Protein AF-A0A3A0B390-F1 (afdb_monomer)

Solvent-accessible surface area (backbone atoms only — not comparable to full-atom values): 30404 Å² total; per-residue (Å²): 102,80,50,73,43,87,64,45,37,40,39,37,50,52,72,51,31,78,82,38,38,39,43,41,79,19,34,16,59,17,43,74,22,19,69,86,40,82,84,54,66,27,37,25,38,62,53,67,35,52,54,49,29,55,44,43,49,55,47,36,70,40,38,74,88,39,38,76,31,36,40,35,58,35,41,45,74,53,84,55,66,53,88,69,66,61,48,48,32,30,39,42,33,36,55,48,96,63,74,94,45,58,25,26,46,24,36,32,33,77,58,74,62,74,86,65,53,84,77,54,74,50,33,33,34,31,35,33,34,36,31,87,62,56,55,84,61,72,91,79,76,85,87,81,54,50,81,64,40,76,47,89,38,45,55,68,47,36,52,74,76,65,42,44,52,26,74,66,51,58,12,59,50,29,40,61,33,30,28,83,40,25,39,34,31,40,31,28,33,44,71,52,64,55,40,26,60,92,41,47,75,63,83,73,86,62,44,32,50,54,53,41,29,59,51,46,50,54,38,48,49,32,52,73,74,35,94,62,45,24,48,58,47,75,38,37,31,47,33,39,41,40,33,50,78,83,84,54,64,63,45,59,28,44,35,40,36,42,38,47,83,47,83,89,51,29,36,37,30,37,35,40,33,18,41,89,87,66,49,56,28,38,41,38,35,52,35,28,27,47,38,41,63,66,53,72,51,53,53,46,18,43,53,32,37,45,80,35,61,78,45,45,83,39,64,73,76,52,66,93,59,88,68,57,99,86,47,54,73,27,39,17,30,41,65,77,57,73,73,39,59,80,63,34,72,61,53,50,52,37,48,42,32,38,36,40,34,76,68,53,46,53,52,61,72,68,61,80,78,60,71,67,59,61,49,51,52,53,52,27,50,48,22,35,25,48,13,43,36,52,42,45,28,71,78,69,67,49,81,47,15,28,26,52,42,42,78,45,67,52,99,63,67,36,57,37,67,46,48,83,69,42,76,78,65,68,40,34,59,30,40,21,60,25,68,36,94,74,35,28,32,9,38,19,33,54,28,54,59,90,39,74,39,25,30,13,34,22,48,40,63,66,63,85,79,50,72,69,53,52,66,66,51,42,54,75,66,40,49,49,56,57,59,71,61,53,92,58,82,52,85,86,69,47,57,71,59,33,53,52,25,25,43,44,1,40,18,34,9,70,51,56,43,63,93,44,58,66,20,44,41,64,79,48,76,42,75,91,76,28,32,36,35,34,32,64,27,64,70,45,31,75,76,37,61,90,48,66,89,47,74,39,57,16,38,34,50,79,56,99,67,26,32,33,9,29,14,62,34,70,57,77,85,68,79,90,79,127

Nearest PDB structures (foldseek):
  5tz6-assembly1_B  TM=7.302E-01  e=3.871E-14  Moorena producens 3L
  5tz6-assembly1_A  TM=7.262E-01  e=9.491E-14  Moorena producens 3L
  3kg8-assembly1_B  TM=7.162E-01  e=1.967E-13  Lyngbya majuscula
  3kg8-assembly1_A  TM=7.316E-01  e=5.099E-13  Lyngbya majuscula
  3el6-assembly1_A-2  TM=6.600E-01  e=9.402E-12  Saccharopolyspora erythraea

Sequence (578 aa):
MLHHLPGELLEAECTLGLADDLFLHDHTLGRAIAAQDPALLALPIVPLTVSMEILAEAAAYLRPDLRFVEMRGVRAYRWILLEAPPVRLRISARRVEDGPAPAFHVSLTEAGPPAAEAHARPIVEGLMVMAAQRPSPPPVAPLALQDEQPSRWHGQKVYDEGMFHGPAFRAVDAVTRRGRDGAVAILRTPPLDGFLHSQPAPSFVAEPVLIDAAGQLIGLWTLENLAQGFVVFPYQLARLTFYGPPFRPGEAATCQARTALLEGSRVTSDIDLLDESGALRVRLLGWEDKRFHISRRLYSFILRPGRNALSDAWPAPLDGVSLRQDQDVVCRRIGDWAVWESNFDFWATVLAHLALNPRERAVWRGLTGPPPRRRDWLLGRIAAKEAVVALVRRRYGLALAPADVEIATDVHGAPQVRAPWLDSLGCAVAVSIAHSGGQVAALAALGAADSSSGVGIDVEPVSRPSEEFATVAFTPQEAGLLAALDGGLDAGTNWPLRLWCAKEAAGKALGRGLPGPHSLAAVSVDAAQGRVQLQPGGALLDAAPHLAGVTLAAHTALDAGLVIAVAFHHNSHENSHA

Secondary structure (DSSP, 8-state):
-EEEETTTEEEEEEEE-TTT-GGGGTSEES----SS-TT---EEB--HHHHHHHHHHHHHHH-TTSEEEEEEEEEE-S--B-SSSPEEEEEEEEEE--SSS-EEEEEEEE---HHHHTTPPPSEEEEEEEESSPPPPPP------TT-EE-S-BTTHIIIII----GGG--EEEEEEEETTEEEEEE-PPP-TTS-SSSSS---SS-HHHHHHHHHHHHHHHHHH-SSS-EEEEEEEEEEEE-SPPPPTT--EEEEEEEEEETTTEEEEEEEEE-TT--EEEEEEEEEEEEE---HHHHHHHH-TTTS-SSEE--GGGTT----TT--EEEEEE--GGGG-TTHHHHHHHHHHHH--HHHHHHHHH--S-HHHHHHHHHHHHHHHHHHHHHHHHHH-----GGGSEEEE-TTS-EEEE-GGGTTTTEEEEEEEEEETTEEEEEEEEEETTS--EEEEEEEE--PPPHHHHHHH--HHHHHHHHHT-S---TTS-HHHHHHHHHHHHHHHTTS--SSTTSEEEEEEETTTTEEEEEE-HHHHHH-GGGTT--EEEEEEEETTEEEEEEEE---------

Structure (mmCIF, N/CA/C/O backbone):
data_AF-A0A3A0B390-F1
#
_entry.id   AF-A0A3A0B390-F1
#
loop_
_atom_site.group_PDB
_atom_site.id
_atom_site.type_symbol
_atom_site.label_atom_id
_atom_site.label_alt_id
_atom_site.label_comp_id
_atom_site.label_asym_id
_atom_site.label_entity_id
_atom_site.label_seq_id
_atom_site.pdbx_PDB_ins_code
_atom_site.Cartn_x
_atom_site.Cartn_y
_atom_site.Cartn_z
_atom_site.occupancy
_atom_site.B_iso_or_equiv
_atom_site.auth_seq_id
_atom_site.auth_comp_id
_atom_site.auth_asym_id
_atom_site.auth_atom_id
_atom_site.pdbx_PDB_model_num
ATOM 1 N N . MET A 1 1 ? 3.481 -19.826 25.076 1.00 81.56 1 MET A N 1
ATOM 2 C CA . MET A 1 1 ? 3.803 -19.728 26.521 1.00 81.56 1 MET A CA 1
ATOM 3 C C . MET A 1 1 ? 2.557 -19.252 27.263 1.00 81.56 1 MET A C 1
ATOM 5 O O . MET A 1 1 ? 1.855 -18.419 26.705 1.00 81.56 1 MET A O 1
ATOM 9 N N . LEU A 1 2 ? 2.275 -19.746 28.474 1.00 92.69 2 LEU A N 1
ATOM 10 C CA . LEU A 1 2 ? 1.261 -19.165 29.365 1.00 92.69 2 LEU A CA 1
ATOM 11 C C . LEU A 1 2 ? 1.736 -19.264 30.819 1.00 92.69 2 LEU A C 1
ATOM 13 O O . LEU A 1 2 ? 1.955 -20.361 31.328 1.00 92.69 2 LEU A O 1
ATOM 17 N N . HIS A 1 3 ? 1.883 -18.124 31.481 1.00 95.25 3 HIS A N 1
ATOM 18 C CA . HIS A 1 3 ? 2.212 -18.007 32.895 1.00 95.25 3 HIS A CA 1
ATOM 19 C C . HIS A 1 3 ? 1.348 -16.905 33.504 1.00 95.25 3 HIS A C 1
ATOM 21 O O . HIS A 1 3 ? 1.270 -15.811 32.954 1.00 95.25 3 HIS A O 1
ATOM 27 N N . HIS A 1 4 ? 0.679 -17.176 34.623 1.00 96.75 4 HIS A N 1
ATOM 28 C CA . HIS A 1 4 ? -0.181 -16.181 35.251 1.00 96.75 4 HIS A CA 1
ATOM 29 C C . HIS A 1 4 ? -0.233 -16.334 36.770 1.00 96.75 4 HIS A C 1
ATOM 31 O O . HIS A 1 4 ? -0.114 -17.434 37.307 1.00 96.75 4 HIS A O 1
ATOM 37 N N . LEU A 1 5 ? -0.453 -15.207 37.440 1.00 96.31 5 LEU A N 1
ATOM 38 C CA . LEU A 1 5 ? -0.845 -15.099 38.836 1.00 96.31 5 LEU A CA 1
ATOM 39 C C . LEU A 1 5 ? -2.218 -14.409 38.840 1.00 96.31 5 LEU A C 1
ATOM 41 O O . LEU A 1 5 ? -2.293 -13.246 38.427 1.00 96.31 5 LEU A O 1
ATOM 45 N N . PRO A 1 6 ? -3.304 -15.102 39.233 1.00 94.19 6 PRO A N 1
ATOM 46 C CA . PRO A 1 6 ? -4.659 -14.560 39.162 1.00 94.19 6 PRO A CA 1
ATOM 47 C C . PRO A 1 6 ? -4.778 -13.169 39.786 1.00 94.19 6 PRO A C 1
ATOM 49 O O . PRO A 1 6 ? -4.296 -12.937 40.893 1.00 94.19 6 PRO A O 1
ATOM 52 N N . GLY A 1 7 ? -5.408 -12.243 39.062 1.00 94.25 7 GLY A N 1
ATOM 53 C CA . GLY A 1 7 ? -5.587 -10.858 39.495 1.00 94.25 7 GLY A CA 1
ATOM 54 C C . GLY A 1 7 ? -4.324 -9.992 39.525 1.00 94.25 7 GLY A C 1
ATOM 55 O O . GLY A 1 7 ? -4.461 -8.804 39.790 1.00 94.25 7 GLY A O 1
ATOM 56 N N . GLU A 1 8 ? -3.134 -10.529 39.236 1.00 96.44 8 GLU A N 1
ATOM 57 C CA . GLU A 1 8 ? -1.855 -9.828 39.437 1.00 96.44 8 GLU A CA 1
ATOM 58 C C . GLU A 1 8 ? -0.973 -9.768 38.178 1.00 96.44 8 GLU A C 1
ATOM 60 O O . GLU A 1 8 ? -0.470 -8.700 37.827 1.00 96.44 8 GLU A O 1
ATOM 65 N N . LEU A 1 9 ? -0.769 -10.890 37.480 1.00 97.69 9 LEU A N 1
ATOM 66 C CA . LEU A 1 9 ? 0.203 -10.993 36.383 1.00 97.69 9 LEU A CA 1
ATOM 67 C C . LEU A 1 9 ? -0.261 -11.972 35.302 1.00 97.69 9 LEU A C 1
ATOM 69 O O . LEU A 1 9 ? -0.671 -13.083 35.624 1.00 97.69 9 LEU A O 1
ATOM 73 N N . LEU A 1 10 ? -0.079 -11.614 34.032 1.00 98.19 10 LEU A N 1
ATOM 74 C CA . LEU A 1 10 ? -0.167 -12.514 32.881 1.00 98.19 10 LEU A CA 1
ATOM 75 C C . LEU A 1 10 ? 1.061 -12.330 31.986 1.00 98.19 10 LEU A C 1
ATOM 77 O O . LEU A 1 10 ? 1.418 -11.211 31.638 1.00 98.19 10 LEU A O 1
ATOM 81 N N . GLU A 1 11 ? 1.663 -13.439 31.581 1.00 97.25 11 GLU A N 1
ATOM 82 C CA . GLU A 1 11 ? 2.623 -13.541 30.487 1.00 97.25 11 GLU A CA 1
ATOM 83 C C . GLU A 1 11 ? 2.109 -14.626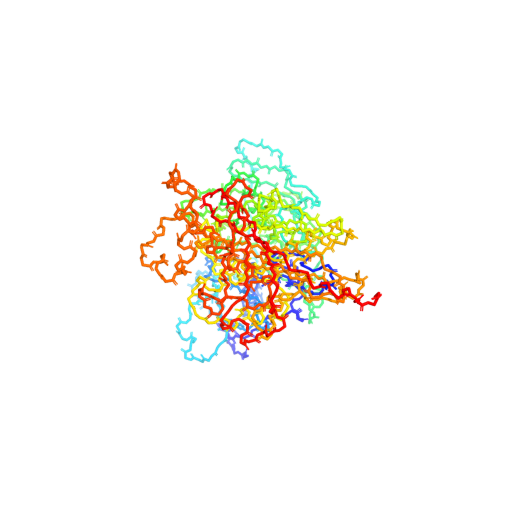 29.536 1.00 97.25 11 GLU A C 1
ATOM 85 O O . GLU A 1 11 ? 2.047 -15.809 29.886 1.00 97.25 11 GLU A O 1
ATOM 90 N N . ALA A 1 12 ? 1.687 -14.226 28.344 1.00 96.19 12 ALA A N 1
ATOM 91 C CA . ALA A 1 12 ? 1.089 -15.116 27.357 1.00 96.19 12 ALA A CA 1
ATOM 92 C C . ALA A 1 12 ? 1.686 -14.874 25.974 1.00 96.19 12 ALA A C 1
ATOM 94 O O . ALA A 1 12 ? 2.236 -13.815 25.692 1.00 96.19 12 ALA A O 1
ATOM 95 N N . GLU A 1 13 ? 1.563 -15.853 25.088 1.00 94.44 13 GLU A N 1
ATOM 96 C CA . GLU A 1 13 ? 1.879 -15.680 23.673 1.00 94.44 13 GLU A CA 1
ATOM 97 C C . GLU A 1 13 ? 0.642 -15.958 22.833 1.00 94.44 13 GLU A C 1
ATOM 99 O O . GLU A 1 13 ? -0.067 -16.934 23.082 1.00 94.44 13 GLU A O 1
ATOM 104 N N . CYS A 1 14 ? 0.429 -15.140 21.806 1.00 92.94 14 CYS A N 1
ATOM 105 C CA . CYS A 1 14 ? -0.541 -15.410 20.754 1.00 92.94 14 CYS A CA 1
ATOM 106 C C . CYS A 1 14 ? 0.149 -15.404 19.387 1.00 92.94 14 CYS A C 1
ATOM 108 O O . CYS A 1 14 ? 1.267 -14.910 19.219 1.00 92.94 14 CYS A O 1
ATOM 110 N N . THR A 1 15 ? -0.495 -16.024 18.405 1.00 94.81 15 THR A N 1
ATOM 111 C CA . THR A 1 15 ? 0.003 -16.097 17.032 1.00 94.81 15 THR A CA 1
ATOM 112 C C . THR A 1 15 ? -1.073 -15.547 16.121 1.00 94.81 15 THR A C 1
ATOM 114 O O . THR A 1 15 ? -2.168 -16.088 16.121 1.00 94.81 15 THR A O 1
ATOM 117 N N . LEU A 1 16 ? -0.743 -14.505 15.361 1.00 96.06 16 LEU A N 1
ATOM 118 C CA . LEU A 1 16 ? -1.617 -13.946 14.341 1.00 96.06 16 LEU A CA 1
ATOM 119 C C . LEU A 1 16 ? -1.253 -14.530 12.975 1.00 96.06 16 LEU A C 1
ATOM 121 O O . LEU A 1 16 ? -0.107 -14.421 12.523 1.00 96.06 16 LEU A O 1
ATOM 125 N N . GLY A 1 17 ? -2.212 -15.149 12.298 1.00 96.31 17 GLY A N 1
ATOM 126 C CA . GLY A 1 17 ? -2.007 -15.804 11.016 1.00 96.31 17 GLY A CA 1
ATOM 127 C C . GLY A 1 17 ? -3.276 -15.897 10.178 1.00 96.31 17 GLY A C 1
ATOM 128 O O . GLY A 1 17 ? -4.375 -16.069 10.684 1.00 96.31 17 GLY A O 1
ATOM 129 N N . LEU A 1 18 ? -3.106 -15.867 8.855 1.00 95.62 18 LEU A N 1
ATOM 130 C CA . LEU A 1 18 ? -4.209 -15.816 7.883 1.00 95.62 18 LEU A CA 1
ATOM 131 C C . LEU A 1 18 ? -5.138 -17.041 7.880 1.00 95.62 18 LEU A C 1
ATOM 133 O O . LEU A 1 18 ? -6.184 -16.997 7.237 1.00 95.62 18 LEU A O 1
ATOM 137 N N . ALA A 1 19 ? -4.737 -18.139 8.524 1.00 95.12 19 ALA A N 1
ATOM 138 C CA . ALA A 1 19 ? -5.554 -19.342 8.634 1.00 95.12 19 ALA A CA 1
ATOM 139 C C . ALA A 1 19 ? -6.595 -19.244 9.759 1.00 95.12 19 ALA A C 1
ATOM 141 O O . ALA A 1 19 ? -7.678 -19.800 9.608 1.00 95.12 19 ALA A O 1
ATOM 142 N N . ASP A 1 20 ? -6.267 -18.555 10.858 1.00 96.44 20 ASP A N 1
ATOM 143 C CA . ASP A 1 20 ? -7.157 -18.434 12.018 1.00 96.44 20 ASP A CA 1
ATOM 144 C C . ASP A 1 20 ? -7.799 -17.050 12.112 1.00 96.44 20 ASP A C 1
ATOM 146 O O . ASP A 1 20 ? -9.010 -16.927 12.268 1.00 96.44 20 ASP A O 1
ATOM 150 N N . ASP A 1 21 ? -7.001 -16.003 11.923 1.00 97.19 21 ASP A N 1
ATOM 151 C CA . ASP A 1 21 ? -7.408 -14.604 12.003 1.00 97.19 21 ASP A CA 1
ATOM 152 C C . ASP A 1 21 ? -8.016 -14.135 10.677 1.00 97.19 21 ASP A C 1
ATOM 154 O O . ASP A 1 21 ? -7.436 -13.340 9.930 1.00 97.19 21 ASP A O 1
ATOM 158 N N . LEU A 1 22 ? -9.194 -14.668 10.351 1.00 96.75 22 LEU A N 1
ATOM 159 C CA . LEU A 1 22 ? -9.862 -14.453 9.065 1.00 96.75 22 LEU A CA 1
ATOM 160 C C . LEU A 1 22 ? -10.157 -12.971 8.784 1.00 96.75 22 LEU A C 1
ATOM 162 O O . LEU A 1 22 ? -10.123 -12.546 7.628 1.00 96.75 22 LEU A O 1
ATOM 166 N N . PHE A 1 23 ? -10.327 -12.150 9.824 1.00 96.56 23 PHE A N 1
ATOM 167 C CA . PHE A 1 23 ? -10.461 -10.696 9.696 1.00 96.56 23 PHE A CA 1
ATOM 168 C C . PHE A 1 23 ? -9.285 -10.023 8.960 1.00 96.56 23 PHE A C 1
ATOM 170 O O . PHE A 1 23 ? -9.454 -8.954 8.370 1.00 96.56 23 PHE A O 1
ATOM 177 N N . LEU A 1 24 ? -8.094 -10.634 8.943 1.00 97.06 24 LEU A N 1
ATOM 178 C CA . LEU A 1 24 ? -6.918 -10.100 8.248 1.00 97.06 24 LEU A CA 1
ATOM 179 C C . LEU A 1 24 ? -7.043 -10.156 6.723 1.00 97.06 24 LEU A C 1
ATOM 181 O O . LEU A 1 24 ? -6.366 -9.393 6.038 1.00 97.06 24 LEU A O 1
ATOM 185 N N . HIS A 1 25 ? -7.941 -10.981 6.178 1.00 95.88 25 HIS A N 1
ATOM 186 C CA . HIS A 1 25 ? -8.310 -10.932 4.754 1.00 95.88 25 HIS A CA 1
ATOM 187 C C . HIS A 1 25 ? -9.104 -9.658 4.418 1.00 95.88 25 HIS A C 1
ATOM 189 O O . HIS A 1 25 ? -9.104 -9.172 3.282 1.00 95.88 25 HIS A O 1
ATOM 195 N N . ASP A 1 26 ? -9.735 -9.063 5.430 1.00 96.06 26 ASP A N 1
ATOM 196 C CA . ASP A 1 26 ? -10.577 -7.878 5.311 1.00 96.06 26 ASP A CA 1
ATOM 197 C C . ASP A 1 26 ? -9.918 -6.595 5.814 1.00 96.06 26 ASP A C 1
ATOM 199 O O . ASP A 1 26 ? -10.390 -5.505 5.493 1.00 96.06 26 ASP A O 1
ATOM 203 N N . HIS A 1 27 ? -8.765 -6.684 6.469 1.00 96.88 27 HIS A N 1
ATOM 204 C CA . HIS A 1 27 ? -7.966 -5.523 6.849 1.00 96.88 27 HIS A CA 1
ATOM 205 C C . HIS A 1 27 ? -6.594 -5.534 6.156 1.00 96.88 27 HIS A C 1
ATOM 207 O O . HIS A 1 27 ? -5.537 -5.777 6.743 1.00 96.88 27 HIS A O 1
ATOM 213 N N . THR A 1 28 ? -6.633 -5.269 4.849 1.00 95.75 28 THR A N 1
ATOM 214 C CA . THR A 1 28 ? -5.474 -5.247 3.951 1.00 95.75 28 THR A CA 1
ATOM 215 C C . THR A 1 28 ? -5.283 -3.862 3.334 1.00 95.75 28 THR A C 1
ATOM 217 O O . THR A 1 28 ? -6.251 -3.232 2.907 1.00 95.75 28 THR A O 1
ATOM 220 N N . LEU A 1 29 ? -4.037 -3.389 3.223 1.00 94.00 29 LEU A N 1
ATOM 221 C CA . LEU A 1 29 ? -3.695 -2.138 2.531 1.00 94.00 29 LEU A CA 1
ATOM 222 C C . LEU A 1 29 ? -3.814 -2.321 1.013 1.00 94.00 29 LEU A C 1
ATOM 224 O O . LEU A 1 29 ? -2.836 -2.570 0.311 1.00 94.00 29 LEU A O 1
ATOM 228 N N . GLY A 1 30 ? -5.054 -2.217 0.541 1.00 91.38 30 GLY A N 1
ATOM 229 C CA . GLY A 1 30 ? -5.490 -2.507 -0.822 1.00 91.38 30 GLY A CA 1
ATOM 230 C C . GLY A 1 30 ? -6.307 -3.791 -0.912 1.00 91.38 30 GLY A C 1
ATOM 231 O O . GLY A 1 30 ? -6.368 -4.571 0.035 1.00 91.38 30 GLY A O 1
ATOM 232 N N . ARG A 1 31 ? -6.986 -4.005 -2.042 1.00 88.75 31 ARG A N 1
ATOM 233 C CA . ARG A 1 31 ? -7.895 -5.146 -2.252 1.00 88.75 31 ARG A CA 1
ATOM 234 C C . ARG A 1 31 ? -8.004 -5.491 -3.734 1.00 88.75 31 ARG A C 1
ATOM 236 O O . ARG A 1 31 ? -7.783 -4.619 -4.571 1.00 88.75 31 ARG A O 1
ATOM 243 N N . ALA A 1 32 ? -8.391 -6.737 -4.032 1.00 87.19 32 ALA A N 1
ATOM 244 C CA . ALA A 1 32 ? -8.615 -7.233 -5.395 1.00 87.19 32 ALA A CA 1
ATOM 245 C C . ALA A 1 32 ? -7.413 -6.941 -6.313 1.00 87.19 32 ALA A C 1
ATOM 247 O O . ALA A 1 32 ? -7.524 -6.253 -7.328 1.00 87.19 32 ALA A O 1
ATOM 248 N N . ILE A 1 33 ? -6.238 -7.404 -5.882 1.00 94.19 33 ILE A N 1
ATOM 249 C CA . ILE A 1 33 ? -4.950 -7.036 -6.484 1.00 94.19 33 ILE A CA 1
ATOM 250 C C . ILE A 1 33 ? -4.527 -7.929 -7.653 1.00 94.19 33 ILE A C 1
ATOM 252 O O . ILE A 1 33 ? -3.584 -7.589 -8.361 1.00 94.19 33 ILE A O 1
ATOM 256 N N . ALA A 1 34 ? -5.220 -9.048 -7.846 1.00 93.44 34 ALA A N 1
ATOM 257 C CA . ALA A 1 34 ? -5.048 -9.988 -8.942 1.00 93.44 34 ALA A CA 1
ATOM 258 C C . ALA A 1 34 ? -6.435 -10.395 -9.450 1.00 93.44 34 ALA A C 1
ATOM 260 O O . ALA A 1 34 ? -7.323 -10.716 -8.657 1.00 93.44 34 ALA A O 1
ATOM 261 N N . ALA A 1 35 ? -6.636 -10.343 -10.764 1.00 89.94 35 ALA A N 1
ATOM 262 C CA . ALA A 1 35 ? -7.867 -10.798 -11.399 1.00 89.94 35 ALA A CA 1
ATOM 263 C C . ALA A 1 35 ? -7.873 -12.323 -11.587 1.00 89.94 35 ALA A C 1
ATOM 265 O O . ALA A 1 35 ? -8.939 -12.933 -11.585 1.00 89.94 35 ALA A O 1
ATOM 266 N N . GLN A 1 36 ? -6.692 -12.930 -11.748 1.00 88.31 36 GLN A N 1
ATOM 267 C CA . GLN A 1 36 ? -6.525 -14.363 -12.007 1.00 88.31 36 GLN A CA 1
ATOM 268 C C . GLN A 1 36 ? -6.342 -15.186 -10.724 1.00 88.31 36 GLN A C 1
ATOM 270 O O . GLN A 1 36 ? -6.537 -16.398 -10.745 1.00 88.31 36 GLN A O 1
ATOM 275 N N . ASP A 1 37 ? -5.999 -14.535 -9.610 1.00 90.75 37 ASP A N 1
ATOM 276 C CA . ASP A 1 37 ? -5.852 -15.169 -8.298 1.00 90.75 37 ASP A CA 1
ATOM 277 C C . ASP A 1 37 ? -6.573 -14.353 -7.208 1.00 90.75 37 ASP A C 1
ATOM 279 O O . ASP A 1 37 ? -5.960 -13.513 -6.543 1.00 90.75 37 ASP A O 1
ATOM 283 N N . PRO A 1 38 ? -7.882 -14.587 -6.993 1.00 89.31 38 PRO A N 1
ATOM 284 C CA . PRO A 1 38 ? -8.642 -13.903 -5.948 1.00 89.31 38 PRO A CA 1
ATOM 285 C C . PRO A 1 38 ? -8.145 -14.176 -4.521 1.00 89.31 38 PRO A C 1
ATOM 287 O O . PRO A 1 38 ? -8.498 -13.424 -3.614 1.00 89.31 38 PRO A O 1
ATOM 290 N N . ALA A 1 39 ? -7.354 -15.236 -4.307 1.00 91.31 39 ALA A N 1
ATOM 291 C CA . ALA A 1 39 ? -6.791 -15.569 -3.000 1.00 91.31 39 ALA A CA 1
ATOM 292 C C . ALA A 1 39 ? -5.517 -14.764 -2.690 1.00 91.31 39 ALA A C 1
ATOM 294 O O . ALA A 1 39 ? -5.085 -14.712 -1.534 1.00 91.31 39 ALA A O 1
ATOM 295 N N . LEU A 1 40 ? -4.912 -14.110 -3.689 1.00 93.50 40 LEU A N 1
ATOM 296 C CA . LEU A 1 40 ? -3.739 -13.276 -3.477 1.00 93.50 40 LEU A CA 1
ATOM 297 C C . LEU A 1 40 ? -4.116 -11.992 -2.728 1.00 93.50 40 LEU A C 1
ATOM 299 O O . LEU A 1 40 ? -4.713 -11.064 -3.276 1.00 93.50 40 LEU A O 1
ATOM 303 N N . LEU A 1 41 ? -3.696 -11.912 -1.468 1.00 94.62 41 LEU A N 1
ATOM 304 C CA . LEU A 1 41 ? -3.925 -10.740 -0.632 1.00 94.62 41 LEU A CA 1
ATOM 305 C C . LEU A 1 41 ? -2.912 -9.617 -0.903 1.00 94.62 41 LEU A C 1
ATOM 307 O O . LEU A 1 41 ? -1.713 -9.851 -1.146 1.00 94.62 41 LEU A O 1
ATOM 311 N N . ALA A 1 42 ? -3.405 -8.381 -0.765 1.00 95.44 42 ALA A N 1
ATOM 312 C CA . ALA A 1 42 ? -2.568 -7.211 -0.497 1.00 95.44 42 ALA A CA 1
ATOM 313 C C . ALA A 1 42 ? -1.911 -7.336 0.891 1.00 95.44 42 ALA A C 1
ATOM 315 O O . ALA A 1 42 ? -2.001 -8.384 1.524 1.00 95.44 42 ALA A O 1
ATOM 316 N N . LEU A 1 43 ? -1.218 -6.302 1.371 1.00 96.25 43 LEU A N 1
ATOM 317 C CA . LEU A 1 43 ? -0.515 -6.366 2.656 1.00 96.25 43 LEU A CA 1
ATOM 318 C C . LEU A 1 43 ? -1.521 -6.399 3.819 1.00 96.25 43 LEU A C 1
ATOM 320 O O . LEU A 1 43 ? -2.170 -5.375 4.050 1.00 96.25 43 LEU A O 1
ATOM 324 N N . PRO A 1 44 ? -1.658 -7.512 4.563 1.00 96.88 44 PRO A N 1
ATOM 325 C CA . PRO A 1 44 ? -2.506 -7.547 5.744 1.00 96.88 44 PRO A CA 1
ATOM 326 C C . PRO A 1 44 ? -1.821 -6.793 6.881 1.00 96.88 44 PRO A C 1
ATOM 328 O O . PRO A 1 44 ? -0.610 -6.919 7.097 1.00 96.88 44 PRO A O 1
ATOM 331 N N . ILE A 1 45 ? -2.603 -6.008 7.606 1.00 96.06 45 ILE A N 1
ATOM 332 C CA . ILE A 1 45 ? -2.147 -5.216 8.746 1.00 96.06 45 ILE A CA 1
ATOM 333 C C . ILE A 1 45 ? -3.149 -5.401 9.878 1.00 96.06 45 ILE A C 1
ATOM 335 O O . ILE A 1 45 ? -4.351 -5.356 9.645 1.00 96.06 45 ILE A O 1
ATOM 339 N N . VAL A 1 46 ? -2.678 -5.615 11.102 1.00 97.56 46 VAL A N 1
ATOM 340 C CA . VAL A 1 46 ? -3.577 -5.711 12.260 1.00 97.56 46 VAL A CA 1
ATOM 341 C C . VAL A 1 46 ? -4.077 -4.302 12.606 1.00 97.56 46 VAL A C 1
ATOM 343 O O . VAL A 1 46 ? -3.240 -3.415 12.813 1.00 97.56 46 VAL A O 1
ATOM 346 N N . PRO A 1 47 ? -5.400 -4.061 12.684 1.00 97.38 47 PRO A N 1
ATOM 347 C CA . PRO A 1 47 ? -5.927 -2.783 13.147 1.00 97.38 47 PRO A CA 1
ATOM 348 C C . PRO A 1 47 ? -5.437 -2.466 14.564 1.00 97.38 47 PRO A C 1
ATOM 350 O O . PRO A 1 47 ? -5.309 -3.361 15.409 1.00 97.38 47 PRO A O 1
ATOM 353 N N . LEU A 1 48 ? -5.237 -1.178 14.868 1.00 98.00 48 LEU A N 1
ATOM 354 C CA . LEU A 1 48 ? -4.934 -0.754 16.240 1.00 98.00 48 LEU A CA 1
ATOM 355 C C . LEU A 1 48 ? -6.010 -1.251 17.213 1.00 98.00 48 LEU A C 1
ATOM 357 O O . LEU A 1 48 ? -5.695 -1.678 18.317 1.00 98.00 48 LEU A O 1
ATOM 361 N N . THR A 1 49 ? -7.267 -1.253 16.785 1.00 98.44 49 THR A N 1
ATOM 362 C CA . THR A 1 49 ? -8.418 -1.616 17.613 1.00 98.44 49 THR A CA 1
ATOM 363 C C . THR A 1 49 ? -8.484 -3.105 17.938 1.00 98.44 49 THR A C 1
ATOM 365 O O . THR A 1 49 ? -8.902 -3.459 19.033 1.00 98.44 49 THR A O 1
ATOM 368 N N . VAL A 1 50 ? -7.981 -3.983 17.065 1.00 98.31 50 VAL A N 1
ATOM 369 C CA . VAL A 1 50 ? -7.775 -5.402 17.404 1.00 98.31 50 VAL A CA 1
ATOM 370 C C . VAL A 1 50 ? -6.628 -5.549 18.402 1.00 98.31 50 VAL A C 1
ATOM 372 O O . VAL A 1 50 ? -6.698 -6.359 19.318 1.00 98.31 50 VAL A O 1
ATOM 375 N N . SER A 1 51 ? -5.587 -4.723 18.296 1.00 98.25 51 SER A N 1
ATOM 376 C CA . SER A 1 51 ? -4.526 -4.723 19.309 1.00 98.25 51 SER A CA 1
ATOM 377 C C . SER A 1 51 ? -5.046 -4.222 20.666 1.00 98.25 51 SER A C 1
ATOM 379 O O . SER A 1 51 ? -4.693 -4.780 21.699 1.00 98.25 51 SER A O 1
ATOM 381 N N . MET A 1 52 ? -5.931 -3.219 20.670 1.00 98.62 52 MET A N 1
ATOM 382 C CA . MET A 1 52 ? -6.654 -2.748 21.859 1.00 98.62 52 MET A CA 1
ATOM 383 C C . MET A 1 52 ? -7.548 -3.841 22.457 1.00 98.62 52 MET A C 1
ATOM 385 O O . MET A 1 52 ? -7.577 -3.993 23.675 1.00 98.62 52 MET A O 1
ATOM 389 N N . GLU A 1 53 ? -8.226 -4.628 21.622 1.00 98.38 53 GLU A N 1
ATOM 390 C CA . GLU A 1 53 ? -8.984 -5.802 22.063 1.00 98.38 53 GLU A CA 1
ATOM 391 C C . GLU A 1 53 ? -8.084 -6.816 22.778 1.00 98.38 53 GLU A C 1
ATOM 393 O O . GLU A 1 53 ? -8.399 -7.221 23.891 1.00 98.38 53 GLU A O 1
ATOM 398 N N . ILE A 1 54 ? -6.916 -7.151 22.212 1.00 98.25 54 ILE A N 1
ATOM 399 C CA . ILE A 1 54 ? -5.959 -8.069 22.856 1.00 98.25 54 ILE A CA 1
ATOM 400 C C . ILE A 1 54 ? -5.512 -7.532 24.227 1.00 98.25 54 ILE A C 1
ATOM 402 O O . ILE A 1 54 ? -5.407 -8.298 25.188 1.00 98.25 54 ILE A O 1
ATOM 406 N N . LEU A 1 55 ? -5.267 -6.220 24.342 1.00 98.62 55 LEU A N 1
ATOM 407 C CA . LEU A 1 55 ? -4.940 -5.591 25.627 1.00 98.62 55 LEU A CA 1
ATOM 408 C C . LEU A 1 55 ? -6.088 -5.746 26.641 1.00 98.62 55 LEU A C 1
ATOM 410 O O . LEU A 1 55 ? -5.841 -6.090 27.798 1.00 98.62 55 LEU A O 1
ATOM 414 N N . ALA A 1 56 ? -7.330 -5.502 26.216 1.00 98.50 56 ALA A N 1
ATOM 415 C CA . ALA A 1 56 ? -8.514 -5.593 27.069 1.00 98.50 56 ALA A CA 1
ATOM 416 C C . ALA A 1 56 ? -8.800 -7.036 27.518 1.00 98.50 56 ALA A C 1
ATOM 418 O O . ALA A 1 56 ? -9.045 -7.269 28.703 1.00 98.50 56 ALA A O 1
ATOM 419 N N . GLU A 1 57 ? -8.694 -8.005 26.608 1.00 97.88 57 GLU A N 1
ATOM 420 C CA . GLU A 1 57 ? -8.867 -9.436 26.886 1.00 97.88 57 GLU A CA 1
ATOM 421 C C . GLU A 1 57 ? -7.841 -9.950 27.903 1.00 97.88 57 GLU A C 1
ATOM 423 O O . GLU A 1 57 ? -8.178 -10.715 28.805 1.00 97.88 57 GLU A O 1
ATOM 428 N N . ALA A 1 58 ? -6.596 -9.465 27.852 1.00 98.19 58 ALA A N 1
ATOM 429 C CA . ALA A 1 58 ? -5.579 -9.810 28.847 1.00 98.19 58 ALA A CA 1
ATOM 430 C C . ALA A 1 58 ? -5.976 -9.378 30.274 1.00 98.19 58 ALA A C 1
ATOM 432 O O . ALA A 1 58 ? -5.746 -10.109 31.241 1.00 98.19 58 ALA A O 1
ATOM 433 N N . ALA A 1 59 ? -6.600 -8.204 30.419 1.00 97.88 59 ALA A N 1
ATOM 434 C CA . ALA A 1 59 ? -7.111 -7.732 31.705 1.00 97.88 59 ALA A CA 1
ATOM 435 C C . ALA A 1 59 ? -8.391 -8.472 32.131 1.00 97.88 59 ALA A C 1
ATOM 437 O O . ALA A 1 59 ? -8.537 -8.818 33.307 1.00 97.88 59 ALA A O 1
ATOM 438 N N . ALA A 1 60 ? -9.288 -8.768 31.184 1.00 97.38 60 ALA A N 1
ATOM 439 C CA . ALA A 1 60 ? -10.487 -9.570 31.424 1.00 97.38 60 ALA A CA 1
ATOM 440 C C . ALA A 1 60 ? -10.140 -10.992 31.892 1.00 97.38 60 ALA A C 1
ATOM 442 O O . ALA A 1 60 ? -10.751 -11.493 32.834 1.00 97.38 60 ALA A O 1
ATOM 443 N N . TYR A 1 61 ? -9.093 -11.595 31.327 1.00 97.44 61 TYR A N 1
ATOM 444 C CA . TYR A 1 61 ? -8.562 -12.884 31.763 1.00 97.44 61 TYR A CA 1
ATOM 445 C C . TYR A 1 61 ? -8.091 -12.862 33.227 1.00 97.44 61 TYR A C 1
ATOM 447 O O . TYR A 1 61 ? -8.318 -13.817 33.970 1.00 97.44 61 TYR A O 1
ATOM 455 N N . LEU A 1 62 ? -7.454 -11.772 33.675 1.00 97.81 62 LEU A N 1
ATOM 456 C CA . LEU A 1 62 ? -6.980 -11.639 35.059 1.00 97.81 62 LEU A CA 1
ATOM 457 C C . LEU A 1 62 ? -8.102 -11.373 36.069 1.00 97.81 62 LEU A C 1
ATOM 459 O O . LEU A 1 62 ? -7.936 -11.703 37.247 1.00 97.81 62 LEU A O 1
ATOM 463 N N . ARG A 1 63 ? -9.220 -10.779 35.634 1.00 96.56 63 ARG A N 1
ATOM 464 C CA . ARG A 1 63 ? -10.395 -10.452 36.461 1.00 96.56 63 ARG A CA 1
ATOM 465 C C . ARG A 1 63 ? -11.704 -10.828 35.757 1.00 96.56 63 ARG A C 1
ATOM 467 O O . ARG A 1 63 ? -12.483 -9.935 35.417 1.00 96.56 63 ARG A O 1
ATOM 474 N N . PRO A 1 64 ? -11.986 -12.135 35.591 1.00 96.00 64 PRO A N 1
ATOM 475 C CA . PRO A 1 64 ? -13.195 -12.607 34.912 1.00 96.00 64 PRO A CA 1
ATOM 476 C C . PRO A 1 64 ? -14.485 -12.297 35.692 1.00 96.00 64 PRO A C 1
ATOM 478 O O . PRO A 1 64 ? -15.583 -12.399 35.154 1.00 96.00 64 PRO A O 1
ATOM 481 N N . ASP A 1 65 ? -14.365 -11.920 36.968 1.00 95.94 65 ASP A N 1
ATOM 482 C CA . ASP A 1 65 ? -15.458 -11.477 37.835 1.00 95.94 65 ASP A CA 1
ATOM 483 C C . ASP A 1 65 ? -15.863 -10.008 37.614 1.00 95.94 65 ASP A C 1
ATOM 485 O O . ASP A 1 65 ? -16.899 -9.566 38.117 1.00 95.94 65 ASP A O 1
ATOM 489 N N . LEU A 1 66 ? -15.056 -9.241 36.876 1.00 96.62 66 LEU A N 1
ATOM 490 C CA . LEU A 1 66 ? -15.283 -7.827 36.596 1.00 96.62 66 LEU A CA 1
ATOM 491 C C . LEU A 1 66 ? -15.567 -7.577 35.117 1.00 96.62 66 LEU A C 1
ATOM 493 O O . LEU A 1 66 ? -15.364 -8.418 34.248 1.00 96.62 66 LEU A O 1
ATOM 497 N N . ARG A 1 67 ? -16.027 -6.362 34.826 1.00 95.62 67 ARG A N 1
ATOM 498 C CA . ARG A 1 67 ? -16.227 -5.862 33.469 1.00 95.62 67 ARG A CA 1
ATOM 499 C C . ARG A 1 67 ? -15.068 -4.962 33.088 1.00 95.62 67 ARG A C 1
ATOM 501 O O . ARG A 1 67 ? -14.651 -4.124 33.888 1.00 95.62 67 ARG A O 1
ATOM 508 N N . PHE A 1 68 ? -14.623 -5.072 31.845 1.00 97.31 68 PHE A N 1
ATOM 509 C CA . PHE A 1 68 ? -13.816 -4.031 31.231 1.00 97.31 68 PHE A CA 1
ATOM 510 C C . PHE A 1 68 ? -14.669 -2.772 31.051 1.00 97.31 68 PHE A C 1
ATOM 512 O O . PHE A 1 68 ? -15.788 -2.830 30.519 1.00 97.31 68 PHE A O 1
ATOM 519 N N . VAL A 1 69 ? -14.169 -1.644 31.555 1.00 97.25 69 VAL A N 1
ATOM 520 C CA . VAL A 1 69 ? -14.902 -0.369 31.528 1.00 97.25 69 VAL A CA 1
ATOM 521 C C . VAL A 1 69 ? -14.126 0.741 30.845 1.00 97.25 69 VAL A C 1
ATOM 523 O O . VAL A 1 69 ? -14.746 1.672 30.328 1.00 97.25 69 VAL A O 1
ATOM 526 N N . GLU A 1 70 ? -12.795 0.667 30.834 1.00 97.81 70 GLU A N 1
ATOM 527 C CA . GLU A 1 70 ? -11.983 1.771 30.350 1.00 97.81 70 GLU A CA 1
ATOM 528 C C . GLU A 1 70 ? -10.561 1.358 29.942 1.00 97.81 70 GLU A C 1
ATOM 530 O O . GLU A 1 70 ? -9.938 0.499 30.561 1.00 97.81 70 GLU A O 1
ATOM 535 N N . MET A 1 71 ? -10.039 2.045 28.927 1.00 98.19 71 MET A N 1
ATOM 536 C CA . MET A 1 71 ? -8.652 2.002 28.471 1.00 98.19 71 MET A CA 1
ATOM 537 C C . MET A 1 71 ? -8.026 3.393 28.606 1.00 98.19 71 MET A C 1
ATOM 539 O O . MET A 1 71 ? -8.657 4.375 28.211 1.00 98.19 71 MET A O 1
ATOM 543 N N . ARG A 1 72 ? -6.793 3.505 29.111 1.00 98.38 72 ARG A N 1
ATOM 544 C CA . ARG A 1 72 ? -6.060 4.780 29.232 1.00 98.38 72 ARG A CA 1
ATOM 545 C C . ARG A 1 72 ? -4.697 4.710 28.556 1.00 98.38 72 ARG A C 1
ATOM 547 O O . ARG A 1 72 ? -3.994 3.708 28.671 1.00 98.38 72 ARG A O 1
ATOM 554 N N . GLY A 1 73 ? -4.307 5.817 27.930 1.00 97.81 73 GLY A N 1
ATOM 555 C CA . GLY A 1 73 ? -2.942 6.060 27.469 1.00 97.81 73 GLY A CA 1
ATOM 556 C C . GLY A 1 73 ? -2.420 5.020 26.482 1.00 97.81 73 GLY A C 1
ATOM 557 O O . GLY A 1 73 ? -1.262 4.627 26.590 1.00 97.81 73 GLY A O 1
ATOM 558 N N . VAL A 1 74 ? -3.254 4.576 25.540 1.00 98.44 74 VAL A N 1
ATOM 559 C CA . VAL A 1 74 ? -2.838 3.609 24.521 1.00 98.44 74 VAL A CA 1
ATOM 560 C C . VAL A 1 74 ? -1.828 4.253 23.597 1.00 98.44 74 VAL A C 1
ATOM 562 O O . VAL A 1 74 ? -2.069 5.344 23.073 1.00 98.44 74 VAL A O 1
ATOM 565 N N . ARG A 1 75 ? -0.716 3.565 23.362 1.00 97.94 75 ARG A N 1
ATOM 566 C CA . ARG A 1 75 ? 0.333 4.018 22.450 1.00 97.94 75 ARG A CA 1
ATOM 567 C C . ARG A 1 75 ? 0.794 2.868 21.585 1.00 97.94 75 ARG A C 1
ATOM 569 O O . ARG A 1 75 ? 1.312 1.886 22.104 1.00 97.94 75 ARG A O 1
ATOM 576 N N . ALA A 1 76 ? 0.635 3.015 20.276 1.00 96.69 76 ALA A N 1
ATOM 577 C CA . ALA A 1 76 ? 1.208 2.129 19.281 1.00 96.69 76 ALA A CA 1
ATOM 578 C C . ALA A 1 76 ? 2.470 2.757 18.693 1.00 96.69 76 ALA A C 1
ATOM 580 O O . ALA A 1 76 ? 2.463 3.868 18.162 1.00 96.69 76 ALA A O 1
ATOM 581 N N . TYR A 1 77 ? 3.573 2.028 18.793 1.00 94.25 77 TYR A N 1
ATOM 582 C CA . TYR A 1 77 ? 4.884 2.478 18.337 1.00 94.25 77 TYR A CA 1
ATOM 583 C C . TYR A 1 77 ? 5.253 1.900 16.973 1.00 94.25 77 TYR A C 1
ATOM 585 O O . TYR A 1 77 ? 6.103 2.459 16.279 1.00 94.25 77 TYR A O 1
ATOM 593 N N . ARG A 1 78 ? 4.632 0.780 16.592 1.00 90.75 78 ARG A N 1
ATOM 594 C CA . ARG A 1 78 ? 4.830 0.094 15.314 1.00 90.75 78 ARG A CA 1
ATOM 595 C C . ARG A 1 78 ? 3.532 -0.570 14.866 1.00 90.75 78 ARG A C 1
ATOM 597 O O . ARG A 1 78 ? 2.719 -0.967 15.693 1.00 90.75 78 ARG A O 1
ATOM 604 N N . TRP A 1 79 ? 3.387 -0.754 13.559 1.00 91.19 79 TRP A N 1
ATOM 605 C CA . TRP A 1 79 ? 2.334 -1.594 12.991 1.00 91.19 79 TRP A CA 1
ATOM 606 C C . TRP A 1 79 ? 2.708 -3.077 13.043 1.00 91.19 79 TRP A C 1
ATOM 608 O O . TRP A 1 79 ? 3.889 -3.428 13.002 1.00 91.19 79 TRP A O 1
ATOM 618 N N . ILE A 1 80 ? 1.692 -3.939 13.079 1.00 94.19 80 ILE A N 1
ATOM 619 C CA . ILE A 1 80 ? 1.841 -5.388 12.921 1.00 94.19 80 ILE A CA 1
ATOM 620 C C . ILE A 1 80 ? 1.462 -5.727 11.476 1.00 94.19 80 ILE A C 1
ATOM 622 O O . ILE A 1 80 ? 0.281 -5.791 11.133 1.00 94.19 80 ILE A O 1
ATOM 626 N N . LEU A 1 81 ? 2.472 -5.885 10.621 1.00 93.12 81 LEU A N 1
ATOM 627 C CA . LEU A 1 81 ? 2.318 -6.232 9.207 1.00 93.12 81 LEU A CA 1
ATOM 628 C C . LEU A 1 81 ? 2.529 -7.736 9.018 1.00 93.12 81 LEU A C 1
ATOM 630 O O . LEU A 1 81 ? 3.511 -8.287 9.513 1.00 93.12 81 LEU A O 1
ATOM 634 N N . LEU A 1 82 ? 1.658 -8.400 8.258 1.00 92.81 82 LEU A N 1
ATOM 635 C CA . LEU A 1 82 ? 1.817 -9.819 7.924 1.00 92.81 82 LEU A CA 1
ATOM 636 C C . LEU A 1 82 ? 2.534 -9.979 6.573 1.00 92.81 82 LEU A C 1
ATOM 638 O O . LEU A 1 82 ? 1.996 -10.546 5.623 1.00 92.81 82 LEU A O 1
ATOM 642 N N . GLU A 1 83 ? 3.769 -9.475 6.487 1.00 87.88 83 GLU A N 1
ATOM 643 C CA . GLU A 1 83 ? 4.640 -9.659 5.309 1.00 87.88 83 GLU A CA 1
ATOM 644 C C . GLU A 1 83 ? 5.060 -11.129 5.126 1.00 87.88 83 GLU A C 1
ATOM 646 O O . GLU A 1 83 ? 5.175 -11.632 4.005 1.00 87.88 83 GLU A O 1
ATOM 651 N N . ALA A 1 84 ? 5.294 -11.819 6.244 1.00 81.12 84 ALA A N 1
ATOM 652 C CA . ALA A 1 84 ? 5.651 -13.231 6.323 1.00 81.12 84 ALA A CA 1
ATOM 653 C C . ALA A 1 84 ? 4.877 -13.882 7.485 1.00 81.12 84 ALA A C 1
ATOM 655 O O . ALA A 1 84 ? 5.426 -14.033 8.576 1.00 81.12 84 ALA A O 1
ATOM 656 N N . PRO A 1 85 ? 3.588 -14.208 7.291 1.00 82.44 85 PRO A N 1
ATOM 657 C CA . PRO A 1 85 ? 2.785 -14.823 8.339 1.00 82.44 85 PRO A CA 1
ATOM 658 C C . PRO A 1 85 ? 3.304 -16.229 8.704 1.00 82.44 85 PRO A C 1
ATOM 660 O O . PRO A 1 85 ? 3.841 -16.922 7.835 1.00 82.44 85 PRO A O 1
ATOM 663 N N . PRO A 1 86 ? 3.087 -16.692 9.949 1.00 93.25 86 PRO A N 1
ATOM 664 C CA . PRO A 1 86 ? 2.395 -15.991 11.032 1.00 93.25 86 PRO A CA 1
ATOM 665 C C . PRO A 1 86 ? 3.315 -15.066 11.852 1.00 93.25 86 PRO A C 1
ATOM 667 O O . PRO A 1 86 ? 4.525 -15.274 11.920 1.00 93.25 86 PRO A O 1
ATOM 670 N N . VAL A 1 87 ? 2.725 -14.081 12.534 1.00 92.69 87 VAL A N 1
ATOM 671 C CA . VAL A 1 87 ? 3.422 -13.209 13.494 1.00 92.69 87 VAL A CA 1
ATOM 672 C C . VAL A 1 87 ? 3.146 -13.706 14.908 1.00 92.69 87 VAL A C 1
ATOM 674 O O . VAL A 1 87 ? 1.994 -13.871 15.298 1.00 92.69 87 VAL A O 1
ATOM 677 N N . ARG A 1 88 ? 4.199 -13.938 15.695 1.00 94.00 88 ARG A N 1
ATOM 678 C CA . ARG A 1 88 ? 4.069 -14.335 17.104 1.00 94.00 88 ARG A CA 1
ATOM 679 C C . ARG A 1 88 ? 4.237 -13.123 18.001 1.00 94.00 88 ARG A C 1
ATOM 681 O O . ARG A 1 88 ? 5.207 -12.381 17.861 1.00 94.00 88 ARG A O 1
ATOM 688 N N . LEU A 1 89 ? 3.314 -12.952 18.934 1.00 94.19 89 LEU A N 1
ATOM 689 C CA . LEU A 1 89 ? 3.285 -11.836 19.866 1.00 94.19 89 LEU A CA 1
ATOM 690 C C . LEU A 1 89 ? 3.365 -12.360 21.294 1.00 94.19 89 LEU A C 1
ATOM 692 O O . LEU A 1 89 ? 2.820 -13.420 21.604 1.00 94.19 89 LEU A O 1
ATOM 696 N N . ARG A 1 90 ? 4.016 -11.595 22.167 1.00 94.88 90 ARG A N 1
ATOM 697 C CA . ARG A 1 90 ? 3.944 -11.774 23.614 1.00 94.88 90 ARG A CA 1
ATOM 698 C C . ARG A 1 90 ? 3.085 -10.679 24.223 1.00 94.88 90 ARG A C 1
ATOM 700 O O . ARG A 1 90 ? 3.176 -9.520 23.829 1.00 94.88 90 ARG A O 1
ATOM 707 N N . ILE A 1 91 ? 2.276 -11.074 25.193 1.00 97.19 91 ILE A N 1
ATOM 708 C CA . ILE A 1 91 ? 1.374 -10.231 25.963 1.00 97.19 91 ILE A CA 1
ATOM 709 C C . ILE A 1 91 ? 1.864 -10.262 27.410 1.00 97.19 91 ILE A C 1
ATOM 711 O O . ILE A 1 91 ? 1.919 -11.338 28.008 1.00 97.19 91 ILE A O 1
ATOM 715 N N . SER A 1 92 ? 2.193 -9.098 27.966 1.00 97.25 92 SER A N 1
ATOM 716 C CA . SER A 1 92 ? 2.499 -8.929 29.390 1.00 97.25 92 SER A CA 1
ATOM 717 C C . SER A 1 92 ? 1.435 -8.036 30.010 1.00 97.25 92 SER A C 1
ATOM 719 O O . SER A 1 92 ? 1.244 -6.914 29.549 1.00 97.25 92 SER A O 1
ATOM 721 N N . ALA A 1 93 ? 0.741 -8.516 31.039 1.00 98.25 93 ALA A N 1
ATOM 722 C CA . ALA A 1 93 ? -0.199 -7.727 31.827 1.00 98.25 93 ALA A CA 1
ATOM 723 C C . ALA A 1 93 ? 0.218 -7.749 33.293 1.00 98.25 93 ALA A C 1
ATOM 725 O O . ALA A 1 93 ? 0.430 -8.817 33.865 1.00 98.25 93 ALA A O 1
ATOM 726 N N . ARG A 1 94 ? 0.323 -6.576 33.915 1.00 97.81 94 ARG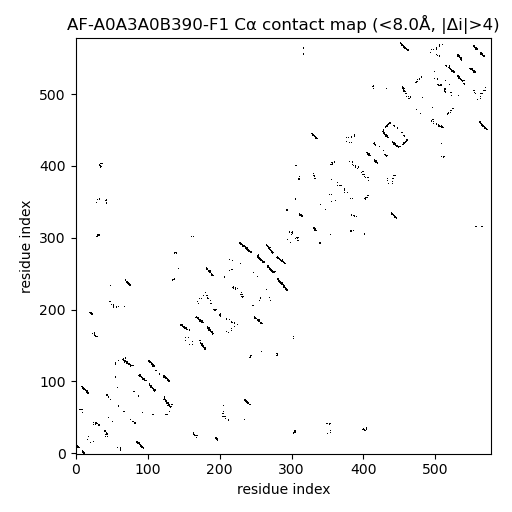 A N 1
ATOM 727 C CA . ARG A 1 94 ? 0.711 -6.425 35.322 1.00 97.81 94 ARG A CA 1
ATOM 728 C C . ARG A 1 94 ? -0.265 -5.513 36.025 1.00 97.81 94 ARG A C 1
ATOM 730 O O . ARG A 1 94 ? -0.555 -4.424 35.530 1.00 97.81 94 ARG A O 1
ATOM 737 N N . ARG A 1 95 ? -0.752 -5.947 37.182 1.00 97.44 95 ARG A N 1
ATOM 738 C CA . ARG A 1 95 ? -1.560 -5.102 38.049 1.00 97.44 95 ARG A CA 1
ATOM 739 C C . ARG A 1 95 ? -0.755 -3.872 38.458 1.00 97.44 95 ARG A C 1
ATOM 741 O O . ARG A 1 95 ? 0.436 -3.962 38.750 1.00 97.44 95 ARG A O 1
ATOM 748 N N . VAL A 1 96 ? -1.424 -2.728 38.480 1.00 96.81 96 VAL A N 1
ATOM 749 C CA . VAL A 1 96 ? -0.872 -1.471 38.982 1.00 96.81 96 VAL A CA 1
ATOM 750 C C . VAL A 1 96 ? -1.821 -0.852 39.999 1.00 96.81 96 VAL A C 1
ATOM 752 O O . VAL A 1 96 ? -3.039 -1.034 39.937 1.00 96.81 96 VAL A O 1
ATOM 755 N N . GLU A 1 97 ? -1.257 -0.112 40.947 1.00 91.00 97 GLU A N 1
ATOM 756 C CA . GLU A 1 97 ? -2.029 0.700 41.883 1.00 91.00 97 GLU A CA 1
ATOM 757 C C . GLU A 1 97 ? -2.376 2.039 41.217 1.00 91.00 97 GLU A C 1
ATOM 759 O O . GLU A 1 97 ? -1.634 3.011 41.329 1.00 91.00 97 GLU A O 1
ATOM 764 N N . ASP A 1 98 ? -3.495 2.079 40.488 1.00 82.00 98 ASP A N 1
ATOM 765 C CA . ASP A 1 98 ? -4.012 3.290 39.832 1.00 82.00 98 ASP A CA 1
ATOM 766 C C . ASP A 1 98 ? -5.459 3.587 40.259 1.00 82.00 98 ASP A C 1
ATOM 768 O O . ASP A 1 98 ? -6.433 3.393 39.524 1.00 82.00 98 ASP A O 1
ATOM 772 N N . GLY A 1 99 ? -5.600 4.051 41.501 1.00 81.75 99 GLY A N 1
ATOM 773 C CA . GLY A 1 99 ? -6.890 4.384 42.099 1.00 81.75 99 GLY A CA 1
ATOM 774 C C . GLY A 1 99 ? -7.643 3.174 42.677 1.00 81.75 99 GLY A C 1
ATOM 775 O O . GLY A 1 99 ? -7.055 2.123 42.926 1.00 81.75 99 GLY A O 1
ATOM 776 N N . PRO A 1 100 ? -8.951 3.323 42.964 1.00 82.12 100 PRO A N 1
ATOM 777 C CA . PRO A 1 100 ? -9.721 2.311 43.694 1.00 82.12 100 PRO A CA 1
ATOM 778 C C . PRO A 1 100 ? -10.165 1.124 42.825 1.00 82.12 100 PRO A C 1
ATOM 780 O O . PRO A 1 100 ? -10.515 0.071 43.355 1.00 82.12 100 PRO A O 1
ATOM 783 N N . ALA A 1 101 ? -10.195 1.296 41.502 1.00 89.56 101 ALA A N 1
ATOM 784 C CA . ALA A 1 101 ? -10.584 0.251 40.564 1.00 89.56 101 ALA A CA 1
ATOM 785 C C . ALA A 1 101 ? -9.358 -0.594 40.170 1.00 89.56 101 ALA A C 1
ATOM 787 O O . ALA A 1 101 ? -8.287 -0.029 39.950 1.00 89.56 101 ALA A O 1
ATOM 788 N N . PRO A 1 102 ? -9.484 -1.927 40.046 1.00 94.00 102 PRO A N 1
ATOM 789 C CA . PRO A 1 102 ? -8.403 -2.765 39.537 1.00 94.00 102 PRO A CA 1
ATOM 790 C C . PRO A 1 102 ? -7.960 -2.325 38.140 1.00 94.00 102 PRO A C 1
ATOM 792 O O . PRO A 1 102 ? -8.778 -2.247 37.222 1.00 94.00 102 PRO A O 1
ATOM 795 N N . ALA A 1 103 ? -6.662 -2.064 37.992 1.00 97.50 103 ALA A N 1
ATOM 796 C CA . ALA A 1 103 ? -6.068 -1.602 36.750 1.00 97.50 103 ALA A CA 1
ATOM 797 C C . ALA A 1 103 ? -4.823 -2.424 36.392 1.00 97.50 103 ALA A C 1
ATOM 799 O O . ALA A 1 103 ? -4.083 -2.872 37.272 1.00 97.50 103 ALA A O 1
ATOM 800 N N . PHE A 1 104 ? -4.606 -2.624 35.094 1.00 98.50 104 PHE A N 1
ATOM 801 C CA . PHE A 1 104 ? -3.550 -3.477 34.556 1.00 98.50 104 PHE A CA 1
ATOM 802 C C . PHE A 1 104 ? -2.804 -2.760 33.443 1.00 98.50 104 PHE A C 1
ATOM 804 O O . PHE A 1 104 ? -3.405 -2.394 32.433 1.00 98.50 104 PHE A O 1
ATOM 811 N N . HIS A 1 105 ? -1.500 -2.559 33.610 1.00 98.38 105 HIS A N 1
ATOM 812 C CA . HIS A 1 105 ? -0.656 -2.139 32.501 1.00 98.38 105 HIS A CA 1
ATOM 813 C C . HIS A 1 105 ? -0.419 -3.347 31.602 1.00 98.38 105 HIS A C 1
ATOM 815 O O . HIS A 1 105 ? 0.107 -4.361 32.067 1.00 98.38 105 HIS A O 1
ATOM 821 N N . VAL A 1 106 ? -0.814 -3.242 30.337 1.00 98.50 106 VAL A N 1
ATOM 822 C CA . VAL A 1 106 ? -0.691 -4.320 29.359 1.00 98.50 106 VAL A CA 1
ATOM 823 C C . VAL A 1 106 ? 0.151 -3.846 28.184 1.00 98.50 106 VAL A C 1
ATOM 825 O O . VAL A 1 106 ? -0.039 -2.735 27.689 1.00 98.50 106 VAL A O 1
ATOM 828 N N . SER A 1 107 ? 1.077 -4.683 27.728 1.00 97.56 107 SER A N 1
ATOM 829 C CA . SER A 1 107 ? 1.902 -4.422 26.552 1.00 97.56 107 SER A CA 1
ATOM 830 C C . SER A 1 107 ? 1.993 -5.639 25.634 1.00 97.56 107 SER A C 1
ATOM 832 O O . SER A 1 107 ? 1.967 -6.789 26.080 1.00 97.56 107 SER A O 1
ATOM 834 N N . LEU A 1 108 ? 2.096 -5.365 24.332 1.00 96.31 108 LEU A N 1
ATOM 835 C CA . LEU A 1 108 ? 2.364 -6.350 23.290 1.00 96.31 108 LEU A CA 1
ATOM 836 C C . LEU A 1 108 ? 3.767 -6.132 22.729 1.00 96.31 108 LEU A C 1
ATOM 838 O O . LEU A 1 108 ? 4.129 -5.014 22.359 1.00 96.31 108 LEU A O 1
ATOM 842 N N . THR A 1 109 ? 4.533 -7.206 22.591 1.00 94.25 109 THR A N 1
ATOM 843 C CA . THR A 1 109 ? 5.842 -7.228 21.922 1.00 94.25 109 THR A CA 1
ATOM 844 C C . THR A 1 109 ? 5.886 -8.344 20.883 1.00 94.25 109 THR A C 1
ATOM 846 O O . THR A 1 109 ? 5.095 -9.285 20.923 1.00 94.25 109 THR A O 1
ATOM 849 N N . GLU A 1 110 ? 6.796 -8.244 19.915 1.00 89.38 110 GLU A N 1
ATOM 850 C CA . GLU A 1 110 ? 7.064 -9.345 18.986 1.00 89.38 110 GLU A CA 1
ATOM 851 C C . GLU A 1 110 ? 7.843 -10.442 19.722 1.00 89.38 110 GLU A C 1
ATOM 853 O O . GLU A 1 110 ? 8.829 -10.149 20.401 1.00 89.38 110 GLU A O 1
ATOM 858 N N . ALA A 1 111 ? 7.403 -11.696 19.622 1.00 84.31 111 ALA A N 1
ATOM 859 C CA . ALA A 1 111 ? 8.058 -12.804 20.313 1.00 84.31 111 ALA A CA 1
ATOM 860 C C . ALA A 1 111 ? 9.366 -13.195 19.597 1.00 84.31 111 ALA A C 1
ATOM 862 O O . ALA A 1 111 ? 9.368 -13.444 18.388 1.00 84.31 111 ALA A O 1
ATOM 863 N N . GLY A 1 112 ? 10.474 -13.302 20.337 1.00 73.75 112 GLY A N 1
ATOM 864 C CA . GLY A 1 112 ? 11.806 -13.568 19.790 1.00 73.75 112 GLY A CA 1
ATOM 865 C C . GLY A 1 112 ? 12.677 -14.437 20.708 1.00 73.75 112 GLY A C 1
ATOM 866 O O . GLY A 1 112 ? 12.178 -15.128 21.592 1.00 73.75 112 GLY A O 1
ATOM 867 N N . PRO A 1 113 ? 14.000 -14.495 20.482 1.00 61.62 113 PRO A N 1
ATOM 868 C CA . PRO A 1 113 ? 14.922 -15.074 21.453 1.00 61.62 113 PRO A CA 1
ATOM 869 C C . PRO A 1 113 ? 15.118 -14.114 22.649 1.00 61.62 113 PRO A C 1
ATOM 871 O O . PRO A 1 113 ? 15.242 -12.909 22.423 1.00 61.62 113 PRO A O 1
ATOM 874 N N . PRO A 1 114 ? 15.255 -14.609 23.898 1.00 55.69 114 PRO A N 1
ATOM 875 C CA . PRO A 1 114 ? 15.203 -13.800 25.131 1.00 55.69 114 PRO A CA 1
ATOM 876 C C . PRO A 1 114 ? 16.118 -12.564 25.176 1.00 55.69 114 PRO A C 1
ATOM 878 O O . PRO A 1 114 ? 15.774 -11.542 25.767 1.00 55.69 114 PRO A O 1
ATOM 881 N N . ALA A 1 115 ? 17.286 -12.624 24.528 1.00 50.91 115 ALA A N 1
ATOM 882 C CA . ALA A 1 115 ? 18.252 -11.523 24.492 1.00 50.91 115 ALA A CA 1
ATOM 883 C C . ALA A 1 115 ? 17.762 -10.294 23.698 1.00 50.91 115 ALA A C 1
ATOM 885 O O . ALA A 1 115 ? 18.156 -9.172 24.010 1.00 50.91 115 ALA A O 1
ATOM 886 N N . ALA A 1 116 ? 16.892 -10.488 22.700 1.00 53.41 116 ALA A N 1
ATOM 887 C CA . ALA A 1 116 ? 16.287 -9.403 21.925 1.00 53.41 116 ALA A CA 1
ATOM 888 C C . ALA A 1 116 ? 15.094 -8.753 22.655 1.00 53.41 116 ALA A C 1
ATOM 890 O O . ALA A 1 116 ? 14.672 -7.655 22.301 1.00 53.41 116 ALA A O 1
ATOM 891 N N . GLU A 1 117 ? 14.561 -9.417 23.683 1.00 55.62 117 GLU A N 1
ATOM 892 C CA . GLU A 1 117 ? 13.276 -9.084 24.306 1.00 55.62 117 GLU A CA 1
ATOM 893 C C . GLU A 1 117 ? 13.414 -8.102 25.471 1.00 55.62 117 GLU A C 1
ATOM 895 O O . GLU A 1 117 ? 12.562 -7.236 25.645 1.00 55.62 117 GLU A O 1
ATOM 900 N N . ALA A 1 118 ? 14.514 -8.173 26.230 1.00 52.12 118 ALA A N 1
ATOM 901 C CA . ALA A 1 118 ? 14.721 -7.363 27.437 1.00 52.12 118 ALA A CA 1
ATOM 902 C C . ALA A 1 118 ? 14.779 -5.838 27.189 1.00 52.12 118 ALA A C 1
ATOM 904 O O . ALA A 1 118 ? 14.664 -5.062 28.132 1.00 52.12 118 ALA A O 1
ATOM 905 N N . HIS A 1 119 ? 14.956 -5.410 25.933 1.00 52.12 119 HIS A N 1
ATOM 906 C CA . HIS A 1 119 ? 15.058 -4.000 25.532 1.00 52.12 119 HIS A CA 1
ATOM 907 C C . HIS A 1 119 ? 14.106 -3.639 24.377 1.00 52.12 119 HIS A C 1
ATOM 909 O O . HIS A 1 119 ? 14.214 -2.555 23.799 1.00 52.12 119 HIS A O 1
ATOM 915 N N . ALA A 1 120 ? 13.190 -4.539 24.001 1.00 67.31 120 ALA A N 1
ATOM 916 C CA . ALA A 1 120 ? 12.268 -4.290 22.903 1.00 67.31 120 ALA A CA 1
ATOM 917 C C . ALA A 1 120 ? 11.198 -3.282 23.338 1.00 67.31 120 ALA A C 1
ATOM 919 O O . ALA A 1 120 ? 10.404 -3.540 24.242 1.00 67.31 120 ALA A O 1
ATOM 920 N N . ARG A 1 121 ? 11.157 -2.126 22.668 1.00 82.62 121 ARG A N 1
ATOM 921 C CA . ARG A 1 121 ? 10.033 -1.192 22.791 1.00 82.62 121 ARG A CA 1
ATOM 922 C C . ARG A 1 121 ? 8.737 -1.933 22.417 1.00 82.62 121 ARG A C 1
ATOM 924 O O . ARG A 1 121 ? 8.751 -2.644 21.407 1.00 82.62 121 ARG A O 1
ATOM 931 N N . PRO A 1 122 ? 7.641 -1.778 23.180 1.00 92.31 122 PRO A N 1
ATOM 932 C CA . PRO A 1 122 ? 6.384 -2.440 22.855 1.00 92.31 122 PRO A CA 1
ATOM 933 C C . PRO A 1 122 ? 5.882 -2.043 21.466 1.00 92.31 122 PRO A C 1
ATOM 935 O O . PRO A 1 122 ? 6.174 -0.959 20.963 1.00 92.31 122 PRO A O 1
ATOM 938 N N . ILE A 1 123 ? 5.126 -2.939 20.839 1.00 95.06 123 ILE A N 1
ATOM 939 C CA . ILE A 1 123 ? 4.349 -2.659 19.630 1.00 95.06 123 ILE A CA 1
ATOM 940 C C . ILE A 1 123 ? 3.195 -1.735 20.004 1.00 95.06 123 ILE A C 1
ATOM 942 O O . ILE A 1 123 ? 3.032 -0.678 19.396 1.00 95.06 123 ILE A O 1
ATOM 946 N N . VAL A 1 124 ? 2.442 -2.122 21.034 1.00 97.69 124 VAL A N 1
ATOM 947 C CA . VAL A 1 124 ? 1.390 -1.320 21.651 1.00 97.69 124 VAL A CA 1
ATOM 948 C C . VAL A 1 124 ? 1.380 -1.558 23.157 1.00 97.69 124 VAL A C 1
ATOM 950 O O . VAL A 1 124 ? 1.713 -2.649 23.619 1.00 97.69 124 VAL A O 1
ATOM 953 N N . GLU A 1 125 ? 1.002 -0.549 23.926 1.00 98.25 125 GLU A N 1
ATOM 954 C CA . GLU A 1 125 ? 0.765 -0.670 25.363 1.00 98.25 125 GLU A CA 1
ATOM 955 C C . GLU A 1 125 ? -0.374 0.245 25.807 1.00 98.25 125 GLU A C 1
ATOM 957 O O . GLU A 1 125 ? -0.750 1.170 25.083 1.00 98.25 125 GLU A O 1
ATOM 962 N N . GLY A 1 126 ? -0.910 -0.006 26.997 1.00 98.12 126 GLY A N 1
ATOM 963 C CA . GLY A 1 126 ? -1.902 0.848 27.632 1.00 98.12 126 GLY A CA 1
ATOM 964 C C . GLY A 1 126 ? -2.319 0.326 29.001 1.00 98.12 126 GLY A C 1
ATOM 965 O O . GLY A 1 126 ? -1.928 -0.760 29.429 1.00 98.12 126 GLY A O 1
ATOM 966 N N . LEU A 1 127 ? -3.151 1.101 29.687 1.00 98.44 127 LEU A N 1
ATOM 967 C CA . LEU A 1 127 ? -3.703 0.745 30.987 1.00 98.44 127 LEU A CA 1
ATOM 968 C C . LEU A 1 127 ? -5.175 0.336 30.859 1.00 98.44 127 LEU A C 1
ATOM 970 O O . LEU A 1 127 ? -5.991 1.098 30.343 1.00 98.44 127 LEU A O 1
ATOM 974 N N . MET A 1 128 ? -5.507 -0.859 31.336 1.00 98.56 128 MET A N 1
ATOM 975 C CA . MET A 1 128 ? -6.844 -1.451 31.280 1.00 98.56 128 MET A CA 1
ATOM 976 C C . MET A 1 128 ? -7.499 -1.377 32.653 1.00 98.56 128 MET A C 1
ATOM 978 O O . MET A 1 128 ? -6.923 -1.858 33.627 1.00 98.56 128 MET A O 1
ATOM 982 N N . VAL A 1 129 ? -8.694 -0.800 32.746 1.00 98.19 129 VAL A N 1
ATOM 983 C CA . VAL A 1 129 ? -9.413 -0.613 34.011 1.00 98.19 129 VAL A CA 1
ATOM 984 C C . VAL A 1 129 ? -10.651 -1.503 34.045 1.00 98.19 129 VAL A C 1
ATOM 986 O O . VAL A 1 129 ? -11.469 -1.512 33.118 1.00 98.19 129 VAL A O 1
ATOM 989 N N . MET A 1 130 ? -10.796 -2.219 35.157 1.00 97.56 130 MET A N 1
ATOM 990 C CA . MET A 1 130 ? -11.867 -3.175 35.411 1.00 97.56 130 MET A CA 1
ATOM 991 C C . MET A 1 130 ? -12.763 -2.684 36.552 1.00 97.56 130 MET A C 1
ATOM 993 O O . MET A 1 130 ? -12.282 -2.122 37.534 1.00 97.56 130 MET A O 1
ATOM 997 N N . ALA A 1 131 ? -14.069 -2.930 36.468 1.00 96.62 131 ALA A N 1
ATOM 998 C CA . ALA A 1 131 ? -15.012 -2.594 37.535 1.00 96.62 131 ALA A CA 1
ATOM 999 C C . ALA A 1 131 ? -16.216 -3.542 37.564 1.00 96.62 131 ALA A C 1
ATOM 1001 O O . ALA A 1 131 ? -16.543 -4.195 36.576 1.00 96.62 131 ALA A O 1
ATOM 1002 N N . ALA A 1 132 ? -16.918 -3.602 38.699 1.00 96.06 132 ALA A N 1
ATOM 1003 C CA . ALA A 1 132 ? -18.126 -4.423 38.824 1.00 96.06 132 ALA A CA 1
ATOM 1004 C C . ALA A 1 132 ? -19.278 -3.903 37.942 1.00 96.06 132 ALA A C 1
ATOM 1006 O O . ALA A 1 132 ? -20.113 -4.672 37.465 1.00 96.06 132 ALA A O 1
ATOM 1007 N N . GLN A 1 133 ? -19.323 -2.586 37.723 1.00 94.25 133 GLN A N 1
ATOM 1008 C CA . GLN A 1 133 ? -20.345 -1.898 36.939 1.00 94.25 133 GLN A CA 1
ATOM 1009 C C . GLN A 1 133 ? -19.699 -0.825 36.061 1.00 94.25 133 GLN A C 1
ATOM 1011 O O . GLN A 1 133 ? -18.669 -0.255 36.424 1.00 94.25 133 GLN A O 1
ATOM 1016 N N . ARG A 1 134 ? -20.317 -0.556 34.906 1.00 94.62 134 ARG A N 1
ATOM 1017 C CA . ARG A 1 134 ? -19.932 0.565 34.039 1.00 94.62 134 ARG A CA 1
ATOM 1018 C C . ARG A 1 134 ? -20.305 1.891 34.720 1.00 94.62 134 ARG A C 1
ATOM 1020 O O . ARG A 1 134 ? -21.306 1.929 35.439 1.00 94.62 134 ARG A O 1
ATOM 1027 N N . PRO A 1 135 ? -19.509 2.959 34.541 1.00 95.00 135 PRO A N 1
ATOM 1028 C CA . PRO A 1 135 ? -19.844 4.271 35.082 1.00 95.00 135 PRO A CA 1
ATOM 1029 C C . PRO A 1 135 ? -21.111 4.832 34.426 1.00 95.00 135 PRO A C 1
ATOM 1031 O O . PRO A 1 135 ? -21.426 4.508 33.281 1.00 95.00 135 PRO A O 1
ATOM 1034 N N . SER A 1 136 ? -21.810 5.726 35.126 1.00 95.25 136 SER A N 1
ATOM 1035 C CA . SER A 1 136 ? -22.922 6.472 34.530 1.00 95.25 136 SER A CA 1
ATOM 1036 C C . SER A 1 136 ? -22.419 7.384 33.400 1.00 95.25 136 SER A C 1
ATOM 1038 O O . SER A 1 136 ? -21.393 8.052 33.583 1.00 95.25 136 SER A O 1
ATOM 1040 N N . PRO A 1 137 ? -23.117 7.450 32.251 1.00 95.50 137 PRO A N 1
ATOM 1041 C CA . PRO A 1 137 ? -22.713 8.315 31.153 1.00 95.50 137 PRO A CA 1
ATOM 1042 C C . PRO A 1 137 ? -22.836 9.796 31.540 1.00 95.50 137 PRO A C 1
ATOM 1044 O O . PRO A 1 137 ? -23.843 10.191 32.135 1.00 95.50 137 PRO A O 1
ATOM 1047 N N . PRO A 1 138 ? -21.849 10.643 31.196 1.00 93.75 138 PRO A N 1
ATOM 1048 C CA . PRO A 1 138 ? -22.027 12.087 31.263 1.00 93.75 138 PRO A CA 1
ATOM 1049 C C . PRO A 1 138 ? -23.080 12.558 30.241 1.00 93.75 138 PRO A C 1
ATOM 1051 O O . PRO A 1 138 ? -23.284 11.894 29.221 1.00 93.75 138 PRO A O 1
ATOM 1054 N N . PRO A 1 139 ? -23.713 13.726 30.456 1.00 88.88 139 PRO A N 1
ATOM 1055 C CA . PRO A 1 139 ? -24.569 14.344 29.448 1.00 88.88 139 PRO A CA 1
ATOM 1056 C C . PRO A 1 139 ? -23.808 14.589 28.137 1.00 88.88 139 PRO A C 1
ATOM 1058 O O . PRO A 1 139 ? -22.663 15.049 28.157 1.00 88.88 139 PRO A O 1
ATOM 1061 N N . VAL A 1 140 ? -24.462 14.325 27.004 1.00 88.75 140 VAL A N 1
ATOM 1062 C CA . VAL A 1 140 ? -23.939 14.637 25.666 1.00 88.75 140 VAL A CA 1
ATOM 1063 C C . VAL A 1 140 ? -24.771 15.751 25.058 1.00 88.75 140 VAL A C 1
ATOM 1065 O O . VAL A 1 140 ? -25.991 15.645 24.955 1.00 88.75 140 VAL A O 1
ATOM 1068 N N . ALA A 1 141 ? -24.106 16.836 24.669 1.00 81.50 141 ALA A N 1
ATOM 1069 C CA . ALA A 1 141 ? -24.732 17.887 23.883 1.00 81.50 141 ALA A CA 1
ATOM 1070 C C . ALA A 1 141 ? -24.722 17.494 22.397 1.00 81.50 141 ALA A C 1
ATOM 1072 O O . ALA A 1 141 ? -23.757 16.871 21.952 1.00 81.50 141 ALA A O 1
ATOM 1073 N N . PRO A 1 142 ? -25.735 17.888 21.607 1.00 82.44 142 PRO A N 1
ATOM 1074 C CA . PRO A 1 142 ? -25.673 17.745 20.159 1.00 82.44 142 PRO A CA 1
ATOM 1075 C C . PRO A 1 142 ? -24.392 18.371 19.592 1.00 82.44 142 PRO A C 1
ATOM 1077 O O . PRO A 1 142 ? -24.043 19.503 19.941 1.00 82.44 142 PRO A O 1
ATOM 1080 N N . LEU A 1 143 ? -23.697 17.650 18.709 1.00 92.50 143 LEU A N 1
ATOM 1081 C CA . LEU A 1 143 ? -22.497 18.166 18.060 1.00 92.50 143 LEU A CA 1
ATOM 1082 C C . LEU A 1 143 ? -22.852 19.323 17.115 1.00 92.50 143 LEU A C 1
ATOM 1084 O O . LEU A 1 143 ? -23.472 19.114 16.076 1.00 92.50 143 LEU A O 1
ATOM 1088 N N . ALA A 1 144 ? -22.421 20.537 17.460 1.00 95.31 144 ALA A N 1
ATOM 1089 C CA . ALA A 1 144 ? -22.401 21.670 16.541 1.00 95.31 144 ALA A CA 1
ATOM 1090 C C . ALA A 1 144 ? -21.091 21.667 15.735 1.00 95.31 144 ALA A C 1
ATOM 1092 O O . ALA A 1 144 ? -20.005 21.616 16.329 1.00 95.31 144 ALA A O 1
ATOM 1093 N N . LEU A 1 145 ? -21.221 21.724 14.406 1.00 97.56 145 LEU A N 1
ATOM 1094 C CA . LEU A 1 145 ? -20.127 21.721 13.434 1.00 97.56 145 LEU A CA 1
ATOM 1095 C C . LEU A 1 145 ? -19.946 23.107 12.798 1.00 97.56 145 LEU A C 1
ATOM 1097 O O . LEU A 1 145 ? -20.918 23.791 12.476 1.00 97.56 145 LEU A O 1
ATOM 1101 N N . GLN A 1 146 ? -18.697 23.510 12.577 1.00 97.56 146 GLN A N 1
ATOM 1102 C CA . GLN A 1 146 ? -18.358 24.736 11.854 1.00 97.56 146 GLN A CA 1
ATOM 1103 C C . GLN A 1 146 ? -18.451 24.518 10.346 1.00 97.56 146 GLN A C 1
ATOM 1105 O O . GLN A 1 146 ? -17.862 23.573 9.820 1.00 97.56 146 GLN A O 1
ATOM 1110 N N . ASP A 1 147 ? -19.139 25.421 9.645 1.00 97.06 147 ASP A N 1
ATOM 1111 C CA . ASP A 1 147 ? -19.439 25.306 8.212 1.00 97.06 147 ASP A CA 1
ATOM 1112 C C . ASP A 1 147 ? -20.038 23.936 7.850 1.00 97.06 147 ASP A C 1
ATOM 1114 O O . ASP A 1 147 ? -19.561 23.255 6.939 1.00 97.06 147 ASP A O 1
ATOM 1118 N N . GLU A 1 148 ? -21.064 23.521 8.602 1.00 97.81 148 GLU A N 1
ATOM 1119 C CA . GLU A 1 148 ? -21.739 22.236 8.414 1.00 97.81 148 GLU A CA 1
ATOM 1120 C C . GLU A 1 148 ? -22.237 22.060 6.972 1.00 97.81 148 GLU A C 1
ATOM 1122 O O . GLU A 1 148 ? -22.941 22.905 6.415 1.00 97.81 148 GLU A O 1
ATOM 1127 N N . GLN A 1 149 ? -21.884 20.923 6.377 1.00 97.50 149 GLN A N 1
ATOM 1128 C CA . GLN A 1 149 ? -22.310 20.497 5.053 1.00 97.50 149 GLN A CA 1
ATOM 1129 C C . GLN A 1 149 ? -22.651 19.001 5.072 1.00 97.50 149 GLN A C 1
ATOM 1131 O O . GLN A 1 149 ? -22.052 18.236 5.837 1.00 97.50 149 GLN A O 1
ATOM 1136 N N . PRO A 1 150 ? -23.570 18.542 4.205 1.00 97.88 150 PRO A N 1
ATOM 1137 C CA . PRO A 1 150 ? -23.707 17.120 3.915 1.00 97.88 150 PRO A CA 1
ATOM 1138 C C . PRO A 1 150 ? -22.366 16.545 3.441 1.00 97.88 150 PRO A C 1
ATOM 1140 O O . PRO A 1 150 ? -21.649 17.189 2.670 1.00 97.88 150 PRO A O 1
ATOM 1143 N N . SER A 1 151 ? -22.021 15.342 3.898 1.00 98.00 151 SER A N 1
ATOM 1144 C CA . SER A 1 151 ? -20.859 14.624 3.365 1.00 98.00 151 SER A CA 1
ATOM 1145 C C . SER A 1 151 ? -21.238 13.898 2.076 1.00 98.00 151 SER A C 1
ATOM 1147 O O . SER A 1 151 ? -22.402 13.616 1.814 1.00 98.00 151 SER A O 1
ATOM 1149 N N . ARG A 1 152 ? -20.249 13.589 1.239 1.00 97.00 152 ARG A N 1
ATOM 1150 C CA . ARG A 1 152 ? -20.451 12.752 0.045 1.00 97.00 152 ARG A CA 1
ATOM 1151 C C . ARG A 1 152 ? -20.432 11.242 0.327 1.00 97.00 152 ARG A C 1
ATOM 1153 O O . ARG A 1 152 ? -20.689 10.457 -0.589 1.00 97.00 152 ARG A O 1
ATOM 1160 N N . TRP A 1 153 ? -20.059 10.824 1.537 1.00 97.81 153 TRP A N 1
ATOM 1161 C CA . TRP A 1 153 ? -19.802 9.422 1.873 1.00 97.81 153 TRP A CA 1
ATOM 1162 C C . TRP A 1 153 ? -21.072 8.695 2.321 1.00 97.81 153 TRP A C 1
ATOM 1164 O O . TRP A 1 153 ? -21.435 8.712 3.494 1.00 97.81 153 TRP A O 1
ATOM 1174 N N . HIS A 1 154 ? -21.723 8.004 1.385 1.00 95.19 154 HIS A N 1
ATOM 1175 C CA . HIS A 1 154 ? -22.928 7.216 1.648 1.00 95.19 154 HIS A CA 1
ATOM 1176 C C . HIS A 1 154 ? -22.883 5.860 0.942 1.00 95.19 154 HIS A C 1
ATOM 1178 O O . HIS A 1 154 ? -22.444 5.771 -0.211 1.00 95.19 154 HIS A O 1
ATOM 1184 N N . GLY A 1 155 ? -23.391 4.820 1.610 1.00 91.56 155 GLY A N 1
ATOM 1185 C CA . GLY A 1 155 ? -23.549 3.488 1.036 1.00 91.56 155 GLY A CA 1
ATOM 1186 C C . GLY A 1 155 ? -22.237 2.940 0.474 1.00 91.56 155 GLY A C 1
ATOM 1187 O O . GLY A 1 155 ? -21.175 3.059 1.083 1.00 91.56 155 GLY A O 1
ATOM 1188 N N . GLN A 1 156 ? -22.287 2.374 -0.733 1.00 90.75 156 GLN A N 1
ATOM 1189 C CA . GLN A 1 156 ? -21.122 1.716 -1.337 1.00 90.75 156 GLN A CA 1
ATOM 1190 C C . GLN A 1 156 ? -19.930 2.660 -1.573 1.00 90.75 156 GLN A C 1
ATOM 1192 O O . GLN A 1 156 ? -18.787 2.213 -1.487 1.00 90.75 156 GLN A O 1
ATOM 1197 N N . LYS A 1 157 ? -20.155 3.973 -1.759 1.00 93.81 157 LYS A N 1
ATOM 1198 C CA . LYS A 1 157 ? -19.071 4.946 -2.001 1.00 93.81 157 LYS A CA 1
ATOM 1199 C C . LYS A 1 157 ? -18.044 5.003 -0.875 1.00 93.81 157 LYS A C 1
ATOM 1201 O O . LYS A 1 157 ? -16.872 5.256 -1.148 1.00 93.81 157 LYS A O 1
ATOM 1206 N N . VAL A 1 158 ? -18.462 4.743 0.366 1.00 96.25 158 VAL A N 1
ATOM 1207 C CA . VAL A 1 158 ? -17.567 4.706 1.533 1.00 96.25 158 VAL A CA 1
ATOM 1208 C C . VAL A 1 158 ? -16.389 3.758 1.282 1.00 96.25 158 VAL A C 1
ATOM 1210 O O . VAL A 1 158 ? -15.232 4.131 1.470 1.00 96.25 158 VAL A O 1
ATOM 1213 N N . TYR A 1 159 ? -16.671 2.555 0.778 1.00 94.75 159 TYR A N 1
ATOM 1214 C CA . TYR A 1 159 ? -15.680 1.490 0.584 1.00 94.75 159 TYR A CA 1
ATOM 1215 C C . TYR A 1 159 ? -15.240 1.311 -0.875 1.00 94.75 159 TYR A C 1
ATOM 1217 O O . TYR A 1 159 ? -14.223 0.665 -1.151 1.00 94.75 159 TYR A O 1
ATOM 1225 N N . ASP A 1 160 ? -15.971 1.897 -1.823 1.00 90.25 160 ASP A N 1
ATOM 1226 C CA . ASP A 1 160 ? -15.573 1.923 -3.227 1.00 90.25 160 ASP A CA 1
ATOM 1227 C C . ASP A 1 160 ? -14.521 2.982 -3.533 1.00 90.25 160 ASP A C 1
ATOM 1229 O O . ASP A 1 160 ? -13.607 2.729 -4.322 1.00 90.25 160 ASP A O 1
ATOM 1233 N N . GLU A 1 161 ? -14.617 4.132 -2.868 1.00 90.88 161 GLU A N 1
ATOM 1234 C CA . GLU A 1 161 ? -13.795 5.306 -3.156 1.00 90.88 161 GLU A CA 1
ATOM 1235 C C . GLU A 1 161 ? -13.002 5.813 -1.939 1.00 90.88 161 GLU A C 1
ATOM 1237 O O . GLU A 1 161 ? -12.038 6.557 -2.124 1.00 90.88 161 GLU A O 1
ATOM 1242 N N . GLY A 1 162 ? -13.399 5.450 -0.710 1.00 91.44 162 GLY A N 1
ATOM 1243 C CA . GLY A 1 162 ? -12.856 6.045 0.518 1.00 91.44 162 GLY A CA 1
ATOM 1244 C C . GLY A 1 162 ? -11.963 5.147 1.380 1.00 91.44 162 GLY A C 1
ATOM 1245 O O . GLY A 1 162 ? -11.084 5.654 2.077 1.00 91.44 162 GLY A O 1
ATOM 1246 N N . MET A 1 163 ? -12.157 3.827 1.361 1.00 93.06 163 MET A N 1
ATOM 1247 C CA . MET A 1 163 ? -11.537 2.916 2.334 1.00 93.06 163 MET A CA 1
ATOM 1248 C C . MET A 1 163 ? -11.121 1.575 1.713 1.00 93.06 163 MET A C 1
ATOM 1250 O O . MET A 1 163 ? -11.762 1.076 0.793 1.00 93.06 163 MET A O 1
ATOM 1254 N N . PHE A 1 164 ? -10.054 0.960 2.238 1.00 91.12 164 PHE A N 1
ATOM 1255 C CA . PHE A 1 164 ? -9.552 -0.350 1.782 1.00 91.12 164 PHE A CA 1
ATOM 1256 C C . PHE A 1 164 ? -10.233 -1.556 2.4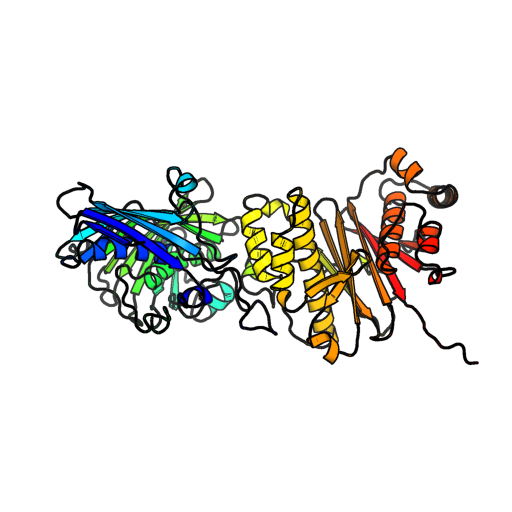68 1.00 91.12 164 PHE A C 1
ATOM 1258 O O . PHE A 1 164 ? -10.059 -2.702 2.037 1.00 91.12 164 PHE A O 1
ATOM 1265 N N . HIS A 1 165 ? -11.026 -1.302 3.511 1.00 95.44 165 HIS A N 1
ATOM 1266 C CA . HIS A 1 165 ? -11.679 -2.302 4.355 1.00 95.44 165 HIS A CA 1
ATOM 1267 C C . HIS A 1 165 ? -12.579 -3.285 3.579 1.00 95.44 165 HIS A C 1
ATOM 1269 O O . HIS A 1 165 ? -13.355 -2.928 2.679 1.00 95.44 165 HIS A O 1
ATOM 1275 N N . GLY A 1 166 ? -12.446 -4.558 3.932 1.00 94.81 166 GLY A N 1
ATOM 1276 C CA . GLY A 1 166 ? -13.250 -5.681 3.465 1.00 94.81 166 GLY A CA 1
ATOM 1277 C C . GLY A 1 166 ? -14.464 -5.914 4.359 1.00 94.81 166 GLY A C 1
ATOM 1278 O O . GLY A 1 166 ? -14.596 -5.231 5.376 1.00 94.81 166 GLY A O 1
ATOM 1279 N N . PRO A 1 167 ? -15.367 -6.830 3.968 1.00 94.94 167 PRO A N 1
ATOM 1280 C CA . PRO A 1 167 ? -16.653 -7.058 4.621 1.00 94.94 167 PRO A CA 1
ATOM 1281 C C . PRO A 1 167 ? -16.653 -7.037 6.156 1.00 94.94 167 PRO A C 1
ATOM 1283 O O . PRO A 1 167 ? -17.498 -6.339 6.712 1.00 94.94 167 PRO A O 1
ATOM 1286 N N . ALA A 1 168 ? -15.698 -7.684 6.833 1.00 95.94 168 ALA A N 1
ATOM 1287 C CA . ALA A 1 168 ? -15.638 -7.724 8.299 1.00 95.94 168 ALA A CA 1
ATOM 1288 C C . ALA A 1 168 ? -15.486 -6.345 8.978 1.00 95.94 168 ALA A C 1
ATOM 1290 O O . ALA A 1 168 ? -15.867 -6.187 10.133 1.00 95.94 168 ALA A O 1
ATOM 1291 N N . PHE A 1 169 ? -14.970 -5.334 8.268 1.00 97.06 169 PHE A N 1
ATOM 1292 C CA . PHE A 1 169 ? -14.748 -3.973 8.784 1.00 97.06 169 PHE A CA 1
ATOM 1293 C C . PHE A 1 169 ? -15.605 -2.905 8.087 1.00 97.06 169 PHE A C 1
ATOM 1295 O O . PHE A 1 169 ? -15.364 -1.705 8.247 1.00 97.06 169 PHE A O 1
ATOM 1302 N N . ARG A 1 170 ? -16.624 -3.304 7.310 1.00 96.69 170 ARG A N 1
ATOM 1303 C CA . ARG A 1 170 ? -17.522 -2.365 6.615 1.00 96.69 170 ARG A CA 1
ATOM 1304 C C . ARG A 1 170 ? -18.648 -1.850 7.505 1.00 96.69 170 ARG A C 1
ATOM 1306 O O . ARG A 1 170 ? -19.820 -2.088 7.238 1.00 96.69 170 ARG A O 1
ATOM 1313 N N . ALA A 1 171 ? -18.267 -1.165 8.575 1.00 97.38 171 ALA A N 1
ATOM 1314 C CA . ALA A 1 171 ? -19.179 -0.723 9.619 1.00 97.38 171 ALA A CA 1
ATOM 1315 C C . ALA A 1 171 ? -19.652 0.736 9.491 1.00 97.38 171 ALA A C 1
ATOM 1317 O O . ALA A 1 171 ? -20.545 1.138 10.224 1.00 97.38 171 ALA A O 1
ATOM 1318 N N . VAL A 1 172 ? -19.102 1.542 8.583 1.00 98.50 172 VAL A N 1
ATOM 1319 C CA . VAL A 1 172 ? -19.581 2.906 8.313 1.00 98.50 172 VAL A CA 1
ATOM 1320 C C . VAL A 1 172 ? -20.683 2.844 7.253 1.00 98.50 172 VAL A C 1
ATOM 1322 O O . VAL A 1 172 ? -20.409 2.597 6.080 1.00 98.50 172 VAL A O 1
ATOM 1325 N N . ASP A 1 173 ? -21.927 3.089 7.661 1.00 96.88 173 ASP A N 1
ATOM 1326 C CA . ASP A 1 173 ? -23.097 3.085 6.770 1.00 96.88 173 ASP A CA 1
ATOM 1327 C C . ASP A 1 173 ? -23.160 4.383 5.943 1.00 96.88 173 ASP A C 1
ATOM 1329 O O . ASP A 1 173 ? -23.255 4.392 4.710 1.00 96.88 173 ASP A O 1
ATOM 1333 N N . ALA A 1 174 ? -23.027 5.516 6.634 1.00 98.12 174 ALA A N 1
ATOM 1334 C CA . ALA A 1 174 ? -23.000 6.838 6.027 1.00 98.12 174 ALA A CA 1
ATOM 1335 C C . ALA A 1 174 ? -22.306 7.855 6.932 1.00 98.12 174 ALA A C 1
ATOM 1337 O O . ALA A 1 174 ? -22.550 7.888 8.137 1.00 98.12 174 ALA A O 1
ATOM 1338 N N . VAL A 1 175 ? -21.539 8.770 6.340 1.00 98.62 175 VAL A N 1
ATOM 1339 C CA . VAL A 1 175 ? -21.212 10.048 6.977 1.00 98.62 175 VAL A CA 1
ATOM 1340 C C . VAL A 1 175 ? -22.340 11.003 6.617 1.00 98.62 175 VAL A C 1
ATOM 1342 O O . VAL A 1 175 ? -22.544 11.343 5.459 1.00 98.62 175 VAL A O 1
ATOM 1345 N N . THR A 1 176 ? -23.136 11.394 7.602 1.00 98.06 176 THR A N 1
ATOM 1346 C CA . THR A 1 176 ? -24.329 12.217 7.366 1.00 98.06 176 THR A CA 1
ATOM 1347 C C . THR A 1 176 ? -23.961 13.678 7.146 1.00 98.06 176 THR A C 1
ATOM 1349 O O . THR A 1 176 ? -24.500 14.334 6.256 1.00 98.06 176 THR A O 1
ATOM 1352 N N . ARG A 1 177 ? -23.030 14.192 7.955 1.00 97.75 177 ARG A N 1
ATOM 1353 C CA . ARG A 1 177 ? -22.648 15.604 7.987 1.00 97.75 177 ARG A CA 1
ATOM 1354 C C . ARG A 1 177 ? -21.180 15.754 8.340 1.00 97.75 177 ARG A C 1
ATOM 1356 O O . ARG A 1 177 ? -20.635 14.951 9.096 1.00 97.75 177 ARG A O 1
ATOM 1363 N N . ARG A 1 178 ? -20.560 16.809 7.825 1.00 98.00 178 ARG A N 1
ATOM 1364 C CA . ARG A 1 178 ? -19.196 17.222 8.157 1.00 98.00 178 ARG A CA 1
ATOM 1365 C C . ARG A 1 178 ? -19.117 18.732 8.346 1.00 98.00 178 ARG A C 1
ATOM 1367 O O . ARG A 1 178 ? -19.893 19.471 7.755 1.00 98.00 178 ARG A O 1
ATOM 1374 N N . GLY A 1 179 ? -18.145 19.174 9.124 1.00 98.12 179 GLY A N 1
ATOM 1375 C CA . GLY A 1 179 ? -17.714 20.564 9.215 1.00 98.12 179 GLY A CA 1
ATOM 1376 C C . GLY A 1 179 ? -16.193 20.651 9.161 1.00 98.12 179 GLY A C 1
ATOM 1377 O O . GLY A 1 179 ? -15.504 19.640 8.988 1.00 98.12 179 GLY A O 1
ATOM 1378 N N . ARG A 1 180 ? -15.648 21.854 9.346 1.00 97.06 180 ARG A N 1
ATOM 1379 C CA . ARG A 1 180 ? -14.192 22.063 9.447 1.00 97.06 180 ARG A CA 1
ATOM 1380 C C . ARG A 1 180 ? -13.571 21.463 10.708 1.00 97.06 180 ARG A C 1
ATOM 1382 O O . ARG A 1 180 ? -12.354 21.337 10.763 1.00 97.06 180 ARG A O 1
ATOM 1389 N N . ASP A 1 181 ? -14.380 21.135 11.707 1.00 97.25 181 ASP A N 1
ATOM 1390 C CA . ASP A 1 181 ? -13.958 20.715 13.044 1.00 97.25 181 ASP A CA 1
ATOM 1391 C C . ASP A 1 181 ? -14.572 19.373 13.474 1.00 97.25 181 ASP A C 1
ATOM 1393 O O . ASP A 1 181 ? -14.600 19.061 14.665 1.00 97.25 181 ASP A O 1
ATOM 1397 N N . GLY A 1 182 ? -15.082 18.573 12.532 1.00 97.94 182 GLY A N 1
ATOM 1398 C CA . GLY A 1 182 ? -15.647 17.266 12.855 1.00 97.94 182 GLY A CA 1
ATOM 1399 C C . GLY A 1 182 ? -16.602 16.684 11.819 1.00 97.94 182 GLY A C 1
ATOM 1400 O O . GLY A 1 182 ? -16.806 17.237 10.733 1.00 97.94 182 GLY A O 1
ATOM 1401 N N . ALA A 1 183 ? -17.211 15.555 12.177 1.00 98.50 183 ALA A N 1
ATOM 1402 C CA . ALA A 1 183 ? -18.220 14.873 11.375 1.00 98.50 183 ALA A CA 1
ATOM 1403 C C . ALA A 1 183 ? -19.178 14.033 12.228 1.00 98.50 183 ALA A C 1
ATOM 1405 O O . ALA A 1 183 ? -18.894 13.695 13.376 1.00 98.50 183 ALA A O 1
ATOM 1406 N N . VAL A 1 184 ? -20.313 13.670 11.628 1.00 98.50 184 VAL A N 1
ATOM 1407 C CA . VAL A 1 184 ? -21.307 12.758 12.202 1.00 98.50 184 VAL A CA 1
ATOM 1408 C C . VAL A 1 184 ? -21.584 11.625 11.224 1.00 98.50 184 VAL A C 1
ATOM 1410 O O . VAL A 1 184 ? -21.965 11.875 10.077 1.00 98.50 184 VAL A O 1
ATOM 1413 N N . ALA A 1 185 ? -21.466 10.384 11.684 1.00 98.56 185 ALA A N 1
ATOM 1414 C CA . ALA A 1 185 ? -21.750 9.183 10.908 1.00 98.56 185 ALA A CA 1
ATOM 1415 C C . ALA A 1 185 ? -22.739 8.249 11.605 1.00 98.56 185 ALA A C 1
ATOM 1417 O O . ALA A 1 185 ? -22.934 8.316 12.816 1.00 98.56 185 ALA A O 1
ATOM 1418 N N . ILE A 1 186 ? -23.341 7.364 10.817 1.00 98.50 186 ILE A N 1
ATOM 1419 C CA . ILE A 1 186 ? -24.073 6.197 11.298 1.00 98.50 186 ILE A CA 1
ATOM 1420 C C . ILE A 1 186 ? -23.183 4.978 11.085 1.00 98.50 186 ILE A C 1
ATOM 1422 O O . ILE A 1 186 ? -22.700 4.742 9.974 1.00 98.50 186 ILE A O 1
ATOM 1426 N N . LEU A 1 187 ? -22.958 4.229 12.159 1.00 98.56 187 LEU A N 1
ATOM 1427 C CA . LEU A 1 187 ? -22.173 3.005 12.169 1.00 98.56 187 LEU A CA 1
ATOM 1428 C C . LEU A 1 187 ? -23.082 1.801 12.428 1.00 98.56 187 LEU A C 1
ATOM 1430 O O . LEU A 1 187 ? -24.034 1.897 13.204 1.00 98.56 187 LEU A O 1
ATOM 1434 N N . ARG A 1 188 ? -22.779 0.670 11.793 1.00 97.69 188 ARG A N 1
ATOM 1435 C CA . ARG A 1 188 ? -23.431 -0.628 11.988 1.00 97.69 188 ARG A CA 1
ATOM 1436 C C . ARG A 1 188 ? -22.397 -1.732 11.853 1.00 97.69 188 ARG A C 1
ATOM 1438 O O . ARG A 1 188 ? -21.968 -2.043 10.747 1.00 97.69 188 ARG A O 1
ATOM 1445 N N . THR A 1 189 ? -22.010 -2.338 12.968 1.00 96.81 189 THR A N 1
ATOM 1446 C CA . THR A 1 189 ? -21.059 -3.455 12.965 1.00 96.81 189 THR A CA 1
ATOM 1447 C C . THR A 1 189 ? -21.625 -4.633 12.159 1.00 96.81 189 THR A C 1
ATOM 1449 O O . THR A 1 189 ? -22.741 -5.069 12.462 1.00 96.81 189 THR A O 1
ATOM 1452 N N . PRO A 1 190 ? -20.904 -5.157 11.148 1.00 96.06 190 PRO A N 1
ATOM 1453 C CA . PRO A 1 190 ? -21.284 -6.384 10.453 1.00 96.06 190 PRO A CA 1
ATOM 1454 C C . PRO A 1 190 ? -21.391 -7.584 11.409 1.00 96.06 190 PRO A C 1
ATOM 1456 O O . PRO A 1 190 ? -20.876 -7.524 12.529 1.00 96.06 190 PRO A O 1
ATOM 1459 N N . PRO A 1 191 ? -22.025 -8.695 10.989 1.00 95.25 191 PRO A N 1
ATOM 1460 C CA . PRO A 1 191 ? -21.917 -9.958 11.712 1.00 95.25 191 PRO A CA 1
ATOM 1461 C C . PRO A 1 191 ? -20.450 -10.313 11.976 1.00 95.25 191 PRO A C 1
ATOM 1463 O O . PRO A 1 191 ? -19.604 -10.158 11.096 1.00 95.25 191 PRO A O 1
ATOM 1466 N N . LEU A 1 192 ? -20.161 -10.774 13.193 1.00 93.75 192 LEU A N 1
ATOM 1467 C CA . LEU A 1 192 ? -18.814 -11.180 13.610 1.00 93.75 192 LEU A CA 1
ATOM 1468 C C . LEU A 1 192 ? -18.546 -12.666 13.325 1.00 93.75 192 LEU A C 1
ATOM 1470 O O . LEU A 1 192 ? -17.461 -13.168 13.617 1.00 93.75 192 LEU A O 1
ATOM 1474 N N . ASP A 1 193 ? -19.532 -13.375 12.771 1.00 92.56 193 ASP A N 1
ATOM 1475 C CA . ASP A 1 193 ? -19.395 -14.771 12.390 1.00 92.56 193 ASP A CA 1
ATOM 1476 C C . ASP A 1 193 ? -18.260 -14.943 11.373 1.00 92.56 193 ASP A C 1
ATOM 1478 O O . ASP A 1 193 ? -18.205 -14.257 10.352 1.00 92.56 193 ASP A O 1
ATOM 1482 N N . GLY A 1 194 ? -17.339 -15.862 11.659 1.00 90.56 194 GLY A N 1
ATOM 1483 C CA . GLY A 1 194 ? -16.170 -16.095 10.810 1.00 90.56 194 GLY A CA 1
ATOM 1484 C C . GLY A 1 194 ? -15.100 -15.003 10.889 1.00 90.56 194 GLY A C 1
ATOM 1485 O O . GLY A 1 194 ? -14.233 -14.960 10.022 1.00 90.56 194 GLY A O 1
ATOM 1486 N N . PHE A 1 195 ? -15.118 -14.144 11.915 1.00 95.25 195 PHE A N 1
ATOM 1487 C CA . PHE A 1 195 ? -13.999 -13.236 12.202 1.00 95.25 195 PHE A CA 1
ATOM 1488 C C . PHE A 1 195 ? -12.735 -14.012 12.616 1.00 95.25 195 PHE A C 1
ATOM 1490 O O . PHE A 1 195 ? -11.624 -13.615 12.258 1.00 95.25 195 PHE A O 1
ATOM 1497 N N . LEU A 1 196 ? -12.926 -15.140 13.315 1.00 96.56 196 LEU A N 1
ATOM 1498 C CA . LEU A 1 196 ? -11.908 -16.132 13.670 1.00 96.56 196 LEU A CA 1
ATOM 1499 C C . LEU A 1 196 ? -12.348 -17.524 13.191 1.00 96.56 196 LEU A C 1
ATOM 1501 O O . LEU A 1 196 ? -13.531 -17.863 13.266 1.00 96.56 196 LEU A O 1
ATOM 1505 N N . HIS A 1 197 ? -11.410 -18.352 12.730 1.00 96.25 197 HIS A N 1
ATOM 1506 C CA . HIS A 1 197 ? -11.693 -19.738 12.346 1.00 96.25 197 HIS A CA 1
ATOM 1507 C C . HIS A 1 197 ? -11.910 -20.631 13.578 1.00 96.25 197 HIS A C 1
ATOM 1509 O O . HIS A 1 197 ? -12.883 -21.384 13.634 1.00 96.25 197 HIS A O 1
ATOM 1515 N N . SER A 1 198 ? -11.032 -20.526 14.578 1.00 95.62 198 SER A N 1
ATOM 1516 C CA . SER A 1 198 ? -11.055 -21.310 15.819 1.00 95.62 198 SER A CA 1
ATOM 1517 C C . SER A 1 198 ? -12.264 -21.019 16.710 1.00 95.62 198 SER A C 1
ATOM 1519 O O . SER A 1 198 ? -12.704 -21.893 17.460 1.00 95.62 198 SER A O 1
ATOM 1521 N N . GLN A 1 199 ? -12.838 -19.820 16.598 1.00 94.75 199 GLN A N 1
ATOM 1522 C CA . GLN A 1 199 ? -14.035 -19.402 17.318 1.00 94.75 199 GLN A CA 1
ATOM 1523 C C . GLN A 1 199 ? -15.026 -18.746 16.346 1.00 94.75 199 GLN A C 1
ATOM 1525 O O . GLN A 1 199 ? -14.999 -17.529 16.180 1.00 94.75 199 GLN A O 1
ATOM 1530 N N . PRO A 1 200 ? -15.928 -19.530 15.720 1.00 90.19 200 PRO A N 1
ATOM 1531 C CA . PRO A 1 200 ? -16.796 -19.037 14.650 1.00 90.19 200 PRO A CA 1
ATOM 1532 C C . PRO A 1 200 ? -17.746 -17.906 15.047 1.00 90.19 200 PRO A C 1
ATOM 1534 O O . PRO A 1 200 ? -18.111 -17.124 14.183 1.00 90.19 200 PRO A O 1
ATOM 1537 N N . ALA A 1 201 ? -18.129 -17.811 16.323 1.00 91.12 201 ALA A N 1
ATOM 1538 C CA . ALA A 1 201 ? -18.959 -16.737 16.870 1.00 91.12 201 ALA A CA 1
ATOM 1539 C C . ALA A 1 201 ? -18.228 -16.077 18.056 1.00 91.12 201 ALA A C 1
ATOM 1541 O O . ALA A 1 201 ? -18.533 -16.376 19.217 1.00 91.12 201 ALA A O 1
ATOM 1542 N N . PRO A 1 202 ? -17.199 -15.252 17.791 1.00 93.25 202 PRO A N 1
ATOM 1543 C CA . PRO A 1 202 ? -16.426 -14.624 18.846 1.00 93.25 202 PRO A CA 1
ATOM 1544 C C . PRO A 1 202 ? -17.226 -13.504 19.515 1.00 93.25 202 PRO A C 1
ATOM 1546 O O . PRO A 1 202 ? -18.040 -12.822 18.889 1.00 93.25 202 PRO A O 1
ATOM 1549 N N . SER A 1 203 ? -16.972 -13.303 20.804 1.00 91.31 203 SER A N 1
ATOM 1550 C CA . SER A 1 203 ? -17.462 -12.157 21.567 1.00 91.31 203 SER A CA 1
ATOM 1551 C C . SER A 1 203 ? -16.269 -11.328 22.008 1.00 91.31 203 SER A C 1
ATOM 1553 O O . SER A 1 203 ? -15.360 -11.888 22.608 1.00 91.31 203 SER A O 1
ATOM 1555 N N . PHE A 1 204 ? -16.306 -10.026 21.749 1.00 95.25 204 PHE A N 1
ATOM 1556 C CA . PHE A 1 204 ? -15.213 -9.113 22.071 1.00 95.25 204 PHE A CA 1
ATOM 1557 C C . PHE A 1 204 ? -15.560 -8.208 23.253 1.00 95.25 204 PHE A C 1
ATOM 1559 O O . PHE A 1 204 ? -16.715 -7.808 23.435 1.00 95.25 204 PHE A O 1
ATOM 1566 N N . VAL A 1 205 ? -14.547 -7.858 24.035 1.00 95.44 205 VAL A N 1
ATOM 1567 C CA . VAL A 1 205 ? -14.645 -7.064 25.261 1.00 95.44 205 VAL A CA 1
ATOM 1568 C C . VAL A 1 205 ? -14.601 -5.556 24.979 1.00 95.44 205 VAL A C 1
ATOM 1570 O O . VAL A 1 205 ? -15.272 -4.790 25.678 1.00 95.44 205 VAL A O 1
ATOM 1573 N N . ALA A 1 206 ? -13.859 -5.123 23.955 1.00 96.44 206 ALA A N 1
ATOM 1574 C CA . ALA A 1 206 ? -13.625 -3.724 23.580 1.00 96.44 206 ALA A CA 1
ATOM 1575 C C . ALA A 1 206 ? -14.155 -3.343 22.179 1.00 96.44 206 ALA A C 1
ATOM 1577 O O . ALA A 1 206 ? -13.848 -2.259 21.683 1.00 96.44 206 ALA A O 1
ATOM 1578 N N . GLU A 1 207 ? -14.993 -4.187 21.565 1.00 96.62 207 GLU A N 1
ATOM 1579 C CA . GLU A 1 207 ? -15.747 -3.898 20.327 1.00 96.62 207 GLU A CA 1
ATOM 1580 C C . GLU A 1 207 ? -14.867 -3.439 19.131 1.00 96.62 207 GLU A C 1
ATOM 1582 O O . GLU A 1 207 ? -15.143 -2.404 18.515 1.00 96.62 207 GLU A O 1
ATOM 1587 N N . PRO A 1 208 ? -13.822 -4.200 18.736 1.00 97.88 208 PRO A N 1
ATOM 1588 C CA . PRO A 1 208 ? -12.746 -3.730 17.855 1.00 97.88 208 PRO A CA 1
ATOM 1589 C C . PRO A 1 208 ? -13.226 -3.216 16.493 1.00 97.88 208 PRO A C 1
ATOM 1591 O O . PRO A 1 208 ? -12.666 -2.254 15.972 1.00 97.88 208 PRO A O 1
ATOM 1594 N N . VAL A 1 209 ? -14.274 -3.819 15.925 1.00 98.19 209 VAL A N 1
ATOM 1595 C CA . VAL A 1 209 ? -14.838 -3.419 14.625 1.00 98.19 209 VAL A CA 1
ATOM 1596 C C . VAL A 1 209 ? -15.576 -2.081 14.712 1.00 98.19 209 VAL A C 1
ATOM 1598 O O . VAL A 1 209 ? -15.435 -1.241 13.826 1.00 98.19 209 VAL A O 1
ATOM 1601 N N . LEU A 1 210 ? -16.338 -1.851 15.786 1.00 98.12 210 LEU A N 1
ATOM 1602 C CA . LEU A 1 210 ? -17.056 -0.591 15.981 1.00 98.12 210 LEU A CA 1
ATOM 1603 C C . LEU A 1 210 ? -16.077 0.556 16.254 1.00 98.12 210 LEU A C 1
ATOM 1605 O O . LEU A 1 210 ? -16.223 1.647 15.703 1.00 98.12 210 LEU A O 1
ATOM 1609 N N . ILE A 1 211 ? -15.061 0.298 17.081 1.00 98.56 211 ILE A N 1
ATOM 1610 C CA . ILE A 1 211 ? -14.016 1.280 17.376 1.00 98.56 211 ILE A CA 1
ATOM 1611 C C . ILE A 1 211 ? -13.178 1.578 16.126 1.00 98.56 211 ILE A C 1
ATOM 1613 O O . ILE A 1 211 ? -12.816 2.730 15.895 1.00 98.56 211 ILE A O 1
ATOM 1617 N N . ASP A 1 212 ? -12.920 0.579 15.276 1.00 98.69 212 ASP A N 1
ATOM 1618 C CA . ASP A 1 212 ? -12.238 0.800 13.997 1.00 98.69 212 ASP A CA 1
ATOM 1619 C C . ASP A 1 212 ? -13.064 1.722 13.095 1.00 98.69 212 ASP A C 1
ATOM 1621 O O . ASP A 1 212 ? -12.550 2.703 12.566 1.00 98.69 212 ASP A O 1
ATOM 1625 N N . ALA A 1 213 ? -14.375 1.489 13.013 1.00 98.56 213 ALA A N 1
ATOM 1626 C CA . ALA A 1 213 ? -15.304 2.316 12.250 1.00 98.56 213 ALA A CA 1
ATOM 1627 C C . ALA A 1 213 ? -15.362 3.776 12.739 1.00 98.56 213 ALA A C 1
ATOM 1629 O O . ALA A 1 213 ? -15.471 4.701 11.929 1.00 98.56 213 ALA A O 1
ATOM 1630 N N . ALA A 1 214 ? -15.234 3.998 14.050 1.00 98.56 214 ALA A N 1
ATOM 1631 C CA . ALA A 1 214 ? -15.083 5.335 14.618 1.00 98.56 214 ALA A CA 1
ATOM 1632 C C . ALA A 1 214 ? -13.790 6.020 14.128 1.00 98.56 214 ALA A C 1
ATOM 1634 O O . ALA A 1 214 ? -13.816 7.196 13.767 1.00 98.56 214 ALA A O 1
ATOM 1635 N N . GLY A 1 215 ? -12.681 5.282 14.020 1.00 98.19 215 GLY A N 1
ATOM 1636 C CA . GLY A 1 215 ? -11.450 5.757 13.376 1.00 98.19 215 GLY A CA 1
ATOM 1637 C C . GLY A 1 215 ? -11.606 5.989 11.865 1.00 98.19 215 GLY A C 1
ATOM 1638 O O . GLY A 1 215 ? -11.118 6.987 11.330 1.00 98.19 215 GLY A O 1
ATOM 1639 N N . GLN A 1 216 ? -12.356 5.128 11.165 1.00 98.44 216 GLN A N 1
ATOM 1640 C CA . GLN A 1 216 ? -12.652 5.290 9.735 1.00 98.44 216 GLN A CA 1
ATOM 1641 C C . GLN A 1 216 ? -13.378 6.613 9.447 1.00 98.44 216 GLN A C 1
ATOM 1643 O O . GLN A 1 216 ? -13.109 7.230 8.414 1.00 98.44 216 GLN A O 1
ATOM 1648 N N . LEU A 1 217 ? -14.242 7.096 10.352 1.00 98.62 217 LEU A N 1
ATOM 1649 C CA . LEU A 1 217 ? -14.866 8.420 10.229 1.00 98.62 217 LEU A CA 1
ATOM 1650 C C . LEU A 1 217 ? -13.816 9.533 10.110 1.00 98.62 217 LEU A C 1
ATOM 1652 O O . LEU A 1 217 ? -13.961 10.421 9.268 1.00 98.62 217 LEU A O 1
ATOM 1656 N N . ILE A 1 218 ? -12.741 9.465 10.899 1.00 98.44 218 ILE A N 1
ATOM 1657 C CA . ILE A 1 218 ? -11.653 10.449 10.847 1.00 98.44 218 ILE A CA 1
ATOM 1658 C C . ILE A 1 218 ? -10.935 10.366 9.500 1.00 98.44 218 ILE A C 1
ATOM 1660 O O . ILE A 1 218 ? -10.714 11.394 8.859 1.00 98.44 218 ILE A O 1
ATOM 1664 N N . GLY A 1 219 ? -10.664 9.151 9.013 1.00 97.75 219 GLY A N 1
ATOM 1665 C CA . GLY A 1 219 ? -10.084 8.938 7.685 1.00 97.75 219 GLY A CA 1
ATOM 1666 C C . GLY A 1 219 ? -10.949 9.473 6.537 1.00 97.75 219 GLY A C 1
ATOM 1667 O O . GLY A 1 219 ? -10.433 10.083 5.601 1.00 97.75 219 GLY A O 1
ATOM 1668 N N . LEU A 1 220 ? -12.272 9.300 6.603 1.00 98.31 220 LEU A N 1
ATOM 1669 C CA . LEU A 1 220 ? -13.209 9.846 5.613 1.00 98.31 220 LEU A CA 1
ATOM 1670 C C . LEU A 1 220 ? -13.282 11.376 5.686 1.00 98.31 220 LEU A C 1
ATOM 1672 O O . LEU A 1 220 ? -13.330 12.047 4.649 1.00 98.31 220 LEU A O 1
ATOM 1676 N N . TRP A 1 221 ? -13.253 11.932 6.900 1.00 98.31 221 TRP A N 1
ATOM 1677 C CA . TRP A 1 221 ? -13.239 13.372 7.126 1.00 98.31 221 TRP A CA 1
ATOM 1678 C C . TRP A 1 221 ? -11.964 14.018 6.571 1.00 98.31 221 TRP A C 1
ATOM 1680 O O . TRP A 1 221 ? -12.062 15.014 5.847 1.00 98.31 221 TRP A O 1
ATOM 1690 N N . THR A 1 222 ? -10.778 13.446 6.820 1.00 97.62 222 THR A N 1
ATOM 1691 C CA . THR A 1 222 ? -9.521 13.964 6.253 1.00 97.62 222 THR A CA 1
ATOM 1692 C C . THR A 1 222 ? -9.499 13.835 4.737 1.00 97.62 222 THR A C 1
ATOM 1694 O O . THR A 1 222 ? -9.045 14.751 4.050 1.00 97.62 222 THR A O 1
ATOM 1697 N N . LEU A 1 223 ? -10.023 12.731 4.197 1.00 96.19 223 LEU A N 1
ATOM 1698 C CA . LEU A 1 223 ? -10.084 12.482 2.760 1.00 96.19 223 LEU A CA 1
ATOM 1699 C C . LEU A 1 223 ? -10.922 13.520 2.007 1.00 96.19 223 LEU A C 1
ATOM 1701 O O . LEU A 1 223 ? -10.564 13.883 0.880 1.00 96.19 223 LEU A O 1
ATOM 1705 N N . GLU A 1 224 ? -12.017 13.969 2.622 1.00 95.75 224 GLU A N 1
ATOM 1706 C CA . GLU A 1 224 ? -12.956 14.941 2.060 1.00 95.75 224 GLU A CA 1
ATOM 1707 C C . GLU A 1 224 ? -12.533 16.398 2.294 1.00 95.75 224 GLU A C 1
ATOM 1709 O O . GLU A 1 224 ? -12.704 17.219 1.396 1.00 95.75 224 GLU A O 1
ATOM 1714 N N . ASN A 1 225 ? -11.958 16.729 3.456 1.00 95.62 225 ASN A N 1
ATOM 1715 C CA . ASN A 1 225 ? -11.641 18.119 3.808 1.00 95.62 225 ASN A CA 1
ATOM 1716 C C . ASN A 1 225 ? -10.214 18.555 3.441 1.00 95.62 225 ASN A C 1
ATOM 1718 O O . ASN A 1 225 ? -9.956 19.756 3.363 1.00 95.62 225 ASN A O 1
ATOM 1722 N N . LEU A 1 226 ? -9.273 17.627 3.228 1.00 94.62 226 LEU A N 1
ATOM 1723 C CA . LEU A 1 226 ? -7.860 17.967 3.035 1.00 94.62 226 LEU A CA 1
ATOM 1724 C C . LEU A 1 226 ? -7.376 17.689 1.606 1.00 94.62 226 LEU A C 1
ATOM 1726 O O . LEU A 1 226 ? -7.565 16.610 1.038 1.00 94.62 226 LEU A O 1
ATOM 1730 N N . ALA A 1 227 ? -6.656 18.656 1.035 1.00 91.44 227 ALA A N 1
ATOM 1731 C CA . ALA A 1 227 ? -5.985 18.490 -0.254 1.00 91.44 227 ALA A CA 1
ATOM 1732 C C . ALA A 1 227 ? -4.735 17.591 -0.153 1.00 91.44 227 ALA A C 1
ATOM 1734 O O . ALA A 1 227 ? -4.441 16.836 -1.079 1.00 91.44 227 ALA A O 1
ATOM 1735 N N . GLN A 1 228 ? -4.020 17.654 0.977 1.00 89.56 228 GLN A N 1
ATOM 1736 C CA . GLN A 1 228 ? -2.779 16.921 1.252 1.00 89.56 228 GLN A CA 1
ATOM 1737 C C . GLN A 1 228 ? -2.759 16.383 2.688 1.00 89.56 228 GLN A C 1
ATOM 1739 O O . GLN A 1 228 ? -3.465 16.886 3.567 1.00 89.56 228 GLN A O 1
ATOM 1744 N N . GLY A 1 229 ? -1.935 15.361 2.944 1.00 90.12 229 GLY A N 1
ATOM 1745 C CA . GLY A 1 229 ? -1.869 14.737 4.268 1.00 90.12 229 GLY A CA 1
ATOM 1746 C C . GLY A 1 229 ? -3.216 14.135 4.680 1.00 90.12 229 GLY A C 1
ATOM 1747 O O . GLY A 1 229 ? -3.603 14.252 5.840 1.00 90.12 229 GLY A O 1
ATOM 1748 N N . PHE A 1 230 ? -3.975 13.623 3.707 1.00 93.50 230 PHE A N 1
ATOM 1749 C CA . PHE A 1 230 ? -5.362 13.184 3.875 1.00 93.50 230 PHE A CA 1
ATOM 1750 C C . PHE A 1 230 ? -5.486 11.697 4.227 1.00 93.50 230 PHE A C 1
ATOM 1752 O O . PHE A 1 230 ? -6.563 11.257 4.616 1.00 93.50 230 PHE A O 1
ATOM 1759 N N . VAL A 1 231 ? -4.402 10.929 4.083 1.00 93.62 231 VAL A N 1
ATOM 1760 C CA . VAL A 1 231 ? -4.316 9.547 4.564 1.00 93.62 231 VAL A CA 1
ATOM 1761 C C . VAL A 1 231 ? -3.829 9.572 5.998 1.00 93.62 231 VAL A C 1
ATOM 1763 O O . VAL A 1 231 ? -2.825 10.221 6.290 1.00 93.62 231 VAL A O 1
ATOM 1766 N N . VAL A 1 232 ? -4.531 8.868 6.874 1.00 95.19 232 VAL A N 1
ATOM 1767 C CA . VAL A 1 232 ? -4.255 8.845 8.306 1.00 95.19 232 VAL A CA 1
ATOM 1768 C C . VAL A 1 232 ? -4.212 7.422 8.832 1.00 95.19 232 VAL A C 1
ATOM 1770 O O . VAL A 1 232 ? -4.923 6.557 8.325 1.00 95.19 232 VAL A O 1
ATOM 1773 N N . PHE A 1 233 ? -3.360 7.192 9.828 1.00 94.88 233 PHE A N 1
ATOM 1774 C CA . PHE A 1 233 ? -3.310 5.937 10.571 1.00 94.88 233 PHE A CA 1
ATOM 1775 C C . PHE A 1 233 ? -3.250 6.218 12.074 1.00 94.88 233 PHE A C 1
ATOM 1777 O O . PHE A 1 233 ? -2.430 7.053 12.487 1.00 94.88 233 PHE A O 1
ATOM 1784 N N . PRO A 1 234 ? -4.051 5.510 12.885 1.00 96.19 234 PRO A N 1
ATOM 1785 C CA . PRO A 1 234 ? -4.126 5.756 14.312 1.00 96.19 234 PRO A CA 1
ATOM 1786 C C . PRO A 1 234 ? -2.888 5.218 15.017 1.00 96.19 234 PRO A C 1
ATOM 1788 O O . PRO A 1 234 ? -2.327 4.189 14.627 1.00 96.19 234 PRO A O 1
ATOM 1791 N N . TYR A 1 235 ? -2.453 5.914 16.063 1.00 95.25 235 TYR A N 1
ATOM 1792 C CA . TYR A 1 235 ? -1.286 5.490 16.840 1.00 95.25 235 TYR A CA 1
ATOM 1793 C C . TYR A 1 235 ? -1.390 5.779 18.338 1.00 95.25 235 TYR A C 1
ATOM 1795 O O . TYR A 1 235 ? -0.597 5.247 19.114 1.00 95.25 235 TYR A O 1
ATOM 1803 N N . GLN A 1 236 ? -2.347 6.599 18.772 1.00 96.44 236 GLN A N 1
ATOM 1804 C CA . GLN A 1 236 ? -2.502 6.930 20.182 1.00 96.44 236 GLN A CA 1
ATOM 1805 C C . GLN A 1 236 ? -3.968 7.182 20.534 1.00 96.44 236 GLN A C 1
ATOM 1807 O O . GLN A 1 236 ? -4.746 7.674 19.722 1.00 96.44 236 GLN A O 1
ATOM 1812 N N . LEU A 1 237 ? -4.329 6.845 21.769 1.00 98.44 237 LEU A N 1
ATOM 1813 C CA . LEU A 1 237 ? -5.624 7.150 22.365 1.00 98.44 237 LEU A CA 1
ATOM 1814 C C . LEU A 1 237 ? -5.402 7.538 23.828 1.00 98.44 237 LEU A C 1
ATOM 1816 O O . LEU A 1 237 ? -4.796 6.782 24.592 1.00 98.44 237 LEU A O 1
ATOM 1820 N N . ALA A 1 238 ? -5.912 8.696 24.247 1.00 98.62 238 ALA A N 1
ATOM 1821 C CA . ALA A 1 238 ? -5.800 9.112 25.642 1.00 98.62 238 ALA A CA 1
ATOM 1822 C C . ALA A 1 238 ? -6.736 8.305 26.552 1.00 98.62 238 ALA A C 1
ATOM 1824 O O . ALA A 1 238 ? -6.299 7.833 27.605 1.00 98.62 238 ALA A O 1
ATOM 1825 N N . ARG A 1 239 ? -8.005 8.122 26.161 1.00 98.50 239 ARG A N 1
ATOM 1826 C CA . ARG A 1 239 ? -8.989 7.387 26.969 1.00 98.50 239 ARG A CA 1
ATOM 1827 C C . ARG A 1 239 ? -10.130 6.811 26.133 1.00 98.50 239 ARG A C 1
ATOM 1829 O O . ARG A 1 239 ? -10.727 7.545 25.361 1.00 98.50 239 ARG A O 1
ATOM 1836 N N . LEU A 1 240 ? -10.494 5.551 26.349 1.00 98.69 240 LEU A N 1
ATOM 1837 C CA . LEU A 1 240 ? -11.730 4.930 25.850 1.00 98.69 240 LEU A CA 1
ATOM 1838 C C . LEU A 1 240 ? -12.567 4.486 27.049 1.00 98.69 240 LEU A C 1
ATOM 1840 O O . LEU A 1 240 ? -12.033 3.836 27.941 1.00 98.69 240 LEU A O 1
ATOM 1844 N N . THR A 1 241 ? -13.854 4.818 27.092 1.00 98.56 241 THR A N 1
ATOM 1845 C CA . THR A 1 241 ? -14.756 4.468 28.203 1.00 98.56 241 THR A CA 1
ATOM 1846 C C . THR A 1 241 ? -16.070 3.891 27.686 1.00 98.56 241 THR A C 1
ATOM 1848 O O . THR A 1 241 ? -16.672 4.457 26.775 1.00 98.56 241 THR A O 1
ATOM 1851 N N . PHE A 1 242 ? -16.534 2.804 28.308 1.00 98.12 242 PHE A N 1
ATOM 1852 C CA . PHE A 1 242 ? -17.816 2.150 28.029 1.00 98.12 242 PHE A CA 1
ATOM 1853 C C . PHE A 1 242 ? -18.829 2.447 29.144 1.00 98.12 242 PHE A C 1
ATOM 1855 O O . PHE A 1 242 ? -18.564 2.160 30.312 1.00 98.12 242 PHE A O 1
ATOM 1862 N N . TYR A 1 243 ? -20.007 2.968 28.791 1.00 97.88 243 TYR A N 1
ATOM 1863 C CA . TYR A 1 243 ? -21.037 3.419 29.742 1.00 97.88 243 TYR A CA 1
ATOM 1864 C C . TYR A 1 243 ? -22.291 2.533 29.773 1.00 97.88 243 TYR A C 1
ATOM 1866 O O . TYR A 1 243 ? -22.800 2.213 30.844 1.00 97.88 243 TYR A O 1
ATOM 1874 N N . GLY A 1 244 ? -22.797 2.106 28.614 1.00 93.50 244 GLY A N 1
ATOM 1875 C CA . GLY A 1 244 ? -23.937 1.174 28.510 1.00 93.50 244 GLY A CA 1
ATOM 1876 C C . GLY A 1 244 ? -23.482 -0.210 28.058 1.00 93.50 244 GLY A C 1
ATOM 1877 O O . GLY A 1 244 ? -22.278 -0.404 28.025 1.00 93.50 244 GLY A O 1
ATOM 1878 N N . PRO A 1 245 ? -24.364 -1.176 27.725 1.00 93.12 245 PRO A N 1
ATOM 1879 C CA . PRO A 1 245 ? -23.982 -2.510 27.215 1.00 93.12 245 PRO A CA 1
ATOM 1880 C C . PRO A 1 245 ? -23.178 -2.450 25.892 1.00 93.12 245 PRO A C 1
ATOM 1882 O O . PRO A 1 245 ? -23.051 -1.364 25.330 1.00 93.12 245 PRO A O 1
ATOM 1885 N N . PRO A 1 246 ? -22.596 -3.556 25.389 1.00 93.69 246 PRO A N 1
ATOM 1886 C CA . PRO A 1 246 ? -21.998 -3.593 24.045 1.00 93.69 246 PRO A CA 1
ATOM 1887 C C . PRO A 1 246 ? -23.051 -3.428 22.942 1.00 93.69 246 PRO A C 1
ATOM 1889 O O . PRO A 1 246 ? -24.206 -3.815 23.151 1.00 93.69 246 PRO A O 1
ATOM 1892 N N . PHE A 1 247 ? -22.686 -2.854 21.795 1.00 96.19 247 PHE A N 1
ATOM 1893 C CA . PHE A 1 247 ? -23.573 -2.802 20.630 1.00 96.19 247 PHE A CA 1
ATOM 1894 C C . PHE A 1 247 ? -23.723 -4.191 20.008 1.00 96.19 247 PHE A C 1
ATOM 1896 O O . PHE A 1 247 ? -22.767 -4.963 19.906 1.00 96.19 247 PHE A O 1
ATOM 1903 N N . ARG A 1 248 ? -24.937 -4.523 19.569 1.00 94.75 248 ARG A N 1
ATOM 1904 C CA . ARG A 1 248 ? -25.178 -5.751 18.805 1.00 94.75 248 ARG A CA 1
ATOM 1905 C C . ARG A 1 248 ? -24.774 -5.541 17.342 1.00 94.75 248 ARG A C 1
ATOM 1907 O O . ARG A 1 248 ? -24.987 -4.449 16.814 1.00 94.75 248 ARG A O 1
ATOM 1914 N N . PRO A 1 249 ? -24.274 -6.571 16.640 1.00 94.19 249 PRO A N 1
ATOM 1915 C CA . PRO A 1 249 ? -24.140 -6.508 15.188 1.00 94.19 249 PRO A CA 1
ATOM 1916 C C . PRO A 1 249 ? -25.440 -6.031 14.518 1.00 94.19 249 PRO A C 1
ATOM 1918 O O . PRO A 1 249 ? -26.531 -6.492 14.858 1.00 94.19 249 PRO A O 1
ATOM 1921 N N . GLY A 1 250 ? -25.325 -5.070 13.601 1.00 95.56 250 GLY A N 1
ATOM 1922 C CA . GLY A 1 250 ? -26.441 -4.409 12.914 1.00 95.56 250 GLY A CA 1
ATOM 1923 C C . GLY A 1 250 ? -27.139 -3.272 13.680 1.00 95.56 250 GLY A C 1
ATOM 1924 O O . GLY A 1 250 ? -27.822 -2.465 13.038 1.00 95.56 250 GLY A O 1
ATOM 1925 N N . GLU A 1 251 ? -26.959 -3.161 15.003 1.00 97.12 251 GLU A N 1
ATOM 1926 C CA . GLU A 1 251 ? -27.462 -2.035 15.811 1.00 97.12 251 GLU A CA 1
ATOM 1927 C C . GLU A 1 251 ? -26.851 -0.722 15.304 1.00 97.12 251 GLU A C 1
ATOM 1929 O O . GLU A 1 251 ? -25.659 -0.662 14.992 1.00 97.12 251 GLU A O 1
ATOM 1934 N N . ALA A 1 252 ? -27.672 0.324 15.177 1.00 98.00 252 ALA A N 1
ATOM 1935 C CA . ALA A 1 252 ? -27.189 1.623 14.729 1.00 98.00 252 ALA A CA 1
ATOM 1936 C C . ALA A 1 252 ? -26.470 2.344 15.873 1.00 98.00 252 ALA A C 1
ATOM 1938 O O . ALA A 1 252 ? -27.043 2.532 16.947 1.00 98.00 252 ALA A O 1
ATOM 1939 N N . ALA A 1 253 ? -25.261 2.832 15.611 1.00 98.31 253 ALA A N 1
ATOM 1940 C CA . ALA A 1 253 ? -24.577 3.779 16.479 1.00 98.31 253 ALA A CA 1
ATOM 1941 C C . ALA A 1 253 ? -24.411 5.119 15.757 1.00 98.31 253 ALA A C 1
ATOM 1943 O O . ALA A 1 253 ? -23.852 5.182 14.660 1.00 98.31 253 ALA A O 1
ATOM 1944 N N . THR A 1 254 ? -24.867 6.209 16.373 1.00 98.44 254 THR A N 1
ATOM 1945 C CA . THR A 1 254 ? -24.523 7.554 15.898 1.00 98.44 254 THR A CA 1
ATOM 1946 C C . THR A 1 254 ? -23.134 7.902 16.414 1.00 98.44 254 THR A C 1
ATOM 1948 O O . THR A 1 254 ? -22.937 8.035 17.619 1.00 98.44 254 THR A O 1
ATOM 1951 N N . CYS A 1 255 ? -22.180 8.063 15.503 1.00 98.56 255 CYS A N 1
ATOM 1952 C CA . CYS A 1 255 ? -20.804 8.433 15.798 1.00 98.56 255 CYS A CA 1
ATOM 1953 C C . CYS A 1 255 ? -20.603 9.929 15.572 1.00 98.56 255 CYS A C 1
ATOM 1955 O O . CYS A 1 255 ? -20.709 10.406 14.442 1.00 98.56 255 CYS A O 1
ATOM 1957 N N . GLN A 1 256 ? -20.310 10.669 16.635 1.00 98.25 256 GLN A N 1
ATOM 1958 C CA . GLN A 1 256 ? -20.041 12.104 16.601 1.00 98.25 256 GLN A CA 1
ATOM 1959 C C . GLN A 1 256 ? -18.565 12.338 16.894 1.00 98.25 256 GLN A C 1
ATOM 1961 O O . GLN A 1 256 ? -18.102 11.993 17.975 1.00 98.25 256 GLN A O 1
ATOM 1966 N N . ALA A 1 257 ? -17.832 12.925 15.952 1.00 98.31 257 ALA A N 1
ATOM 1967 C CA . ALA A 1 257 ? -16.413 13.214 16.111 1.00 98.31 257 ALA A CA 1
ATOM 1968 C C . ALA A 1 257 ? -16.161 14.719 16.044 1.00 98.31 257 ALA A C 1
ATOM 1970 O O . ALA A 1 257 ? -16.547 15.373 15.073 1.00 98.31 257 ALA A O 1
ATOM 1971 N N . ARG A 1 258 ? -15.473 15.252 17.055 1.00 98.12 258 ARG A N 1
ATOM 1972 C CA . ARG A 1 258 ? -14.855 16.579 17.021 1.00 98.12 258 ARG A CA 1
ATOM 1973 C C . ARG A 1 258 ? -13.378 16.404 16.726 1.00 98.12 258 ARG A C 1
ATOM 1975 O O . ARG A 1 258 ? -12.711 15.655 17.427 1.00 98.12 258 ARG A O 1
ATOM 1982 N N . THR A 1 259 ? -12.874 17.110 15.725 1.00 97.56 259 THR A N 1
ATOM 1983 C CA . THR A 1 259 ? -11.546 16.877 15.159 1.00 97.56 259 THR A CA 1
ATOM 1984 C C . THR A 1 259 ? -10.768 18.180 15.037 1.00 97.56 259 THR A C 1
ATOM 1986 O O . THR A 1 259 ? -11.302 19.204 14.615 1.00 97.56 259 THR A O 1
ATOM 1989 N N . ALA A 1 260 ? -9.480 18.131 15.368 1.00 96.81 260 ALA A N 1
ATOM 1990 C CA . ALA A 1 260 ? -8.550 19.240 15.208 1.00 96.81 260 ALA A CA 1
ATOM 1991 C C . ALA A 1 260 ? -7.258 18.776 14.526 1.00 96.81 260 ALA A C 1
ATOM 1993 O O . ALA A 1 260 ? -6.711 17.713 14.826 1.00 96.81 260 ALA A O 1
ATOM 1994 N N . LEU A 1 261 ? -6.745 19.597 13.609 1.00 95.62 261 LEU A N 1
ATOM 1995 C CA . LEU A 1 261 ? -5.416 19.398 13.038 1.00 95.62 261 LEU A CA 1
ATOM 1996 C C . LEU A 1 261 ? -4.366 19.906 14.022 1.00 95.62 261 LEU A C 1
ATOM 1998 O O . LEU A 1 261 ? -4.474 21.020 14.530 1.00 95.62 261 LEU A O 1
ATOM 2002 N N . LEU A 1 262 ? -3.334 19.101 14.247 1.00 90.69 262 LEU A N 1
ATOM 2003 C CA . LEU A 1 262 ? -2.209 19.448 15.104 1.00 90.69 262 LEU A CA 1
ATOM 2004 C C . LEU A 1 262 ? -0.946 19.668 14.265 1.00 90.69 262 LEU A C 1
ATOM 2006 O O . LEU A 1 262 ? -0.826 19.196 13.127 1.00 90.69 262 LEU A O 1
ATOM 2010 N N . GLU A 1 263 ? 0.032 20.352 14.854 1.00 84.69 263 GLU A N 1
ATOM 2011 C CA . GLU A 1 263 ? 1.371 20.463 14.281 1.00 84.69 263 GLU A CA 1
ATOM 2012 C C . GLU A 1 263 ? 2.026 19.083 14.079 1.00 84.69 263 GLU A C 1
ATOM 2014 O O . GLU A 1 263 ? 1.726 18.101 14.772 1.00 84.69 263 GLU A O 1
ATOM 2019 N N . GLY A 1 264 ? 2.959 19.012 13.124 1.00 79.75 264 GLY A N 1
ATOM 2020 C CA . GLY A 1 264 ? 3.734 17.797 12.861 1.00 79.75 264 GLY A CA 1
ATOM 2021 C C . GLY A 1 264 ? 2.973 16.709 12.100 1.00 79.75 264 GLY A C 1
ATOM 2022 O O . GLY A 1 264 ? 3.240 15.52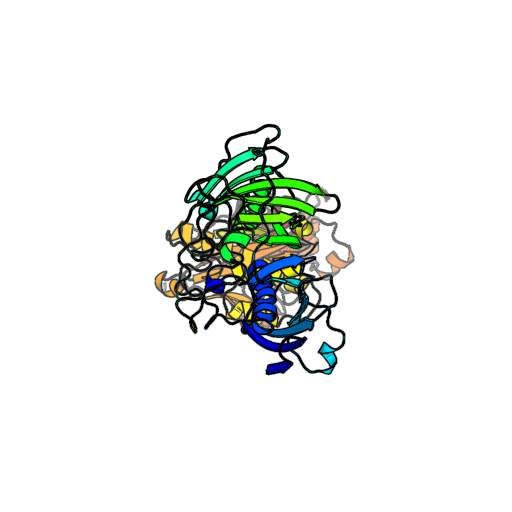9 12.301 1.00 79.75 264 GLY A O 1
ATOM 2023 N N . SER A 1 265 ? 2.045 17.082 11.209 1.00 86.50 265 SER A N 1
ATOM 2024 C CA . SER A 1 265 ? 1.244 16.133 10.410 1.00 86.50 265 SER A CA 1
ATOM 2025 C C . SER A 1 265 ? 0.405 15.190 11.276 1.00 86.50 265 SER A C 1
ATOM 2027 O O . SER A 1 265 ? 0.386 13.982 11.053 1.00 86.50 265 SER A O 1
ATOM 2029 N N . ARG A 1 266 ? -0.303 15.737 12.265 1.00 93.94 266 ARG A N 1
ATOM 2030 C CA . ARG A 1 266 ? -1.179 14.970 13.155 1.00 93.94 266 ARG A CA 1
ATOM 2031 C C . ARG A 1 266 ? -2.612 15.479 13.107 1.00 93.94 266 ARG A C 1
ATOM 2033 O O . ARG A 1 266 ? -2.870 16.621 12.720 1.00 93.94 266 ARG A O 1
ATOM 2040 N N . VAL A 1 267 ? -3.536 14.615 13.491 1.00 97.00 267 VAL A N 1
ATOM 2041 C CA . VAL A 1 267 ? -4.938 14.946 13.738 1.00 97.00 267 VAL A CA 1
ATOM 2042 C C . VAL A 1 267 ? -5.340 14.326 15.070 1.00 97.00 267 VAL A C 1
ATOM 2044 O O . VAL A 1 267 ? -4.890 13.227 15.385 1.00 97.00 267 VAL A O 1
ATOM 2047 N N . THR A 1 268 ? -6.133 15.045 15.860 1.00 98.19 268 THR A N 1
ATOM 2048 C CA . THR A 1 268 ? -6.705 14.542 17.111 1.00 98.19 268 THR A CA 1
ATOM 2049 C C . THR A 1 268 ? -8.219 14.640 17.076 1.00 98.19 268 THR A C 1
ATOM 2051 O O . THR A 1 268 ? -8.754 15.581 16.481 1.00 98.19 268 THR A O 1
ATOM 2054 N N . SER A 1 269 ? -8.899 13.674 17.688 1.00 98.50 269 SER A N 1
ATOM 2055 C CA . SER A 1 269 ? -10.351 13.632 17.758 1.00 98.50 269 SER A CA 1
ATOM 2056 C C . SER A 1 269 ? -10.869 13.139 19.105 1.00 98.50 269 SER A C 1
ATOM 2058 O O . SER A 1 269 ? -10.326 12.200 19.689 1.00 98.50 269 SER A O 1
ATOM 2060 N N . ASP A 1 270 ? -11.978 13.732 19.533 1.00 98.38 270 ASP A N 1
ATOM 2061 C CA . ASP A 1 270 ? -12.847 13.203 20.582 1.00 98.38 270 ASP A CA 1
ATOM 2062 C C . ASP A 1 270 ? -14.110 12.655 19.915 1.00 98.38 270 ASP A C 1
ATOM 2064 O O . ASP A 1 270 ? -14.713 13.331 19.074 1.00 98.38 270 ASP A O 1
ATOM 2068 N N . ILE A 1 271 ? -14.481 11.419 20.249 1.00 98.56 271 ILE A N 1
ATOM 2069 C CA . ILE A 1 271 ? -15.508 10.659 19.536 1.00 98.56 271 ILE A CA 1
ATOM 2070 C C . ILE A 1 271 ? -16.520 10.077 20.521 1.00 98.56 271 ILE A C 1
ATOM 2072 O O . ILE A 1 271 ? -16.154 9.341 21.435 1.00 98.56 271 ILE A O 1
ATOM 2076 N N . ASP A 1 272 ? -17.797 10.356 20.286 1.00 98.56 272 ASP A N 1
ATOM 2077 C CA . ASP A 1 272 ? -18.927 9.809 21.032 1.00 98.56 272 ASP A CA 1
ATOM 2078 C C . ASP A 1 272 ? -19.726 8.834 20.170 1.00 98.56 272 ASP A C 1
ATOM 2080 O O . ASP A 1 272 ? -20.101 9.156 19.041 1.00 98.56 272 ASP A O 1
ATOM 2084 N N . LEU A 1 273 ? -20.027 7.657 20.722 1.00 98.44 273 LEU A N 1
ATOM 2085 C CA . LEU A 1 273 ? -20.927 6.672 20.128 1.00 98.44 273 LEU A CA 1
ATOM 2086 C C . LEU A 1 273 ? -22.225 6.617 20.933 1.00 98.44 273 LEU A C 1
ATOM 2088 O O . LEU A 1 273 ? -22.235 6.228 22.108 1.00 98.44 273 LEU A O 1
ATOM 2092 N N . LEU A 1 274 ? -23.315 7.011 20.283 1.00 97.94 274 LEU A N 1
ATOM 2093 C CA . LEU A 1 274 ? -24.653 7.085 20.859 1.00 97.94 274 LEU A CA 1
ATOM 2094 C C . LEU A 1 274 ? -25.532 5.967 20.296 1.00 97.94 274 LEU A C 1
ATOM 2096 O O . LEU A 1 274 ? -25.428 5.653 19.110 1.00 97.94 274 LEU A O 1
ATOM 2100 N N . ASP A 1 275 ? -26.420 5.404 21.111 1.00 96.44 275 ASP A N 1
ATOM 2101 C CA . ASP A 1 275 ? -27.464 4.509 20.599 1.00 96.44 275 ASP A CA 1
ATOM 2102 C C . ASP A 1 275 ? -28.623 5.281 19.937 1.00 96.44 275 ASP A C 1
ATOM 2104 O O . ASP A 1 275 ? -28.624 6.513 19.865 1.00 96.44 275 ASP A O 1
ATOM 2108 N N . GLU A 1 276 ? -29.631 4.556 19.447 1.00 94.50 276 GLU A N 1
ATOM 2109 C CA . GLU A 1 276 ? -30.809 5.123 18.770 1.00 94.50 276 GLU A CA 1
ATOM 2110 C C . GLU A 1 276 ? -31.641 6.077 19.646 1.00 94.50 276 GLU A C 1
ATOM 2112 O O . GLU A 1 276 ? -32.368 6.919 19.118 1.00 94.50 276 GLU A O 1
ATOM 2117 N N . SER A 1 277 ? -31.525 5.981 20.976 1.00 93.94 277 SER A N 1
ATOM 2118 C CA . SER A 1 277 ? -32.173 6.901 21.920 1.00 93.94 277 SER A CA 1
ATOM 2119 C C . SER A 1 277 ? -31.372 8.188 22.149 1.00 93.94 277 SER A C 1
ATOM 2121 O O . SER A 1 277 ? -31.858 9.114 22.797 1.00 93.94 277 SER A O 1
ATOM 2123 N N . GLY A 1 278 ? -30.146 8.256 21.620 1.00 93.69 278 GLY A N 1
ATOM 2124 C CA . GLY A 1 278 ? -29.200 9.343 21.855 1.00 93.69 278 GLY A CA 1
ATOM 2125 C C . GLY A 1 278 ? -28.390 9.185 23.144 1.00 93.69 278 GLY A C 1
ATOM 2126 O O . GLY A 1 278 ? -27.688 10.119 23.532 1.00 93.69 278 GLY A O 1
ATOM 2127 N N . ALA A 1 279 ? -28.465 8.033 23.818 1.00 95.44 279 ALA A N 1
ATOM 2128 C CA . ALA A 1 279 ? -27.701 7.783 25.031 1.00 95.44 279 ALA A CA 1
ATOM 2129 C C . ALA A 1 279 ? -26.249 7.415 24.701 1.00 95.44 279 ALA A C 1
ATOM 2131 O O . ALA A 1 279 ? -25.978 6.610 23.809 1.00 95.44 279 ALA A O 1
ATOM 2132 N N . LEU A 1 280 ? -25.302 7.988 25.449 1.00 97.94 280 LEU A N 1
ATOM 2133 C CA . LEU A 1 280 ? -23.878 7.707 25.286 1.00 97.94 280 LEU A CA 1
ATOM 2134 C C . LEU A 1 280 ? -23.544 6.290 25.737 1.00 97.94 280 LEU A C 1
ATOM 2136 O O . LEU A 1 280 ? -23.766 5.921 26.892 1.00 97.94 280 LEU A O 1
ATOM 2140 N N . ARG A 1 281 ? -22.949 5.516 24.831 1.00 97.62 281 ARG A N 1
ATOM 2141 C CA . ARG A 1 281 ? -22.541 4.132 25.081 1.00 97.62 281 ARG A CA 1
ATOM 2142 C C . ARG A 1 281 ? -21.035 3.993 25.164 1.00 97.62 281 ARG A C 1
ATOM 2144 O O . ARG A 1 281 ? -20.560 3.265 26.035 1.00 97.62 281 ARG A O 1
ATOM 2151 N N . VAL A 1 282 ? -20.304 4.718 24.320 1.00 98.38 282 VAL A N 1
ATOM 2152 C CA . VAL A 1 282 ? -18.839 4.687 24.270 1.00 98.38 282 VAL A CA 1
ATOM 2153 C C . VAL A 1 282 ? -18.300 6.087 23.998 1.00 98.38 282 VAL A C 1
ATOM 2155 O O . VAL A 1 282 ? -18.865 6.811 23.182 1.00 98.38 282 VAL A O 1
ATOM 2158 N N . ARG A 1 283 ? -17.205 6.461 24.663 1.00 98.50 283 ARG A N 1
ATOM 2159 C CA . ARG A 1 283 ? -16.473 7.709 24.408 1.00 98.50 283 ARG A CA 1
ATOM 2160 C C . ARG A 1 283 ? -14.992 7.436 24.222 1.00 98.50 283 ARG A C 1
ATOM 2162 O O . ARG A 1 283 ? -14.389 6.761 25.054 1.00 98.50 283 ARG A O 1
ATOM 2169 N N . LEU A 1 284 ? -14.417 8.017 23.178 1.00 98.62 284 LEU A N 1
ATOM 2170 C CA . LEU A 1 284 ? -12.987 8.094 22.927 1.00 98.62 284 LEU A CA 1
ATOM 2171 C C . LEU A 1 284 ? -12.545 9.542 23.107 1.00 98.62 284 LEU A C 1
ATOM 2173 O O . LEU A 1 284 ? -13.148 10.447 22.540 1.00 98.62 284 LEU A O 1
ATOM 2177 N N . LEU A 1 285 ? -11.485 9.758 23.874 1.00 98.50 285 LEU A N 1
ATOM 2178 C CA . LEU A 1 285 ? -10.857 11.059 24.056 1.00 98.50 285 LEU A CA 1
ATOM 2179 C C . LEU A 1 285 ? -9.411 11.002 23.593 1.00 98.50 285 LEU A C 1
ATOM 2181 O O . LEU A 1 285 ? -8.688 10.054 23.923 1.00 98.50 285 LEU A O 1
ATOM 2185 N N . GLY A 1 286 ? -8.987 12.037 22.872 1.00 98.06 286 GLY A N 1
ATOM 2186 C CA . GLY A 1 286 ? -7.628 12.163 22.362 1.00 98.06 286 GLY A CA 1
ATOM 2187 C C . GLY A 1 286 ? -7.223 10.985 21.478 1.00 98.06 286 GLY A C 1
ATOM 2188 O O . GLY A 1 286 ? -6.135 10.439 21.662 1.00 98.06 286 GLY A O 1
ATOM 2189 N N . TRP A 1 287 ? -8.107 10.556 20.571 1.00 98.56 287 TRP A N 1
ATOM 2190 C CA . TRP A 1 287 ? -7.738 9.668 19.469 1.00 98.56 287 TRP A CA 1
ATOM 2191 C C . TRP A 1 287 ? -6.820 10.438 18.525 1.00 98.56 287 TRP A C 1
ATOM 2193 O O . TRP A 1 287 ? -7.201 11.505 18.050 1.00 98.56 287 TRP A O 1
ATOM 2203 N N . GLU A 1 288 ? -5.612 9.947 18.274 1.00 98.00 288 GLU A N 1
ATOM 2204 C CA . GLU A 1 288 ? -4.653 10.608 17.394 1.00 98.00 288 GLU A CA 1
ATOM 2205 C C . GLU A 1 288 ? -4.235 9.726 16.222 1.00 98.00 288 GLU A C 1
ATOM 2207 O O . GLU A 1 288 ? -3.846 8.562 16.384 1.00 98.00 288 GLU A O 1
ATOM 2212 N N . ASP A 1 289 ? -4.196 10.354 15.047 1.00 97.38 289 ASP A N 1
ATOM 2213 C CA . ASP A 1 289 ? -3.681 9.757 13.829 1.00 97.38 289 ASP A CA 1
ATOM 2214 C C . ASP A 1 289 ? -2.492 10.542 13.266 1.00 97.38 289 ASP A C 1
ATOM 2216 O O . ASP A 1 289 ? -2.427 11.779 13.295 1.00 97.38 289 ASP A O 1
ATOM 2220 N N . LYS A 1 290 ? -1.550 9.801 12.680 1.00 94.50 290 LYS A N 1
ATOM 2221 C CA . LYS A 1 290 ? -0.461 10.359 11.877 1.00 94.50 290 LYS A CA 1
ATOM 2222 C C . LYS A 1 290 ? -0.942 10.541 10.443 1.00 94.50 290 LYS A C 1
ATOM 2224 O O . LYS A 1 290 ? -1.455 9.605 9.837 1.00 94.50 290 LYS A O 1
ATOM 2229 N N . ARG A 1 291 ? -0.717 11.727 9.878 1.00 93.25 291 ARG A N 1
ATOM 2230 C CA . ARG A 1 291 ? -1.046 12.084 8.493 1.00 93.25 291 ARG A CA 1
ATOM 2231 C C . ARG A 1 291 ? 0.111 11.761 7.552 1.00 93.25 291 ARG A C 1
ATOM 2233 O O . ARG A 1 291 ? 1.267 12.087 7.825 1.00 93.25 291 ARG A O 1
ATOM 2240 N N . PHE A 1 292 ? -0.218 11.183 6.403 1.00 90.69 292 PHE A N 1
ATOM 2241 C CA . PHE A 1 292 ? 0.723 10.803 5.357 1.00 90.69 292 PHE A CA 1
ATOM 2242 C C . PHE A 1 292 ? 0.489 11.621 4.091 1.00 90.69 292 PHE A C 1
ATOM 2244 O O . PHE A 1 292 ? -0.628 11.730 3.579 1.00 90.69 292 PHE A O 1
ATOM 2251 N N . HIS A 1 293 ? 1.577 12.187 3.576 1.00 87.62 293 HIS A N 1
ATOM 2252 C CA . HIS A 1 293 ? 1.590 12.964 2.346 1.00 87.62 293 HIS A CA 1
ATOM 2253 C C . HIS A 1 293 ? 1.845 12.027 1.168 1.00 87.62 293 HIS A C 1
ATOM 2255 O O . HIS A 1 293 ? 2.984 11.797 0.778 1.00 87.62 293 HIS A O 1
ATOM 2261 N N . ILE A 1 294 ? 0.769 11.463 0.621 1.00 87.38 294 ILE A N 1
ATOM 2262 C CA . ILE A 1 294 ? 0.817 10.700 -0.628 1.00 87.38 294 ILE A CA 1
ATOM 2263 C C . ILE A 1 294 ? 0.011 11.398 -1.717 1.00 87.38 294 ILE A C 1
ATOM 2265 O O . ILE A 1 294 ? -0.926 12.152 -1.438 1.00 87.38 294 ILE A O 1
ATOM 2269 N N . SER A 1 295 ? 0.364 11.142 -2.976 1.00 87.94 295 SER A N 1
ATOM 2270 C CA . SER A 1 295 ? -0.392 11.679 -4.105 1.00 87.94 295 SER A CA 1
ATOM 2271 C C . SER A 1 295 ? -1.768 11.013 -4.208 1.00 87.94 295 SER A C 1
ATOM 2273 O O . SER A 1 295 ? -1.958 9.854 -3.829 1.00 87.94 295 SER A O 1
ATOM 2275 N N . ARG A 1 296 ? -2.741 11.724 -4.794 1.00 89.69 296 ARG A N 1
ATOM 2276 C CA . ARG A 1 296 ? -4.057 11.145 -5.122 1.00 89.69 296 ARG A CA 1
ATOM 2277 C C . ARG A 1 296 ? -3.927 9.932 -6.050 1.00 89.69 296 ARG A C 1
ATOM 2279 O O . ARG A 1 296 ? -4.714 9.000 -5.927 1.00 89.69 296 ARG A O 1
ATOM 2286 N N . ARG A 1 297 ? -2.904 9.910 -6.914 1.00 90.88 297 ARG A N 1
ATOM 2287 C CA . ARG A 1 297 ? -2.593 8.766 -7.778 1.00 90.88 297 ARG A CA 1
ATOM 2288 C C . ARG A 1 297 ? -2.194 7.538 -6.968 1.00 90.88 297 ARG A C 1
ATOM 2290 O O . ARG A 1 297 ? -2.838 6.506 -7.124 1.00 90.88 297 ARG A O 1
ATOM 2297 N N . LEU A 1 298 ? -1.212 7.659 -6.070 1.00 90.81 298 LEU A N 1
ATOM 2298 C CA . LEU A 1 298 ? -0.796 6.547 -5.211 1.00 90.81 298 LEU A CA 1
ATOM 2299 C C . LEU A 1 298 ? -1.968 6.043 -4.361 1.00 90.81 298 LEU A C 1
ATOM 2301 O O . LEU A 1 298 ? -2.215 4.845 -4.309 1.00 90.81 298 LEU A O 1
ATOM 2305 N N . TYR A 1 299 ? -2.758 6.948 -3.780 1.00 92.25 299 TYR A N 1
ATOM 2306 C CA . TYR A 1 299 ? -3.966 6.570 -3.045 1.00 92.25 299 TYR A CA 1
ATOM 2307 C C . TYR A 1 299 ? -4.971 5.783 -3.910 1.00 92.25 299 TYR A C 1
ATOM 2309 O O . TYR A 1 299 ? -5.443 4.721 -3.507 1.00 92.25 299 TYR A O 1
ATOM 2317 N N . SER A 1 300 ? -5.258 6.254 -5.129 1.00 92.62 300 SER A N 1
ATOM 2318 C CA . SER A 1 300 ? -6.162 5.559 -6.057 1.00 92.62 300 SER A CA 1
ATOM 2319 C C . SER A 1 300 ? -5.628 4.188 -6.490 1.00 92.62 300 SER A C 1
ATOM 2321 O O . SER A 1 300 ? -6.408 3.246 -6.650 1.00 92.62 300 SER A O 1
ATOM 2323 N N . PHE A 1 301 ? -4.304 4.064 -6.633 1.00 93.69 301 PHE A N 1
ATOM 2324 C CA . PHE A 1 301 ? -3.624 2.809 -6.930 1.00 93.69 301 PHE A CA 1
ATOM 2325 C C . PHE A 1 301 ? -3.745 1.824 -5.764 1.00 93.69 301 PHE A C 1
ATOM 2327 O O . PHE A 1 301 ? -4.133 0.684 -5.987 1.00 93.69 301 PHE A O 1
ATOM 2334 N N . ILE A 1 302 ? -3.522 2.271 -4.521 1.00 92.75 302 ILE A N 1
ATOM 2335 C CA . ILE A 1 302 ? -3.703 1.445 -3.315 1.00 92.75 302 ILE A CA 1
ATOM 2336 C C . ILE A 1 302 ? -5.127 0.890 -3.245 1.00 92.75 302 ILE A C 1
ATOM 2338 O O . ILE A 1 302 ? -5.314 -0.299 -3.000 1.00 92.75 302 ILE A O 1
ATOM 2342 N N . LEU A 1 303 ? -6.139 1.728 -3.486 1.00 92.56 303 LEU A N 1
ATOM 2343 C CA . LEU A 1 303 ? -7.527 1.282 -3.414 1.00 92.56 303 LEU A CA 1
ATOM 2344 C C . LEU A 1 303 ? -7.886 0.271 -4.507 1.00 92.56 303 LEU A C 1
ATOM 2346 O O . LEU A 1 303 ? -8.645 -0.659 -4.229 1.00 92.56 303 LEU A O 1
ATOM 2350 N N . ARG A 1 304 ? -7.424 0.472 -5.748 1.00 91.38 304 ARG A N 1
ATOM 2351 C CA . ARG A 1 304 ? -7.848 -0.316 -6.920 1.00 91.38 304 ARG A CA 1
ATOM 2352 C C . ARG A 1 304 ? -6.699 -0.482 -7.934 1.00 91.38 304 ARG A C 1
ATOM 2354 O O . ARG A 1 304 ? -6.770 0.102 -9.021 1.00 91.38 304 ARG A O 1
ATOM 2361 N N . PRO A 1 305 ? -5.678 -1.308 -7.646 1.00 92.12 305 PRO A N 1
ATOM 2362 C CA . PRO A 1 305 ? -4.495 -1.435 -8.508 1.00 92.12 305 PRO A CA 1
ATOM 2363 C C . PRO A 1 305 ? -4.787 -2.098 -9.865 1.00 92.12 305 PRO A C 1
ATOM 2365 O O . PRO A 1 305 ? -4.041 -1.907 -10.815 1.00 92.12 305 PRO A O 1
ATOM 2368 N N . GLY A 1 306 ? -5.894 -2.841 -9.997 1.00 90.69 306 GLY A N 1
ATOM 2369 C CA . GLY A 1 306 ? -6.350 -3.376 -11.290 1.00 90.69 306 GLY A CA 1
ATOM 2370 C C . GLY A 1 306 ? -7.100 -2.372 -12.179 1.00 90.69 306 GLY A C 1
ATOM 2371 O O . GLY A 1 306 ? -7.405 -2.673 -13.330 1.00 90.69 306 GLY A O 1
ATOM 2372 N N . ARG A 1 307 ? -7.448 -1.183 -11.663 1.00 90.94 307 ARG A N 1
ATOM 2373 C CA . ARG A 1 307 ? -8.176 -0.142 -12.420 1.00 90.94 307 ARG A CA 1
ATOM 2374 C C . ARG A 1 307 ? -7.376 1.140 -12.595 1.00 90.94 307 ARG A C 1
ATOM 2376 O O . ARG A 1 307 ? -7.512 1.791 -13.628 1.00 90.94 307 ARG A O 1
ATOM 2383 N N . ASN A 1 308 ? -6.580 1.488 -11.594 1.00 94.06 308 ASN A N 1
ATOM 2384 C CA . ASN A 1 308 ? -5.765 2.690 -11.564 1.00 94.06 308 ASN A CA 1
ATOM 2385 C C . ASN A 1 308 ? -4.300 2.303 -11.737 1.00 94.06 308 ASN A C 1
ATOM 2387 O O . ASN A 1 308 ? -3.891 1.254 -11.256 1.00 94.06 308 ASN A O 1
ATOM 2391 N N . ALA A 1 309 ? -3.528 3.160 -12.400 1.00 94.75 309 ALA A N 1
ATOM 2392 C CA . ALA A 1 309 ? -2.095 2.979 -12.594 1.00 94.75 309 ALA A CA 1
ATOM 2393 C C . ALA A 1 309 ? -1.310 3.945 -11.697 1.00 94.75 309 ALA A C 1
ATOM 2395 O O . ALA A 1 309 ? -1.713 5.098 -11.505 1.00 94.75 309 ALA A O 1
ATOM 2396 N N . LEU A 1 310 ? -0.175 3.488 -11.177 1.00 94.38 310 LEU A N 1
ATOM 2397 C CA . LEU A 1 310 ? 0.816 4.338 -10.529 1.00 94.38 310 LEU A CA 1
ATOM 2398 C C . LEU A 1 310 ? 1.616 5.146 -11.563 1.00 94.38 310 LEU A C 1
ATOM 2400 O O . LEU A 1 310 ? 2.001 6.285 -11.290 1.00 94.38 310 LEU A O 1
ATOM 2404 N N . SER A 1 311 ? 1.839 4.572 -12.747 1.00 95.44 311 SER A N 1
ATOM 2405 C CA . SER A 1 311 ? 2.583 5.176 -13.853 1.00 95.44 311 SER A CA 1
ATOM 2406 C C . SER A 1 311 ? 1.730 6.050 -14.779 1.00 95.44 311 SER A C 1
ATOM 2408 O O . SER A 1 311 ? 0.552 5.794 -15.057 1.00 95.44 311 SER A O 1
ATOM 2410 N N . ASP A 1 312 ? 2.375 7.064 -15.347 1.00 95.31 312 ASP A N 1
ATOM 2411 C CA . ASP A 1 312 ? 1.849 7.855 -16.452 1.00 95.31 312 ASP A CA 1
ATOM 2412 C C . ASP A 1 312 ? 1.944 7.097 -17.772 1.00 95.31 312 ASP A C 1
ATOM 2414 O O . ASP A 1 312 ? 2.912 6.379 -18.032 1.00 95.31 312 ASP A O 1
ATOM 2418 N N . ALA A 1 313 ? 0.945 7.293 -18.634 1.00 96.06 313 ALA A N 1
ATOM 2419 C CA . ALA A 1 313 ? 1.075 6.917 -20.034 1.00 96.06 313 ALA A CA 1
ATOM 2420 C C . ALA A 1 313 ? 2.089 7.868 -20.663 1.00 96.06 313 ALA A C 1
ATOM 2422 O O . ALA A 1 313 ? 1.992 9.079 -20.465 1.00 96.06 313 ALA A O 1
ATOM 2423 N N . TRP A 1 314 ? 3.044 7.329 -21.415 1.00 95.31 314 TRP A N 1
ATOM 2424 C CA . TRP A 1 314 ? 4.111 8.136 -21.984 1.00 95.31 314 TRP A CA 1
ATOM 2425 C C . TRP A 1 314 ? 4.247 7.877 -23.482 1.00 95.31 314 TRP A C 1
ATOM 2427 O O . TRP A 1 314 ? 5.042 7.033 -23.873 1.00 95.31 314 TRP A O 1
ATOM 2437 N N . PRO A 1 315 ? 3.443 8.545 -24.330 1.00 92.88 315 PRO A N 1
ATOM 2438 C CA . PRO A 1 315 ? 3.481 8.339 -25.777 1.00 92.88 315 PRO A CA 1
ATOM 2439 C C . PRO A 1 315 ? 4.686 9.004 -26.454 1.00 92.88 315 PRO A C 1
ATOM 2441 O O . PRO A 1 315 ? 5.123 8.497 -27.476 1.00 92.88 315 PRO A O 1
ATOM 2444 N N . ALA A 1 316 ? 5.261 10.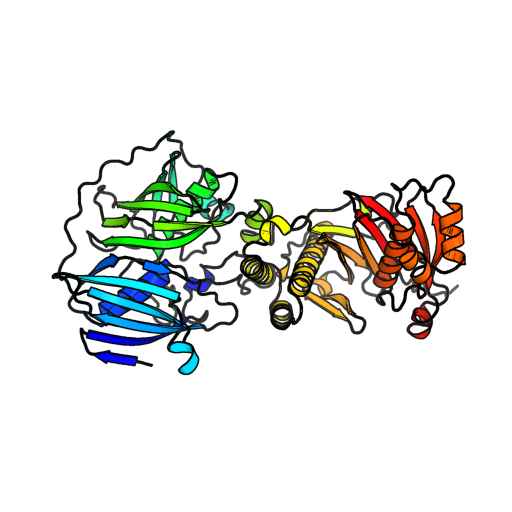058 -25.858 1.00 91.56 316 ALA A N 1
ATOM 2445 C CA . ALA A 1 316 ? 6.358 10.841 -26.441 1.00 91.56 316 ALA A CA 1
ATOM 2446 C C . ALA A 1 316 ? 7.543 10.010 -26.990 1.00 91.56 316 ALA A C 1
ATOM 2448 O O . ALA A 1 316 ? 8.030 10.326 -28.072 1.00 91.56 316 ALA A O 1
ATOM 2449 N N . PRO A 1 317 ? 7.992 8.911 -26.343 1.00 91.00 317 PRO A N 1
ATOM 2450 C CA . PRO A 1 317 ? 9.051 8.052 -26.886 1.00 91.00 317 PRO A CA 1
ATOM 2451 C C . PRO A 1 317 ? 8.700 7.342 -28.203 1.00 91.00 317 PRO A C 1
ATOM 2453 O O . PRO A 1 317 ? 9.585 6.787 -28.846 1.00 91.00 317 PRO A O 1
ATOM 2456 N N . LEU A 1 318 ? 7.421 7.304 -28.581 1.00 90.50 318 LEU A N 1
ATOM 2457 C CA . LEU A 1 318 ? 6.905 6.648 -29.784 1.00 90.50 318 LEU A CA 1
ATOM 2458 C C . LEU A 1 318 ? 6.507 7.647 -30.880 1.00 90.50 318 LEU A C 1
ATOM 2460 O O . LEU A 1 318 ? 6.126 7.225 -31.974 1.00 90.50 318 LEU A O 1
ATOM 2464 N N . ASP A 1 319 ? 6.604 8.952 -30.623 1.00 87.69 319 ASP A N 1
ATOM 2465 C CA . ASP A 1 319 ? 6.260 9.975 -31.607 1.00 87.69 319 ASP A CA 1
ATOM 2466 C C . ASP A 1 319 ? 7.216 9.898 -32.809 1.00 87.69 319 ASP A C 1
ATOM 2468 O O . ASP A 1 319 ? 8.438 9.879 -32.671 1.00 87.69 319 ASP A O 1
ATOM 2472 N N . GLY A 1 320 ? 6.656 9.811 -34.019 1.00 80.38 320 GLY A N 1
ATOM 2473 C CA . GLY A 1 320 ? 7.436 9.675 -35.257 1.00 80.38 320 GLY A CA 1
ATOM 2474 C C . GLY A 1 320 ? 8.032 8.280 -35.503 1.00 80.38 320 GLY A C 1
ATOM 2475 O O . GLY A 1 320 ? 8.679 8.070 -36.531 1.00 80.38 320 GLY A O 1
ATOM 2476 N N . VAL A 1 321 ? 7.794 7.305 -34.618 1.00 86.38 321 VAL A N 1
ATOM 2477 C CA . VAL A 1 321 ? 8.199 5.910 -34.836 1.00 86.38 321 VAL A CA 1
ATOM 2478 C C . VAL A 1 321 ? 7.192 5.220 -35.755 1.00 86.38 321 VAL A C 1
ATOM 2480 O O . VAL A 1 321 ? 6.002 5.135 -35.459 1.00 86.38 321 VAL A O 1
ATOM 2483 N N . SER A 1 322 ? 7.670 4.690 -36.882 1.00 82.69 322 SER A N 1
ATOM 2484 C CA . SER A 1 322 ? 6.839 3.891 -37.791 1.00 82.69 322 SER A CA 1
ATOM 2485 C C . SER A 1 322 ? 6.713 2.461 -37.267 1.00 82.69 322 SER A C 1
ATOM 2487 O O . SER A 1 322 ? 7.607 1.641 -37.468 1.00 82.69 322 SER A O 1
ATOM 2489 N N . LEU A 1 323 ? 5.609 2.177 -36.578 1.00 81.88 323 LEU A N 1
ATOM 2490 C CA . LEU A 1 323 ? 5.258 0.834 -36.111 1.00 81.88 323 LEU A CA 1
ATOM 2491 C C . LEU A 1 323 ? 4.590 0.028 -37.234 1.00 81.88 323 LEU A C 1
ATOM 2493 O O . LEU A 1 323 ? 3.926 0.588 -38.110 1.00 81.88 323 LEU A O 1
ATOM 2497 N N . ARG A 1 324 ? 4.740 -1.300 -37.206 1.00 75.31 324 ARG A N 1
ATOM 2498 C CA . ARG A 1 324 ? 3.992 -2.185 -38.117 1.00 75.31 324 ARG A CA 1
ATOM 2499 C C . ARG A 1 324 ? 2.499 -2.156 -37.771 1.00 75.31 324 ARG A C 1
ATOM 2501 O O . ARG A 1 324 ? 2.132 -1.905 -36.627 1.00 75.31 324 ARG A O 1
ATOM 2508 N N . GLN A 1 325 ? 1.629 -2.461 -38.736 1.00 69.38 325 GLN A N 1
ATOM 2509 C CA . GLN A 1 325 ? 0.172 -2.471 -38.512 1.00 69.38 325 GLN A CA 1
ATOM 2510 C C . GLN A 1 325 ? -0.276 -3.459 -37.420 1.00 69.38 325 GLN A C 1
ATOM 2512 O O . GLN A 1 325 ? -1.298 -3.238 -36.778 1.00 69.38 325 GLN A O 1
ATOM 2517 N N . ASP A 1 326 ? 0.482 -4.534 -37.209 1.00 70.88 326 ASP A N 1
ATOM 2518 C CA . ASP A 1 326 ? 0.254 -5.569 -36.200 1.00 70.88 326 ASP A CA 1
ATOM 2519 C C . ASP A 1 326 ? 0.994 -5.316 -34.873 1.00 70.88 326 ASP A C 1
ATOM 2521 O O . ASP A 1 326 ? 0.859 -6.099 -33.932 1.00 70.88 326 ASP A O 1
ATOM 2525 N N . GLN A 1 327 ? 1.755 -4.222 -34.773 1.00 77.44 327 GLN A N 1
ATOM 2526 C CA . GLN A 1 327 ? 2.599 -3.917 -33.625 1.00 77.44 327 GLN A CA 1
ATOM 2527 C C . GLN A 1 327 ? 1.924 -2.903 -32.695 1.00 77.44 327 GLN A C 1
ATOM 2529 O O . GLN A 1 327 ? 2.019 -1.689 -32.881 1.00 77.44 327 GLN A O 1
ATOM 2534 N N . ASP A 1 328 ? 1.280 -3.401 -31.640 1.00 88.38 328 ASP A N 1
ATOM 2535 C CA . ASP A 1 328 ? 0.858 -2.554 -30.527 1.00 88.38 328 ASP A CA 1
ATOM 2536 C C . ASP A 1 328 ? 1.994 -2.385 -29.519 1.00 88.38 328 ASP A C 1
ATOM 2538 O O . ASP A 1 328 ? 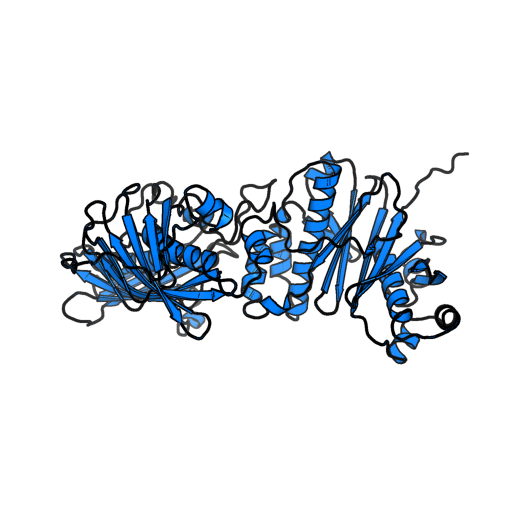2.622 -3.355 -29.086 1.00 88.38 328 ASP A O 1
ATOM 2542 N N . VAL A 1 329 ? 2.216 -1.133 -29.120 1.00 93.31 329 VAL A N 1
ATOM 2543 C CA . VAL A 1 329 ? 3.254 -0.741 -28.170 1.00 93.31 329 VAL A CA 1
ATOM 2544 C C . VAL A 1 329 ? 2.658 0.189 -27.121 1.00 93.31 329 VAL A C 1
ATOM 2546 O O . VAL A 1 329 ? 1.856 1.075 -27.429 1.00 93.31 329 VAL A O 1
ATOM 2549 N N . VAL A 1 330 ? 3.058 -0.007 -25.869 1.00 96.62 330 VAL A N 1
ATOM 2550 C CA . VAL A 1 330 ? 2.725 0.876 -24.753 1.00 96.62 330 VAL A CA 1
ATOM 2551 C C . VAL A 1 330 ? 3.998 1.241 -24.012 1.00 96.62 330 VAL A C 1
ATOM 2553 O O . VAL A 1 330 ? 4.756 0.373 -23.589 1.00 96.62 330 VAL A O 1
ATOM 2556 N N . CYS A 1 331 ? 4.193 2.539 -23.806 1.00 97.56 331 CYS A N 1
ATOM 2557 C CA . CYS A 1 331 ? 5.247 3.077 -22.964 1.00 97.56 331 CYS A CA 1
ATOM 2558 C C . CYS A 1 331 ? 4.633 3.759 -21.739 1.00 97.56 331 CYS A C 1
ATOM 2560 O O . CYS A 1 331 ? 3.626 4.475 -21.843 1.00 97.56 331 CYS A O 1
ATOM 2562 N N . ARG A 1 332 ? 5.221 3.511 -20.567 1.00 97.38 332 ARG A N 1
ATOM 2563 C CA . ARG A 1 332 ? 4.801 4.106 -19.297 1.00 97.38 332 ARG A CA 1
ATOM 2564 C C . ARG A 1 332 ? 5.991 4.606 -18.500 1.00 97.38 332 ARG A C 1
ATOM 2566 O O . ARG A 1 332 ? 7.083 4.047 -18.601 1.00 97.38 332 ARG A O 1
ATOM 2573 N N . ARG A 1 333 ? 5.760 5.629 -17.676 1.00 95.19 333 ARG A N 1
ATOM 2574 C CA . ARG A 1 333 ? 6.785 6.207 -16.800 1.00 95.19 333 ARG A CA 1
ATOM 2575 C C . ARG A 1 333 ? 6.309 6.414 -15.374 1.00 95.19 333 ARG A C 1
ATOM 2577 O O . ARG A 1 333 ? 5.144 6.720 -15.135 1.00 95.19 333 ARG A O 1
ATOM 2584 N N . ILE A 1 334 ? 7.235 6.308 -14.436 1.00 93.12 334 ILE A N 1
ATOM 2585 C CA . ILE A 1 334 ? 7.068 6.731 -13.051 1.00 93.12 334 ILE A CA 1
ATOM 2586 C C . ILE A 1 334 ? 8.157 7.769 -12.782 1.00 93.12 334 ILE A C 1
ATOM 2588 O O . ILE A 1 334 ? 9.344 7.454 -12.858 1.00 93.12 334 ILE A O 1
ATOM 2592 N N . GLY A 1 335 ? 7.732 8.996 -12.485 1.00 83.56 335 GLY A N 1
ATOM 2593 C CA . GLY A 1 335 ? 8.595 10.099 -12.062 1.00 83.56 335 GLY A CA 1
ATOM 2594 C C . GLY A 1 335 ? 8.210 10.615 -10.674 1.00 83.56 335 GLY A C 1
ATOM 2595 O O . GLY A 1 335 ? 7.208 10.180 -10.103 1.00 83.56 335 GLY A O 1
ATOM 2596 N N . ASP A 1 336 ? 9.014 11.538 -10.141 1.00 70.19 336 ASP A N 1
ATOM 2597 C CA . ASP A 1 336 ? 8.721 12.334 -8.936 1.00 70.19 336 ASP A CA 1
ATOM 2598 C C . ASP A 1 336 ? 8.316 11.531 -7.686 1.00 70.19 336 ASP A C 1
ATOM 2600 O O . ASP A 1 336 ? 7.488 11.951 -6.874 1.00 70.19 336 ASP A O 1
ATOM 2604 N N . TRP A 1 337 ? 8.952 10.377 -7.471 1.00 72.19 337 TRP A N 1
ATOM 2605 C CA . TRP A 1 337 ? 8.770 9.586 -6.246 1.00 72.19 337 TRP A CA 1
ATOM 2606 C C . TRP A 1 337 ? 9.404 10.250 -5.006 1.00 72.19 337 TRP A C 1
ATOM 2608 O O . TRP A 1 337 ? 9.139 9.808 -3.889 1.00 72.19 337 TRP A O 1
ATOM 2618 N N . ALA A 1 338 ? 10.196 11.322 -5.175 1.00 59.09 338 ALA A N 1
ATOM 2619 C CA . ALA A 1 338 ? 10.841 12.078 -4.092 1.00 59.09 338 ALA A CA 1
ATOM 2620 C C . ALA A 1 338 ? 9.834 12.611 -3.052 1.00 59.09 338 ALA A C 1
ATOM 2622 O O . ALA A 1 338 ? 10.136 12.708 -1.865 1.00 59.09 338 ALA A O 1
ATOM 2623 N N . VAL A 1 339 ? 8.586 12.857 -3.472 1.00 57.28 339 VAL A N 1
ATOM 2624 C CA . VAL A 1 339 ? 7.471 13.237 -2.584 1.00 57.28 339 VAL A CA 1
ATOM 2625 C C . VAL A 1 339 ? 7.185 12.156 -1.522 1.00 57.28 339 VAL A C 1
ATOM 2627 O O . VAL A 1 339 ? 6.542 12.435 -0.512 1.00 57.28 339 VAL A O 1
ATOM 2630 N N . TRP A 1 340 ? 7.657 10.921 -1.726 1.00 59.19 340 TRP A N 1
ATOM 2631 C CA . TRP A 1 340 ? 7.409 9.757 -0.869 1.00 59.19 340 TRP A CA 1
ATOM 2632 C C . TRP A 1 340 ? 8.660 9.270 -0.125 1.00 59.19 340 TRP A C 1
ATOM 2634 O O . TRP A 1 340 ? 8.597 8.227 0.524 1.00 59.19 340 TRP A O 1
ATOM 2644 N N . GLU A 1 341 ? 9.787 9.995 -0.196 1.00 61.78 341 GLU A N 1
ATOM 2645 C CA . GLU A 1 341 ? 11.038 9.615 0.488 1.00 61.78 341 GLU A CA 1
ATOM 2646 C C . GLU A 1 341 ? 10.822 9.390 1.988 1.00 61.78 341 GLU A C 1
ATOM 2648 O O . GLU A 1 341 ? 11.296 8.412 2.571 1.00 61.78 341 GLU A O 1
ATOM 2653 N N . SER A 1 342 ? 10.024 10.259 2.610 1.00 65.06 342 SER A N 1
ATOM 2654 C CA . SER A 1 342 ? 9.625 10.095 4.003 1.00 65.06 342 SER A CA 1
ATOM 2655 C C . SER A 1 342 ? 8.674 8.902 4.150 1.00 65.06 342 SER A C 1
ATOM 2657 O O . SER A 1 342 ? 7.516 8.953 3.736 1.00 65.06 342 SER A O 1
ATOM 2659 N N . ASN A 1 343 ? 9.138 7.853 4.836 1.00 75.44 343 ASN A N 1
ATOM 2660 C CA . ASN A 1 343 ? 8.469 6.553 4.999 1.00 75.44 343 ASN A CA 1
ATOM 2661 C C . ASN A 1 343 ? 8.442 5.684 3.722 1.00 75.44 343 ASN A C 1
ATOM 2663 O O . ASN A 1 343 ? 7.547 4.844 3.588 1.00 75.44 343 ASN A O 1
ATOM 2667 N N . PHE A 1 344 ? 9.406 5.855 2.806 1.00 76.88 344 PHE A N 1
ATOM 2668 C CA . PHE A 1 344 ? 9.481 5.046 1.586 1.00 76.88 344 PHE A CA 1
ATOM 2669 C C . PHE A 1 344 ? 9.457 3.543 1.878 1.00 76.88 344 PHE A C 1
ATOM 2671 O O . PHE A 1 344 ? 8.718 2.831 1.213 1.00 76.88 344 PHE A O 1
ATOM 2678 N N . ASP A 1 345 ? 10.182 3.063 2.893 1.00 83.06 345 ASP A N 1
ATOM 2679 C CA . ASP A 1 345 ? 10.247 1.627 3.203 1.00 83.06 345 ASP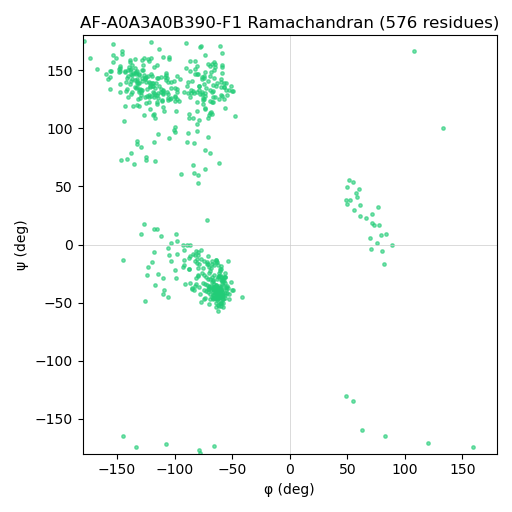 A CA 1
ATOM 2680 C C . ASP A 1 345 ? 8.861 1.012 3.438 1.00 83.06 345 ASP A C 1
ATOM 2682 O O . ASP A 1 345 ? 8.540 -0.033 2.874 1.00 83.06 345 ASP A O 1
ATOM 2686 N N . PHE A 1 346 ? 7.994 1.703 4.184 1.00 87.75 346 PHE A N 1
ATOM 2687 C CA . PHE A 1 346 ? 6.617 1.260 4.399 1.00 87.75 346 PHE A CA 1
ATOM 2688 C C . PHE A 1 346 ? 5.816 1.236 3.092 1.00 87.75 346 PHE A C 1
ATOM 2690 O O . PHE A 1 346 ? 5.194 0.227 2.756 1.00 87.75 346 PHE A O 1
ATOM 2697 N N . TRP A 1 347 ? 5.844 2.332 2.328 1.00 89.69 347 TRP A N 1
ATOM 2698 C CA . TRP A 1 347 ? 5.099 2.412 1.072 1.00 89.69 347 TRP A CA 1
ATOM 2699 C C . TRP A 1 347 ? 5.634 1.452 0.011 1.00 89.69 347 TRP A C 1
ATOM 2701 O O . TRP A 1 347 ? 4.854 0.924 -0.774 1.00 89.69 347 TRP A O 1
ATOM 2711 N N . ALA A 1 348 ? 6.932 1.161 0.009 1.00 90.69 348 ALA A N 1
ATOM 2712 C CA . ALA A 1 348 ? 7.546 0.174 -0.861 1.00 90.69 348 ALA A CA 1
ATOM 2713 C C . ALA A 1 348 ? 7.038 -1.236 -0.539 1.00 90.69 348 ALA A C 1
ATOM 2715 O O . ALA A 1 348 ? 6.717 -1.980 -1.463 1.00 90.69 348 ALA A O 1
ATOM 2716 N N . THR A 1 349 ? 6.879 -1.585 0.743 1.00 92.75 349 THR A N 1
ATOM 2717 C CA . THR A 1 349 ? 6.237 -2.846 1.146 1.00 92.75 349 THR A CA 1
ATOM 2718 C C . THR A 1 349 ? 4.778 -2.900 0.694 1.00 92.75 349 THR A C 1
ATOM 2720 O O . THR A 1 349 ? 4.356 -3.899 0.109 1.00 92.75 349 THR A O 1
ATOM 2723 N N . VAL A 1 350 ? 4.011 -1.819 0.873 1.00 94.69 350 VAL A N 1
ATOM 2724 C CA . VAL A 1 350 ? 2.625 -1.740 0.374 1.00 94.69 350 VAL A CA 1
ATOM 2725 C C . VAL A 1 350 ? 2.584 -1.942 -1.145 1.00 94.69 350 VAL A C 1
ATOM 2727 O O . VAL A 1 350 ? 1.862 -2.807 -1.632 1.00 94.69 350 VAL A O 1
ATOM 2730 N N . LEU A 1 351 ? 3.410 -1.218 -1.903 1.00 95.25 351 LEU A N 1
ATOM 2731 C CA . LEU A 1 351 ? 3.504 -1.330 -3.361 1.00 95.25 351 LEU A CA 1
ATOM 2732 C C . LEU A 1 351 ? 3.927 -2.731 -3.820 1.00 95.25 351 LEU A C 1
ATOM 2734 O O . LEU A 1 351 ? 3.358 -3.255 -4.779 1.00 95.25 351 LEU A O 1
ATOM 2738 N N . ALA A 1 352 ? 4.873 -3.364 -3.124 1.00 96.06 352 ALA A N 1
ATOM 2739 C CA . ALA A 1 352 ? 5.278 -4.737 -3.402 1.00 96.06 352 ALA A CA 1
ATOM 2740 C C . ALA A 1 352 ? 4.094 -5.704 -3.257 1.00 96.06 352 ALA A C 1
ATOM 2742 O O . ALA A 1 352 ? 3.883 -6.561 -4.113 1.00 96.06 352 ALA A O 1
ATOM 2743 N N . HIS A 1 353 ? 3.271 -5.535 -2.223 1.00 96.56 353 HIS A N 1
ATOM 2744 C CA . HIS A 1 353 ? 2.080 -6.356 -2.032 1.00 96.56 353 HIS A CA 1
ATOM 2745 C C . HIS A 1 353 ? 0.917 -5.994 -2.964 1.00 96.56 353 HIS A C 1
ATOM 2747 O O . HIS A 1 353 ? 0.059 -6.837 -3.179 1.00 96.56 353 HIS A O 1
ATOM 2753 N N . LEU A 1 354 ? 0.876 -4.796 -3.546 1.00 96.88 354 LEU A N 1
ATOM 2754 C CA . LEU A 1 354 ? -0.143 -4.426 -4.535 1.00 96.88 354 LEU A CA 1
ATOM 2755 C C . LEU A 1 354 ? 0.190 -4.927 -5.942 1.00 96.88 354 LEU A C 1
ATOM 2757 O O . LEU A 1 354 ? -0.717 -5.270 -6.696 1.00 96.88 354 LEU A O 1
ATOM 2761 N N . ALA A 1 355 ? 1.475 -4.936 -6.306 1.00 97.31 355 ALA A N 1
ATOM 2762 C CA . ALA A 1 355 ? 1.886 -5.118 -7.694 1.00 97.31 355 ALA A CA 1
ATOM 2763 C C . ALA A 1 355 ? 2.655 -6.409 -7.981 1.00 97.31 355 ALA A C 1
ATOM 2765 O O . ALA A 1 355 ? 2.662 -6.857 -9.126 1.00 97.31 355 ALA A O 1
ATOM 2766 N N . LEU A 1 356 ? 3.331 -7.001 -6.996 1.00 97.38 356 LEU A N 1
ATOM 2767 C CA . LEU A 1 356 ? 4.158 -8.190 -7.206 1.00 97.38 356 LEU A CA 1
ATOM 2768 C C . LEU A 1 356 ? 3.388 -9.468 -6.884 1.00 97.38 356 LEU A C 1
ATOM 2770 O O . LEU A 1 356 ? 2.649 -9.534 -5.894 1.00 97.38 356 LEU A O 1
ATOM 2774 N N . ASN A 1 357 ? 3.638 -10.508 -7.676 1.00 95.75 357 ASN A N 1
ATOM 2775 C CA . ASN A 1 357 ? 3.169 -11.854 -7.377 1.00 95.75 357 ASN A CA 1
ATOM 2776 C C . ASN A 1 357 ? 4.038 -12.514 -6.275 1.00 95.75 357 ASN A C 1
ATOM 2778 O O . ASN A 1 357 ? 5.091 -11.978 -5.910 1.00 95.75 357 ASN A O 1
ATOM 2782 N N . PRO A 1 358 ? 3.654 -13.684 -5.729 1.00 94.44 358 PRO A N 1
ATOM 2783 C CA . PRO A 1 358 ? 4.408 -14.334 -4.652 1.00 94.44 358 PRO A CA 1
ATOM 2784 C C . PRO A 1 358 ? 5.894 -14.600 -4.955 1.00 94.44 358 PRO A C 1
ATOM 2786 O O . PRO A 1 358 ? 6.732 -14.445 -4.062 1.00 94.44 358 PRO A O 1
ATOM 2789 N N . ARG A 1 359 ? 6.244 -14.959 -6.200 1.00 95.19 359 ARG A N 1
ATOM 2790 C CA . ARG A 1 359 ? 7.636 -15.224 -6.608 1.00 95.19 359 ARG A CA 1
ATOM 2791 C C . ARG A 1 359 ? 8.461 -13.943 -6.611 1.00 95.19 359 ARG A C 1
ATOM 2793 O O . ARG A 1 359 ? 9.540 -13.896 -6.026 1.00 95.19 359 ARG A O 1
ATOM 2800 N N . GLU A 1 360 ? 7.926 -12.878 -7.191 1.00 97.00 360 GLU A N 1
ATOM 2801 C CA . GLU A 1 360 ? 8.571 -11.567 -7.219 1.00 97.00 360 GLU A CA 1
ATOM 2802 C C . GLU A 1 360 ? 8.699 -10.959 -5.817 1.00 97.00 360 GLU A C 1
ATOM 2804 O O . GLU A 1 360 ? 9.734 -10.373 -5.504 1.00 97.00 360 GLU A O 1
ATOM 2809 N N . ARG A 1 361 ? 7.705 -11.148 -4.934 1.00 95.56 361 ARG A N 1
ATOM 2810 C CA . ARG A 1 361 ? 7.800 -10.744 -3.517 1.00 95.56 361 ARG A CA 1
ATOM 2811 C C . ARG A 1 361 ? 8.946 -11.459 -2.796 1.00 95.56 361 ARG A C 1
ATOM 2813 O O . ARG A 1 361 ? 9.580 -10.868 -1.924 1.00 95.56 361 ARG A O 1
ATOM 2820 N N . ALA A 1 362 ? 9.211 -12.729 -3.113 1.00 94.31 362 ALA A N 1
ATOM 2821 C CA . ALA A 1 362 ? 10.348 -13.460 -2.551 1.00 94.31 362 ALA A CA 1
ATOM 2822 C C . ALA A 1 362 ? 11.686 -12.886 -3.045 1.00 94.31 362 ALA A C 1
ATOM 2824 O O . ALA A 1 362 ? 12.567 -12.617 -2.229 1.00 94.31 362 ALA A O 1
ATOM 2825 N N . VAL A 1 363 ? 11.802 -12.610 -4.349 1.00 94.94 363 VAL A N 1
ATOM 2826 C CA . VAL A 1 363 ? 12.990 -11.965 -4.932 1.00 94.94 363 VAL A CA 1
ATOM 2827 C C . VAL A 1 363 ? 13.228 -10.593 -4.303 1.00 94.94 363 VAL A C 1
ATOM 2829 O O . VAL A 1 363 ? 14.323 -10.331 -3.816 1.00 94.94 363 VAL A O 1
ATOM 2832 N N . TRP A 1 364 ? 12.200 -9.742 -4.247 1.00 94.19 364 TRP A N 1
ATOM 2833 C CA . TRP A 1 364 ? 12.294 -8.384 -3.709 1.00 94.19 364 TRP A CA 1
ATOM 2834 C C . TRP A 1 364 ? 12.760 -8.351 -2.249 1.00 94.19 364 TRP A C 1
ATOM 2836 O O . TRP A 1 364 ? 13.607 -7.532 -1.891 1.00 94.19 364 TRP A O 1
ATOM 2846 N N . ARG A 1 365 ? 12.258 -9.271 -1.412 1.00 90.69 365 ARG A N 1
ATOM 2847 C CA . ARG A 1 365 ? 12.691 -9.406 -0.012 1.00 90.69 365 ARG A CA 1
ATOM 2848 C C . ARG A 1 365 ? 14.158 -9.815 0.113 1.00 90.69 365 ARG A C 1
ATOM 2850 O O . ARG A 1 365 ? 14.822 -9.342 1.030 1.00 90.69 365 ARG A O 1
ATOM 2857 N N . GLY A 1 366 ? 14.653 -10.648 -0.804 1.00 92.00 366 GLY A N 1
ATOM 2858 C CA . GLY A 1 366 ? 16.044 -11.104 -0.842 1.00 92.00 366 GLY A CA 1
ATOM 2859 C C . GLY A 1 366 ? 17.040 -10.109 -1.449 1.00 92.00 366 GLY A C 1
ATOM 2860 O O . GLY A 1 366 ? 18.241 -10.371 -1.415 1.00 92.00 366 GLY A O 1
ATOM 2861 N N . LEU A 1 367 ? 16.584 -8.981 -2.011 1.00 91.69 367 LEU A N 1
ATOM 2862 C CA . LEU A 1 367 ? 17.480 -7.978 -2.586 1.00 91.69 367 LEU A CA 1
ATOM 2863 C C . LEU A 1 367 ? 18.335 -7.316 -1.502 1.00 91.69 367 LEU A C 1
ATOM 2865 O O . LEU A 1 367 ? 17.820 -6.677 -0.584 1.00 91.69 367 LEU A O 1
ATOM 2869 N N . THR A 1 368 ? 19.651 -7.410 -1.677 1.00 87.38 368 THR A N 1
ATOM 2870 C CA . THR A 1 368 ? 20.661 -6.707 -0.885 1.00 87.38 368 THR A CA 1
ATOM 2871 C C . THR A 1 368 ? 21.251 -5.537 -1.679 1.00 87.38 368 THR A C 1
ATOM 2873 O O . THR A 1 368 ? 21.165 -5.483 -2.911 1.00 87.38 368 THR A O 1
ATOM 2876 N N . GLY A 1 369 ? 21.847 -4.573 -0.976 1.00 81.50 369 GLY A N 1
ATOM 2877 C CA . GLY A 1 369 ? 22.483 -3.399 -1.575 1.00 81.50 369 GLY A CA 1
ATOM 2878 C C . GLY A 1 369 ? 21.860 -2.074 -1.125 1.00 81.50 369 GLY A C 1
ATOM 2879 O O . GLY A 1 369 ? 21.057 -2.055 -0.191 1.00 81.50 369 GLY A O 1
ATOM 2880 N N . PRO A 1 370 ? 22.250 -0.953 -1.755 1.00 81.44 370 PRO A N 1
ATOM 2881 C CA . PRO A 1 370 ? 21.813 0.373 -1.333 1.00 81.44 370 PRO A CA 1
ATOM 2882 C C . PRO A 1 370 ? 20.307 0.577 -1.604 1.00 81.44 370 PRO A C 1
ATOM 2884 O O . PRO A 1 370 ? 19.801 0.056 -2.604 1.00 81.44 370 PRO A O 1
ATOM 2887 N N . PRO A 1 371 ? 19.584 1.365 -0.780 1.00 79.38 371 PRO A N 1
ATOM 2888 C CA . PRO A 1 371 ? 18.132 1.555 -0.906 1.00 79.38 371 PRO A CA 1
ATOM 2889 C C . PRO A 1 371 ? 17.622 1.918 -2.318 1.00 79.38 371 PRO A C 1
ATOM 2891 O O . PRO A 1 371 ? 16.617 1.334 -2.740 1.00 79.38 371 PRO A O 1
ATOM 2894 N N . PRO A 1 372 ? 18.317 2.770 -3.110 1.00 83.62 372 PRO A N 1
ATOM 2895 C CA . PRO A 1 372 ? 17.935 3.056 -4.495 1.00 83.62 372 PRO A CA 1
ATOM 2896 C C . PRO A 1 372 ? 17.772 1.810 -5.368 1.00 83.62 372 PRO A C 1
ATOM 2898 O O . PRO A 1 372 ? 16.832 1.732 -6.147 1.00 83.62 372 PRO A O 1
ATOM 2901 N N . ARG A 1 373 ? 18.612 0.783 -5.186 1.00 86.56 373 ARG A N 1
ATOM 2902 C CA . ARG A 1 373 ? 18.550 -0.449 -5.985 1.00 86.56 373 ARG A CA 1
ATOM 2903 C C . ARG A 1 373 ? 17.234 -1.198 -5.775 1.00 86.56 373 ARG A C 1
ATOM 2905 O O . ARG A 1 373 ? 16.632 -1.673 -6.734 1.00 86.56 373 ARG A O 1
ATOM 2912 N N . ARG A 1 374 ? 16.781 -1.315 -4.523 1.00 88.81 374 ARG A N 1
ATOM 2913 C CA . ARG A 1 374 ? 15.527 -2.006 -4.177 1.00 88.81 374 ARG A CA 1
ATOM 2914 C C . ARG A 1 374 ? 14.304 -1.219 -4.653 1.00 88.81 374 ARG A C 1
ATOM 2916 O O . ARG A 1 374 ? 13.333 -1.825 -5.110 1.00 88.81 374 ARG A O 1
ATOM 2923 N N . ARG A 1 375 ? 14.373 0.115 -4.584 1.00 89.00 375 ARG A N 1
ATOM 2924 C CA . ARG A 1 375 ? 13.371 1.031 -5.146 1.00 89.00 375 ARG A CA 1
ATOM 2925 C C . ARG A 1 375 ? 13.272 0.884 -6.662 1.00 89.00 375 ARG A C 1
ATOM 2927 O O . ARG A 1 375 ? 12.189 0.599 -7.162 1.00 89.00 375 ARG A O 1
ATOM 2934 N N . ASP A 1 376 ? 14.379 1.063 -7.378 1.00 90.94 376 ASP A N 1
ATOM 2935 C CA . ASP A 1 376 ? 14.406 1.078 -8.846 1.00 90.94 376 ASP A CA 1
ATOM 2936 C C . ASP A 1 376 ? 13.987 -0.282 -9.410 1.00 90.94 376 ASP A C 1
ATOM 2938 O O . ASP A 1 376 ? 13.241 -0.357 -10.387 1.00 90.94 376 ASP A O 1
ATOM 2942 N N . TRP A 1 377 ? 14.361 -1.369 -8.724 1.00 94.38 377 TRP A N 1
ATOM 2943 C CA . TRP A 1 377 ? 13.851 -2.697 -9.037 1.00 94.38 377 TRP A CA 1
ATOM 2944 C C . TRP A 1 377 ? 12.321 -2.741 -8.944 1.00 94.38 377 TRP A C 1
ATOM 2946 O O . TRP A 1 377 ? 11.674 -3.104 -9.925 1.00 94.38 377 TRP A O 1
ATOM 2956 N N . LEU A 1 378 ? 11.734 -2.335 -7.812 1.00 95.31 378 LEU A N 1
ATOM 2957 C CA . LEU A 1 378 ? 10.284 -2.389 -7.586 1.00 95.31 378 LEU A CA 1
ATOM 2958 C C . LEU A 1 378 ? 9.518 -1.517 -8.584 1.00 95.31 378 LEU A C 1
ATOM 2960 O O . LEU A 1 378 ? 8.614 -2.006 -9.261 1.00 95.31 378 LEU A O 1
ATOM 2964 N N . LEU A 1 379 ? 9.898 -0.244 -8.702 1.00 95.00 379 LEU A N 1
ATOM 2965 C CA . LEU A 1 379 ? 9.236 0.706 -9.593 1.00 95.00 379 LEU A CA 1
ATOM 2966 C C . LEU A 1 379 ? 9.374 0.286 -11.062 1.00 95.00 379 LEU A C 1
ATOM 2968 O O . LEU A 1 379 ? 8.406 0.389 -11.812 1.00 95.00 379 LEU A O 1
ATOM 2972 N N . GLY A 1 380 ? 10.530 -0.262 -11.459 1.00 96.38 380 GLY A N 1
ATOM 2973 C CA . GLY A 1 380 ? 10.748 -0.811 -12.800 1.00 96.38 380 GLY A CA 1
ATOM 2974 C C . GLY A 1 380 ? 9.763 -1.920 -13.147 1.00 96.38 380 GLY A C 1
ATOM 2975 O O . GLY A 1 380 ? 9.185 -1.922 -14.234 1.00 96.38 380 GLY A O 1
ATOM 2976 N N . ARG A 1 381 ? 9.513 -2.838 -12.204 1.00 97.94 381 ARG A N 1
ATOM 2977 C CA . ARG A 1 381 ? 8.541 -3.920 -12.410 1.00 97.94 381 ARG A CA 1
ATOM 2978 C C . ARG A 1 381 ? 7.114 -3.386 -12.420 1.00 97.94 381 ARG A C 1
ATOM 2980 O O . ARG A 1 381 ? 6.338 -3.833 -13.252 1.00 97.94 381 ARG A O 1
ATOM 2987 N N . ILE A 1 382 ? 6.770 -2.411 -11.575 1.00 97.81 382 ILE A N 1
ATOM 2988 C CA . ILE A 1 382 ? 5.442 -1.773 -11.609 1.00 97.81 382 ILE A CA 1
ATOM 2989 C C . ILE A 1 382 ? 5.192 -1.125 -12.976 1.00 97.81 382 ILE A C 1
ATOM 2991 O O . ILE A 1 382 ? 4.178 -1.422 -13.604 1.00 97.81 382 ILE A O 1
ATOM 2995 N N . ALA A 1 383 ? 6.130 -0.314 -13.477 1.00 97.94 383 ALA A N 1
ATOM 2996 C CA . ALA A 1 383 ? 6.005 0.331 -14.784 1.00 97.94 383 ALA A CA 1
ATOM 2997 C C . ALA A 1 383 ? 5.866 -0.700 -15.920 1.00 97.94 383 ALA A C 1
ATOM 2999 O O . ALA A 1 383 ? 4.992 -0.561 -16.776 1.00 97.94 383 ALA A O 1
ATOM 3000 N N . ALA A 1 384 ? 6.680 -1.763 -15.898 1.00 98.50 384 ALA A N 1
ATOM 3001 C CA . ALA A 1 384 ? 6.617 -2.857 -16.868 1.00 98.50 384 ALA A CA 1
ATOM 3002 C C . ALA A 1 384 ? 5.267 -3.577 -16.852 1.00 98.50 384 ALA A C 1
ATOM 3004 O O . ALA A 1 384 ? 4.637 -3.738 -17.896 1.00 98.50 384 ALA A O 1
ATOM 3005 N N . LYS A 1 385 ? 4.794 -3.972 -15.668 1.00 98.56 385 LYS A N 1
ATOM 3006 C CA . LYS A 1 385 ? 3.507 -4.651 -15.496 1.00 98.56 385 LYS A CA 1
ATOM 3007 C C . LYS A 1 385 ? 2.357 -3.774 -15.968 1.00 98.56 385 LYS A C 1
ATOM 3009 O O . LYS A 1 385 ? 1.499 -4.251 -16.696 1.00 98.56 385 LYS A O 1
ATOM 3014 N N . GLU A 1 386 ? 2.348 -2.490 -15.620 1.00 98.31 386 GLU A N 1
ATOM 3015 C CA . GLU A 1 386 ? 1.300 -1.566 -16.065 1.00 98.31 386 GLU A CA 1
ATOM 3016 C C . GLU A 1 386 ? 1.345 -1.301 -17.577 1.00 98.31 386 GLU A C 1
ATOM 3018 O O . GLU A 1 386 ? 0.290 -1.134 -18.193 1.00 98.31 386 GLU A O 1
ATOM 3023 N N . ALA A 1 387 ? 2.530 -1.310 -18.201 1.00 98.25 387 ALA A N 1
ATOM 3024 C CA . ALA A 1 387 ? 2.658 -1.271 -19.658 1.00 98.25 387 ALA A CA 1
ATOM 3025 C C . ALA A 1 387 ? 2.049 -2.526 -20.308 1.00 98.25 387 ALA A C 1
ATOM 3027 O O . ALA A 1 387 ? 1.250 -2.397 -21.236 1.00 98.25 387 ALA A O 1
ATOM 3028 N N . VAL A 1 388 ? 2.344 -3.719 -19.777 1.00 97.75 388 VAL A N 1
ATOM 3029 C CA . VAL A 1 388 ? 1.772 -4.996 -20.244 1.00 97.75 388 VAL A CA 1
ATOM 3030 C C . VAL A 1 388 ? 0.257 -5.047 -20.037 1.00 97.75 388 VAL A C 1
ATOM 3032 O O . VAL A 1 388 ? -0.473 -5.365 -20.970 1.00 97.75 388 VAL A O 1
ATOM 3035 N N . VAL A 1 389 ? -0.238 -4.686 -18.850 1.00 97.25 389 VAL A N 1
ATOM 3036 C CA . VAL A 1 389 ? -1.676 -4.646 -18.534 1.00 97.25 389 VAL A CA 1
ATOM 3037 C C . VAL A 1 389 ? -2.410 -3.711 -19.495 1.00 97.25 389 VAL A C 1
ATOM 3039 O O . VAL A 1 389 ? -3.440 -4.083 -20.056 1.00 97.25 389 VAL A O 1
ATOM 3042 N N . ALA A 1 390 ? -1.881 -2.507 -19.725 1.00 97.12 390 ALA A N 1
ATOM 3043 C CA . ALA A 1 390 ? -2.482 -1.552 -20.651 1.00 97.12 390 ALA A CA 1
ATOM 3044 C C . ALA A 1 390 ? -2.462 -2.059 -22.103 1.00 97.12 390 ALA A C 1
ATOM 3046 O O . ALA A 1 390 ? -3.458 -1.905 -22.811 1.00 97.12 390 ALA A O 1
ATOM 3047 N N . LEU A 1 391 ? -1.364 -2.689 -22.528 1.00 96.00 391 LEU A N 1
ATOM 3048 C CA . LEU A 1 391 ? -1.214 -3.282 -23.856 1.00 96.00 391 LEU A CA 1
ATOM 3049 C C . LEU A 1 391 ? -2.231 -4.406 -24.093 1.00 96.00 391 LEU A C 1
ATOM 3051 O O . LEU A 1 391 ? -2.988 -4.372 -25.063 1.00 96.00 391 LEU A O 1
ATOM 3055 N N . VAL A 1 392 ? -2.301 -5.364 -23.169 1.00 95.00 392 VAL A N 1
ATOM 3056 C CA . VAL A 1 392 ? -3.208 -6.515 -23.244 1.00 95.00 392 VAL A CA 1
ATOM 3057 C C . VAL A 1 392 ? -4.668 -6.067 -23.185 1.00 95.00 392 VAL A C 1
ATOM 3059 O O . VAL A 1 392 ? -5.484 -6.525 -23.985 1.00 95.00 392 VAL A O 1
ATOM 3062 N N . ARG A 1 393 ? -5.003 -5.108 -22.313 1.00 94.69 393 ARG A N 1
ATOM 3063 C CA . ARG A 1 393 ? -6.353 -4.537 -22.250 1.00 94.69 393 ARG A CA 1
ATOM 3064 C C . ARG A 1 393 ? -6.741 -3.852 -23.558 1.00 94.69 393 ARG A C 1
ATOM 3066 O O . ARG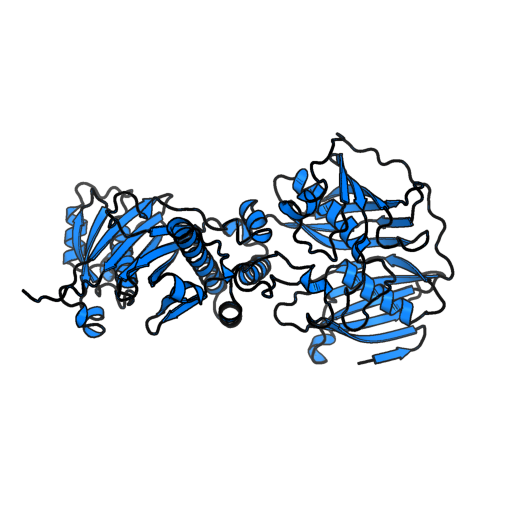 A 1 393 ? -7.864 -4.033 -24.018 1.00 94.69 393 ARG A O 1
ATOM 3073 N N . ARG A 1 394 ? -5.835 -3.070 -24.154 1.00 93.12 394 ARG A N 1
ATOM 3074 C CA . ARG A 1 394 ? -6.083 -2.363 -25.420 1.00 93.12 394 ARG A CA 1
ATOM 3075 C C . ARG A 1 394 ? -6.328 -3.338 -26.571 1.00 93.12 394 ARG A C 1
ATOM 3077 O O . ARG A 1 394 ? -7.253 -3.114 -27.344 1.00 93.12 394 ARG A O 1
ATOM 3084 N N . ARG A 1 395 ? -5.520 -4.397 -26.686 1.00 92.19 395 ARG A N 1
ATOM 3085 C CA . ARG A 1 395 ? -5.594 -5.328 -27.822 1.00 92.19 395 ARG A CA 1
ATOM 3086 C C . ARG A 1 395 ? -6.671 -6.402 -27.674 1.00 92.19 395 ARG A C 1
ATOM 3088 O O . ARG A 1 395 ? -7.317 -6.746 -28.662 1.00 92.19 395 ARG A O 1
ATOM 3095 N N . TYR A 1 396 ? -6.842 -6.930 -26.465 1.00 92.69 396 TYR A N 1
ATOM 3096 C CA . TYR A 1 396 ? -7.648 -8.127 -26.203 1.00 92.69 396 TYR A CA 1
ATOM 3097 C C . TYR A 1 396 ? -8.843 -7.876 -25.277 1.00 92.69 396 TYR A C 1
ATOM 3099 O O . TYR A 1 396 ? -9.639 -8.782 -25.052 1.00 92.69 396 TYR A O 1
ATOM 3107 N N . GLY A 1 397 ? -8.983 -6.677 -24.702 1.00 92.88 397 GLY A N 1
ATOM 3108 C CA . GLY A 1 397 ? -10.064 -6.364 -23.761 1.00 92.88 397 GLY A CA 1
ATOM 3109 C C . GLY A 1 397 ? -9.955 -7.076 -22.407 1.00 92.88 397 GLY A C 1
ATOM 3110 O O . GLY A 1 397 ? -10.856 -6.947 -21.580 1.00 92.88 397 GLY A O 1
ATOM 3111 N N . LEU A 1 398 ? -8.864 -7.808 -22.155 1.00 93.25 398 LEU A N 1
ATOM 3112 C CA . LEU A 1 398 ? -8.668 -8.566 -20.923 1.00 93.25 398 LEU A CA 1
ATOM 3113 C C . LEU A 1 398 ? -8.312 -7.624 -19.763 1.00 93.25 398 LEU A C 1
ATOM 3115 O O . LEU A 1 398 ? -7.357 -6.848 -19.835 1.00 93.25 398 LEU A O 1
ATOM 3119 N N . ALA A 1 399 ? -9.099 -7.690 -18.689 1.00 92.56 399 ALA A N 1
ATOM 3120 C CA . ALA A 1 399 ? -8.852 -6.938 -17.467 1.00 92.56 399 ALA A CA 1
ATOM 3121 C C . ALA A 1 399 ? -7.852 -7.695 -16.584 1.00 92.56 399 ALA A C 1
ATOM 3123 O O . ALA A 1 399 ? -8.181 -8.731 -16.012 1.00 92.56 399 ALA A O 1
ATOM 3124 N N . LEU A 1 400 ? -6.640 -7.155 -16.484 1.00 95.06 400 LEU A N 1
ATOM 3125 C CA . LEU A 1 400 ? -5.565 -7.664 -15.637 1.00 95.06 400 LEU A CA 1
ATOM 3126 C C . LEU A 1 400 ? -5.192 -6.617 -14.588 1.00 95.06 400 LEU A C 1
ATOM 3128 O O . LEU A 1 400 ? -5.330 -5.414 -14.818 1.00 95.06 400 LEU A O 1
ATOM 3132 N N . ALA A 1 401 ? -4.678 -7.078 -13.458 1.00 95.75 401 ALA A N 1
ATOM 3133 C CA . ALA A 1 401 ? -3.978 -6.266 -12.479 1.00 95.75 401 ALA A CA 1
ATOM 3134 C C . ALA A 1 401 ? -2.461 -6.521 -12.563 1.00 95.75 401 ALA A C 1
ATOM 3136 O O . ALA A 1 401 ? -2.033 -7.547 -13.099 1.00 95.75 401 ALA A O 1
ATOM 3137 N N . PRO A 1 402 ? -1.611 -5.628 -12.025 1.00 97.50 402 PRO A N 1
ATOM 3138 C CA . PRO A 1 402 ? -0.161 -5.804 -12.106 1.00 97.50 402 PRO A CA 1
ATOM 3139 C C . PRO A 1 402 ? 0.348 -7.129 -11.510 1.00 97.50 402 PRO A C 1
ATOM 3141 O O . PRO A 1 402 ? 1.324 -7.690 -12.012 1.00 97.50 402 PRO A O 1
ATOM 3144 N N . ALA A 1 403 ? -0.314 -7.664 -10.478 1.00 96.94 403 ALA A N 1
ATOM 3145 C CA . ALA A 1 403 ? 0.072 -8.935 -9.866 1.00 96.94 403 ALA A CA 1
ATOM 3146 C C . ALA A 1 403 ? -0.216 -10.165 -10.752 1.00 96.94 403 ALA A C 1
ATOM 3148 O O . ALA A 1 403 ? 0.392 -11.210 -10.532 1.00 96.94 403 ALA A O 1
ATOM 3149 N N . ASP A 1 404 ? -1.061 -10.038 -11.785 1.00 96.94 404 ASP A N 1
ATOM 3150 C CA . ASP A 1 404 ? -1.337 -11.107 -12.762 1.00 96.94 404 ASP A CA 1
ATOM 3151 C C . ASP A 1 404 ? -0.207 -11.285 -13.795 1.00 96.94 404 ASP A C 1
ATOM 3153 O O . ASP A 1 404 ? -0.268 -12.172 -14.648 1.00 96.94 404 ASP A O 1
ATOM 3157 N N . VAL A 1 405 ? 0.809 -10.418 -13.761 1.00 97.31 405 VAL A N 1
ATOM 3158 C CA . VAL A 1 405 ? 1.913 -10.377 -14.724 1.00 97.31 405 VAL A CA 1
ATOM 3159 C C . VAL A 1 405 ? 3.225 -10.618 -13.982 1.00 97.31 405 VAL A C 1
ATOM 3161 O O . VAL A 1 405 ? 3.642 -9.761 -13.214 1.00 97.31 405 VAL A O 1
ATOM 3164 N N . GLU A 1 406 ? 3.908 -11.744 -14.192 1.00 97.50 406 GLU A N 1
ATOM 3165 C CA . GLU A 1 406 ? 5.264 -11.949 -13.658 1.00 97.50 406 GLU A CA 1
ATOM 3166 C C . GLU A 1 406 ? 6.292 -11.318 -14.603 1.00 97.50 406 GLU A C 1
ATOM 3168 O O . GLU A 1 406 ? 6.255 -11.568 -15.810 1.00 97.50 406 GLU A O 1
ATOM 3173 N N . ILE A 1 407 ? 7.238 -10.542 -14.066 1.00 97.62 407 ILE A N 1
ATOM 3174 C CA . ILE A 1 407 ? 8.421 -10.091 -14.807 1.00 97.62 407 ILE A CA 1
ATOM 3175 C C . ILE A 1 407 ? 9.630 -10.896 -14.325 1.00 97.62 407 ILE A C 1
ATOM 3177 O O . ILE A 1 407 ? 10.307 -10.533 -13.359 1.00 97.62 407 ILE A O 1
ATOM 3181 N N . ALA A 1 408 ? 9.891 -12.009 -15.006 1.00 94.75 408 ALA A N 1
ATOM 3182 C CA . ALA A 1 408 ? 11.060 -12.843 -14.770 1.00 94.75 408 ALA A CA 1
ATOM 3183 C C . ALA A 1 408 ? 12.318 -12.224 -15.398 1.00 94.75 408 ALA A C 1
ATOM 3185 O O . ALA A 1 408 ? 12.253 -11.260 -16.158 1.00 94.75 408 ALA A O 1
ATOM 3186 N N . THR A 1 409 ? 13.478 -12.790 -15.082 1.00 92.56 409 THR A N 1
ATOM 3187 C CA . THR A 1 409 ? 14.760 -12.427 -15.694 1.00 92.56 409 THR A CA 1
ATOM 3188 C C . THR A 1 409 ? 15.310 -13.650 -16.411 1.00 92.56 409 THR A C 1
ATOM 3190 O O . THR A 1 409 ? 15.316 -14.742 -15.839 1.00 92.56 409 THR A O 1
ATOM 3193 N N . ASP A 1 410 ? 15.707 -13.487 -17.670 1.00 89.50 410 ASP A N 1
ATOM 3194 C CA . ASP A 1 410 ? 16.306 -14.563 -18.453 1.00 89.50 410 ASP A CA 1
ATOM 3195 C C . ASP A 1 410 ? 17.791 -14.784 -18.097 1.00 89.50 410 ASP A C 1
ATOM 3197 O O . ASP A 1 410 ? 18.351 -14.147 -17.201 1.00 89.50 410 ASP A O 1
ATOM 3201 N N . VAL A 1 411 ? 18.444 -15.708 -18.806 1.00 88.69 411 VAL A N 1
ATOM 3202 C CA . VAL A 1 411 ? 19.862 -16.049 -18.597 1.00 88.69 411 VAL A CA 1
ATOM 3203 C C . VAL A 1 411 ? 20.828 -14.903 -18.942 1.00 88.69 411 VAL A C 1
ATOM 3205 O O . VAL A 1 411 ? 21.978 -14.917 -18.509 1.00 88.69 411 VAL A O 1
ATOM 3208 N N . HIS A 1 412 ? 20.377 -13.901 -19.696 1.00 87.12 412 HIS A N 1
ATOM 3209 C CA . HIS A 1 412 ? 21.157 -12.732 -20.102 1.00 87.12 412 HIS A CA 1
ATOM 3210 C C . HIS A 1 412 ? 20.805 -11.472 -19.300 1.00 87.12 412 HIS A C 1
ATOM 3212 O O . HIS A 1 412 ? 21.397 -10.419 -19.522 1.00 87.12 412 HIS A O 1
ATOM 3218 N N . GLY A 1 413 ? 19.888 -11.571 -18.333 1.00 86.94 413 GLY A N 1
ATOM 3219 C CA . GLY A 1 413 ? 19.456 -10.444 -17.513 1.00 86.94 413 GLY A CA 1
ATOM 3220 C C . GLY A 1 413 ? 18.278 -9.655 -18.094 1.00 86.94 413 GLY A C 1
ATOM 3221 O O . GLY A 1 413 ? 17.822 -8.705 -17.453 1.00 86.94 413 GLY A O 1
ATOM 3222 N N . ALA A 1 414 ? 17.755 -10.034 -19.263 1.00 90.38 414 ALA A N 1
ATOM 3223 C CA . ALA A 1 414 ? 16.634 -9.353 -19.895 1.00 90.38 414 ALA A CA 1
ATOM 3224 C C . ALA A 1 414 ? 15.301 -9.715 -19.207 1.00 90.38 414 ALA A C 1
ATOM 3226 O O . ALA A 1 414 ? 15.105 -10.858 -18.772 1.00 90.38 414 ALA A O 1
ATOM 3227 N N . PRO A 1 415 ? 14.370 -8.754 -19.063 1.00 94.56 415 PRO A N 1
ATOM 3228 C CA . PRO A 1 415 ? 13.072 -9.018 -18.459 1.00 94.56 415 PRO A CA 1
ATOM 3229 C C . PRO A 1 415 ? 12.170 -9.827 -19.405 1.00 94.56 415 PRO A C 1
ATOM 3231 O O . PRO A 1 415 ? 12.028 -9.503 -20.580 1.00 94.56 415 PRO A O 1
ATOM 3234 N N . GLN A 1 416 ? 11.512 -10.856 -18.871 1.00 93.62 416 GLN A N 1
ATOM 3235 C CA . GLN A 1 416 ? 10.592 -11.726 -19.605 1.00 93.62 416 GLN A CA 1
ATOM 3236 C C . GLN A 1 416 ? 9.220 -11.735 -18.931 1.00 93.62 416 GLN A C 1
ATOM 3238 O O . GLN A 1 416 ? 9.111 -12.030 -17.739 1.00 93.62 416 GLN A O 1
ATOM 3243 N N . VAL A 1 417 ? 8.165 -11.464 -19.701 1.00 95.31 417 VAL A N 1
ATOM 3244 C CA . VAL A 1 417 ? 6.786 -11.583 -19.216 1.00 95.31 417 VAL A CA 1
ATOM 3245 C C . VAL A 1 417 ? 6.417 -13.060 -19.102 1.00 95.31 417 VAL A C 1
ATOM 3247 O O . VAL A 1 417 ? 6.569 -13.817 -20.060 1.00 95.31 417 VAL A O 1
ATOM 3250 N N . ARG A 1 418 ? 5.920 -13.477 -17.936 1.00 93.62 418 ARG A N 1
ATOM 3251 C CA . ARG A 1 418 ? 5.372 -14.819 -17.715 1.00 93.62 418 ARG A CA 1
ATOM 3252 C C . ARG A 1 418 ? 4.002 -14.722 -17.069 1.00 93.62 418 ARG A C 1
ATOM 3254 O O . ARG A 1 418 ? 3.825 -14.024 -16.074 1.00 93.62 418 ARG A O 1
ATOM 3261 N N . ALA A 1 419 ? 3.039 -15.444 -17.622 1.00 91.69 419 ALA A N 1
ATOM 3262 C CA . ALA A 1 419 ? 1.727 -15.612 -17.024 1.00 91.69 419 ALA A CA 1
ATOM 3263 C C . ALA A 1 419 ? 0.945 -16.730 -17.731 1.00 91.69 419 ALA A C 1
ATOM 3265 O O . ALA A 1 419 ? 1.115 -16.890 -18.939 1.00 91.69 419 ALA A O 1
ATOM 3266 N N . PRO A 1 420 ? 0.034 -17.436 -17.034 1.00 89.12 420 PRO A N 1
ATOM 3267 C CA . PRO A 1 420 ? -0.800 -18.473 -17.652 1.00 89.12 420 PRO A CA 1
ATOM 3268 C C . PRO A 1 420 ? -1.683 -17.966 -18.803 1.00 89.12 420 PRO A C 1
ATOM 3270 O O . PRO A 1 420 ? -1.969 -18.699 -19.741 1.00 89.12 420 PRO A O 1
ATOM 3273 N N . TRP A 1 421 ? -2.115 -16.701 -18.758 1.00 91.25 421 TRP A N 1
ATOM 3274 C CA . TRP A 1 421 ? -2.988 -16.128 -19.788 1.00 91.25 421 TRP A CA 1
ATOM 3275 C C . TRP A 1 421 ? -2.276 -15.875 -21.125 1.00 91.25 421 TRP A C 1
ATOM 3277 O O . TRP A 1 421 ? -2.962 -15.703 -22.128 1.00 91.25 421 TRP A O 1
ATOM 3287 N N . LEU A 1 422 ? -0.935 -15.878 -21.176 1.00 90.38 422 LEU A N 1
ATOM 3288 C CA . LEU A 1 422 ? -0.185 -15.691 -22.427 1.00 90.38 422 LEU A CA 1
ATOM 3289 C C . LEU A 1 422 ? -0.456 -16.813 -23.433 1.00 90.38 422 LEU A C 1
ATOM 3291 O O . LEU A 1 422 ? -0.642 -16.529 -24.615 1.00 90.38 422 LEU A O 1
ATOM 3295 N N . ASP A 1 423 ? -0.562 -18.057 -22.958 1.00 86.38 423 ASP A N 1
ATOM 3296 C CA . ASP A 1 423 ? -0.813 -19.233 -23.802 1.00 86.38 423 ASP A CA 1
ATOM 3297 C C . ASP A 1 423 ? -2.127 -19.091 -24.587 1.00 86.38 423 ASP A C 1
ATOM 3299 O O . ASP A 1 423 ? -2.244 -19.543 -25.724 1.00 86.38 423 ASP A O 1
ATOM 3303 N N . SER A 1 424 ? -3.110 -18.399 -24.003 1.00 86.94 424 SER A N 1
ATOM 3304 C CA . SER A 1 424 ? -4.412 -18.148 -24.629 1.00 86.94 424 SER A CA 1
ATOM 3305 C C . SER A 1 424 ? -4.392 -17.018 -25.664 1.00 86.94 424 SER A C 1
ATOM 3307 O O . SER A 1 424 ? -5.328 -16.909 -26.453 1.00 86.94 424 SER A O 1
ATOM 3309 N N . LEU A 1 425 ? -3.362 -16.162 -25.668 1.00 87.00 425 LEU A N 1
ATOM 3310 C CA . LEU A 1 425 ? -3.261 -15.038 -26.605 1.00 87.00 425 LEU A CA 1
ATOM 3311 C C . LEU A 1 425 ? -2.599 -15.422 -27.932 1.00 87.00 425 LEU A C 1
ATOM 3313 O O . LEU A 1 425 ? -2.769 -14.704 -28.915 1.00 87.00 425 LEU A O 1
ATOM 3317 N N . GLY A 1 426 ? -1.828 -16.515 -27.970 1.00 83.50 426 GLY A N 1
ATOM 3318 C CA . GLY A 1 426 ? -1.081 -16.916 -29.168 1.00 83.50 426 GLY A CA 1
ATOM 3319 C C . GLY A 1 426 ? -0.048 -15.874 -29.625 1.00 83.50 426 GLY A C 1
ATOM 3320 O O . GLY A 1 426 ? 0.296 -15.820 -30.804 1.00 83.50 426 GLY A O 1
ATOM 3321 N N . CYS A 1 427 ? 0.430 -15.020 -28.714 1.00 83.25 427 CYS A N 1
ATOM 3322 C CA . CYS A 1 427 ? 1.428 -13.987 -28.983 1.00 83.25 427 CYS A CA 1
ATOM 3323 C C . CYS A 1 427 ? 2.457 -13.903 -27.851 1.00 83.25 427 CYS A C 1
ATOM 3325 O O . CYS A 1 427 ? 2.155 -14.232 -26.702 1.00 83.25 427 CYS A O 1
ATOM 3327 N N . ALA A 1 428 ? 3.642 -13.379 -28.156 1.00 86.94 428 ALA A N 1
ATOM 3328 C CA . ALA A 1 428 ? 4.627 -13.028 -27.142 1.00 86.94 428 ALA A CA 1
ATOM 3329 C C . ALA A 1 428 ? 4.424 -11.573 -26.686 1.00 86.94 428 ALA A C 1
ATOM 3331 O O . ALA A 1 428 ? 3.969 -10.726 -27.457 1.00 86.94 428 ALA A O 1
ATOM 3332 N N . VAL A 1 429 ? 4.803 -11.262 -25.445 1.00 92.81 429 VAL A N 1
ATOM 3333 C CA . VAL A 1 429 ? 4.870 -9.879 -24.953 1.00 92.81 429 VAL A CA 1
ATOM 3334 C C . VAL A 1 429 ? 6.315 -9.565 -24.597 1.00 92.81 429 VAL A C 1
ATOM 3336 O O . VAL A 1 429 ? 6.849 -10.084 -23.616 1.00 92.81 429 VAL A O 1
ATOM 3339 N N . ALA A 1 430 ? 6.948 -8.717 -25.402 1.00 93.62 430 ALA A N 1
ATOM 3340 C CA . ALA A 1 430 ? 8.286 -8.214 -25.140 1.00 93.62 430 ALA A CA 1
ATOM 3341 C C . ALA A 1 430 ? 8.198 -6.998 -24.214 1.00 93.62 430 ALA A C 1
ATOM 3343 O O . ALA A 1 430 ? 7.303 -6.162 -24.360 1.00 93.62 430 ALA A O 1
ATOM 3344 N N . VAL A 1 431 ? 9.129 -6.886 -23.268 1.00 96.44 431 VAL A N 1
ATOM 3345 C CA . VAL A 1 431 ? 9.187 -5.763 -22.332 1.00 96.44 431 VAL A CA 1
ATOM 3346 C C . VAL A 1 431 ? 10.625 -5.296 -22.147 1.00 96.44 431 VAL A C 1
ATOM 3348 O O . VAL A 1 431 ? 11.551 -6.096 -22.186 1.00 96.44 431 VAL A O 1
ATOM 3351 N N . SER A 1 432 ? 10.817 -4.001 -21.929 1.00 97.56 432 SER A N 1
ATOM 3352 C CA . SER A 1 432 ? 12.097 -3.416 -21.534 1.00 97.56 432 SER A CA 1
ATOM 3353 C C . SER A 1 432 ? 11.878 -2.395 -20.430 1.00 97.56 432 SER A C 1
ATOM 3355 O O . SER A 1 432 ? 10.845 -1.730 -20.388 1.00 97.56 432 SER A O 1
ATOM 3357 N N . ILE A 1 433 ? 12.863 -2.270 -19.542 1.00 97.69 433 ILE A N 1
ATOM 3358 C CA . ILE A 1 433 ? 12.844 -1.377 -18.380 1.00 97.69 433 ILE A CA 1
ATOM 3359 C C . ILE A 1 433 ? 14.085 -0.486 -18.439 1.00 97.69 433 ILE A C 1
ATOM 3361 O O . ILE A 1 433 ? 15.177 -0.959 -18.754 1.00 97.69 433 ILE A O 1
ATOM 3365 N N . ALA A 1 434 ? 13.922 0.788 -18.102 1.00 96.25 434 ALA A N 1
ATOM 3366 C CA . ALA A 1 434 ? 15.012 1.728 -17.893 1.00 96.25 434 ALA A CA 1
ATOM 3367 C C . ALA A 1 434 ? 14.788 2.513 -16.601 1.00 96.25 434 ALA A C 1
ATOM 3369 O O . ALA A 1 434 ? 13.648 2.793 -16.226 1.00 96.25 434 ALA A O 1
ATOM 3370 N N . HIS A 1 435 ? 15.873 2.867 -15.920 1.00 92.94 435 HIS A N 1
ATOM 3371 C CA . HIS A 1 435 ? 15.821 3.761 -14.776 1.00 92.94 435 HIS A CA 1
ATOM 3372 C C . HIS A 1 435 ? 17.096 4.600 -14.695 1.00 92.94 435 HIS A C 1
ATOM 3374 O O . HIS A 1 435 ? 18.197 4.059 -14.747 1.00 92.94 435 HIS A O 1
ATOM 3380 N N . SER A 1 436 ? 16.954 5.910 -14.526 1.00 90.56 436 SER A N 1
ATOM 3381 C CA . SER A 1 436 ? 18.080 6.818 -14.292 1.00 90.56 436 SER A CA 1
ATOM 3382 C C . SER A 1 436 ? 17.606 8.074 -13.570 1.00 90.56 436 SER A C 1
ATOM 3384 O O . SER A 1 436 ? 16.481 8.528 -13.770 1.00 90.56 436 SER A O 1
ATOM 3386 N N . GLY A 1 437 ? 18.437 8.615 -12.674 1.00 81.75 437 GLY A N 1
ATOM 3387 C CA . GLY A 1 437 ? 18.155 9.876 -11.976 1.00 81.75 437 GLY A CA 1
ATOM 3388 C C . GLY A 1 437 ? 16.823 9.921 -11.216 1.00 81.75 437 GLY A C 1
ATOM 3389 O O . GLY A 1 437 ? 16.216 10.980 -11.106 1.00 81.75 437 GLY A O 1
ATOM 3390 N N . GLY A 1 438 ? 16.331 8.777 -10.726 1.00 82.06 438 GLY A N 1
ATOM 3391 C CA . GLY A 1 438 ? 15.027 8.686 -10.061 1.00 82.06 438 GLY A CA 1
ATOM 3392 C C . GLY A 1 438 ? 13.819 8.648 -11.006 1.00 82.06 438 GLY A C 1
ATOM 3393 O O . GLY A 1 438 ? 12.690 8.694 -10.528 1.00 82.06 438 GLY A O 1
ATOM 3394 N N . GLN A 1 439 ? 14.034 8.533 -12.314 1.00 89.31 439 GLN A N 1
ATOM 3395 C CA . GLN A 1 439 ? 13.000 8.242 -13.300 1.00 89.31 439 GLN A CA 1
ATOM 3396 C C . GLN A 1 439 ? 13.002 6.756 -13.626 1.00 89.31 439 GLN A C 1
ATOM 3398 O O . GLN A 1 439 ? 14.058 6.126 -13.680 1.00 89.31 439 GLN A O 1
ATOM 3403 N N . VAL A 1 440 ? 11.819 6.206 -13.872 1.00 94.31 440 VAL A N 1
ATOM 3404 C CA . VAL A 1 440 ? 11.638 4.824 -14.308 1.00 94.31 440 VAL A CA 1
ATOM 3405 C C . VAL A 1 440 ? 10.728 4.806 -15.521 1.00 94.31 440 VAL A C 1
ATOM 3407 O O . VAL A 1 440 ? 9.668 5.428 -15.513 1.00 94.31 440 VAL A O 1
ATOM 3410 N N . ALA A 1 441 ? 11.108 4.054 -16.544 1.00 96.81 441 ALA A N 1
ATOM 3411 C CA . ALA A 1 441 ? 10.317 3.868 -17.746 1.00 96.81 441 ALA A CA 1
ATOM 3412 C C . ALA A 1 441 ? 10.251 2.394 -18.131 1.00 96.81 441 ALA A C 1
ATOM 3414 O O . ALA A 1 441 ? 11.191 1.630 -17.900 1.00 96.81 441 ALA A O 1
ATOM 3415 N N . ALA A 1 442 ? 9.140 2.000 -18.739 1.00 98.25 442 ALA A N 1
ATOM 3416 C CA . ALA A 1 442 ? 9.004 0.681 -19.321 1.00 98.25 442 ALA A CA 1
ATOM 3417 C C . ALA A 1 442 ? 8.252 0.732 -20.645 1.00 98.25 442 ALA A C 1
ATOM 3419 O O . ALA A 1 442 ? 7.311 1.509 -20.820 1.00 98.25 442 ALA A O 1
ATOM 3420 N N . LEU A 1 443 ? 8.668 -0.140 -21.553 1.00 97.69 443 LEU A N 1
ATOM 3421 C CA . LEU A 1 443 ? 8.113 -0.300 -22.886 1.00 97.69 443 LEU A CA 1
ATOM 3422 C C . LEU A 1 443 ? 7.651 -1.744 -23.039 1.00 97.69 443 LEU A C 1
ATOM 3424 O O . LEU A 1 443 ? 8.443 -2.650 -22.798 1.00 97.69 443 LEU A O 1
ATOM 3428 N N . ALA A 1 444 ? 6.400 -1.958 -23.435 1.00 96.94 444 ALA A N 1
ATOM 3429 C CA . ALA A 1 444 ? 5.855 -3.272 -23.753 1.00 96.94 444 ALA A CA 1
ATOM 3430 C C . ALA A 1 444 ? 5.351 -3.295 -25.198 1.00 96.94 444 ALA A C 1
ATOM 3432 O O . ALA A 1 444 ? 4.706 -2.338 -25.632 1.00 96.94 444 ALA A O 1
ATOM 3433 N N . ALA A 1 445 ? 5.603 -4.384 -25.920 1.00 94.00 445 ALA A N 1
ATOM 3434 C CA . ALA A 1 445 ? 5.084 -4.595 -27.267 1.00 94.00 445 ALA A CA 1
ATOM 3435 C C . ALA A 1 445 ? 4.639 -6.040 -27.486 1.00 94.00 445 ALA A C 1
ATOM 3437 O O . ALA A 1 445 ? 5.164 -6.968 -26.867 1.00 94.00 445 ALA A O 1
ATOM 3438 N N . LEU A 1 446 ? 3.686 -6.221 -28.398 1.00 89.44 446 LEU A N 1
ATOM 3439 C CA . LEU A 1 446 ? 3.314 -7.545 -28.883 1.00 89.44 446 LEU A CA 1
ATOM 3440 C C . LEU A 1 446 ? 4.331 -8.024 -29.922 1.00 89.44 446 LEU A C 1
ATOM 3442 O O . LEU A 1 446 ? 4.737 -7.267 -30.803 1.00 89.44 446 LEU A O 1
ATOM 3446 N N . GLY A 1 447 ? 4.720 -9.288 -29.810 1.00 77.81 447 GLY A N 1
ATOM 3447 C CA . GLY A 1 447 ? 5.477 -10.023 -30.818 1.00 77.81 447 GLY A CA 1
ATOM 3448 C C . GLY A 1 447 ? 4.699 -11.252 -31.277 1.00 77.81 447 GLY A C 1
ATOM 3449 O O . GLY A 1 447 ? 3.802 -11.732 -30.576 1.00 77.81 447 GLY A O 1
ATOM 3450 N N . ALA A 1 448 ? 5.043 -11.796 -32.445 1.00 69.62 448 ALA A N 1
ATOM 3451 C CA . ALA A 1 448 ? 4.516 -13.100 -32.836 1.00 69.62 448 ALA A CA 1
ATOM 3452 C C . ALA A 1 448 ? 5.071 -14.176 -31.888 1.00 69.62 448 ALA A C 1
ATOM 3454 O O . ALA A 1 448 ? 6.229 -14.082 -31.476 1.00 69.62 448 ALA A O 1
ATOM 3455 N N . ALA A 1 449 ? 4.256 -15.181 -31.548 1.00 64.38 449 ALA A N 1
ATOM 3456 C CA . ALA A 1 449 ? 4.628 -16.233 -30.593 1.00 64.38 449 ALA A CA 1
ATOM 3457 C C . ALA A 1 449 ? 5.942 -16.946 -30.963 1.00 64.38 449 ALA A C 1
ATOM 3459 O O . ALA A 1 449 ? 6.747 -17.233 -30.081 1.00 64.38 449 ALA A O 1
ATOM 3460 N N . ASP A 1 450 ? 6.185 -17.131 -32.264 1.00 61.00 450 ASP A N 1
ATOM 3461 C CA . ASP A 1 450 ? 7.357 -17.837 -32.797 1.00 61.00 450 ASP A CA 1
ATOM 3462 C C . ASP A 1 450 ? 8.494 -16.892 -33.233 1.00 61.00 450 ASP A C 1
ATOM 3464 O O . ASP A 1 450 ? 9.513 -17.332 -33.765 1.00 61.00 450 ASP A O 1
ATOM 3468 N N . SER A 1 451 ? 8.337 -15.577 -33.038 1.00 63.00 451 SER A N 1
ATOM 3469 C CA . SER A 1 451 ? 9.354 -14.584 -33.400 1.00 63.00 451 SER A CA 1
ATOM 3470 C C . SER A 1 451 ? 10.160 -14.155 -32.179 1.00 63.00 451 SER A C 1
ATOM 3472 O O . SER A 1 451 ? 9.595 -13.806 -31.143 1.00 63.00 451 SER A O 1
ATOM 3474 N N . SER A 1 452 ? 11.487 -14.077 -32.307 1.00 66.12 452 SER A N 1
ATOM 3475 C CA . SER A 1 452 ? 12.331 -13.410 -31.309 1.00 66.12 452 SER A CA 1
ATOM 3476 C C . SER A 1 452 ? 12.295 -11.890 -31.515 1.00 66.12 452 SER A C 1
ATOM 3478 O O . SER A 1 452 ? 13.306 -11.258 -31.830 1.00 66.12 452 SER A O 1
ATOM 3480 N N . SER A 1 453 ? 11.099 -11.311 -31.412 1.00 78.62 453 SER A N 1
ATOM 3481 C CA . SER A 1 453 ? 10.920 -9.864 -31.401 1.00 78.62 453 SER A CA 1
ATOM 3482 C C . SER A 1 453 ? 11.304 -9.302 -30.039 1.00 78.62 453 SER A C 1
ATOM 3484 O O . SER A 1 453 ? 10.865 -9.800 -29.004 1.00 78.62 453 SER A O 1
ATOM 3486 N N . GLY A 1 454 ? 12.117 -8.252 -30.044 1.00 89.56 454 GLY A N 1
ATOM 3487 C CA . GLY A 1 454 ? 12.602 -7.601 -28.837 1.00 89.56 454 GLY A CA 1
ATOM 3488 C C . GLY A 1 454 ? 12.340 -6.104 -28.856 1.00 89.56 454 GLY A C 1
ATOM 3489 O O . GLY A 1 454 ? 12.218 -5.477 -29.912 1.00 89.56 454 GLY A O 1
ATOM 3490 N N . VAL A 1 455 ? 12.239 -5.530 -27.663 1.00 94.06 455 VAL A N 1
ATOM 3491 C CA . VAL A 1 455 ? 12.068 -4.092 -27.462 1.00 94.06 455 VAL A CA 1
ATOM 3492 C C . VAL A 1 455 ? 13.119 -3.583 -26.505 1.00 94.06 455 VAL A C 1
ATOM 3494 O O . VAL A 1 455 ? 13.566 -4.307 -25.620 1.00 94.06 455 VAL A O 1
ATOM 3497 N N . GLY A 1 456 ? 13.498 -2.328 -26.676 1.00 96.12 456 GLY A N 1
ATOM 3498 C CA . GLY A 1 456 ? 14.443 -1.659 -25.810 1.00 96.12 456 GLY A CA 1
ATOM 3499 C C . GLY A 1 456 ? 13.990 -0.247 -25.512 1.00 96.12 456 GLY A C 1
ATOM 3500 O O . GLY A 1 456 ? 13.469 0.438 -26.389 1.00 96.12 456 GLY A O 1
ATOM 3501 N N . ILE A 1 457 ? 14.193 0.170 -24.269 1.00 97.62 457 ILE A N 1
ATOM 3502 C CA . ILE A 1 457 ? 14.043 1.555 -23.835 1.00 97.62 457 ILE A CA 1
ATOM 3503 C C . ILE A 1 457 ? 15.241 1.936 -22.979 1.00 97.62 457 ILE A C 1
ATOM 3505 O O . ILE A 1 457 ? 15.720 1.128 -22.175 1.00 97.62 457 ILE A O 1
ATOM 3509 N N . ASP A 1 458 ? 15.698 3.167 -23.147 1.00 97.50 458 ASP A N 1
ATOM 3510 C CA . ASP A 1 458 ? 16.681 3.794 -22.282 1.00 97.50 458 ASP A CA 1
ATOM 3511 C C . ASP A 1 458 ? 16.297 5.242 -21.982 1.00 97.50 458 ASP A C 1
ATOM 3513 O O . ASP A 1 458 ? 15.666 5.900 -22.816 1.00 97.50 458 ASP A O 1
ATOM 3517 N N . VAL A 1 459 ? 16.608 5.701 -20.768 1.00 95.44 459 VAL A N 1
ATOM 3518 C CA . VAL A 1 459 ? 16.266 7.046 -20.294 1.00 95.44 459 VAL A CA 1
ATOM 3519 C C . VAL A 1 459 ? 17.406 7.611 -19.465 1.00 95.44 459 VAL A C 1
ATOM 3521 O O . VAL A 1 459 ? 17.886 6.943 -18.554 1.00 95.44 459 VAL A O 1
ATOM 3524 N N . GLU A 1 460 ? 17.774 8.859 -19.732 1.00 93.81 460 GLU A N 1
ATOM 3525 C CA . GLU A 1 460 ? 18.805 9.581 -18.988 1.00 93.81 460 GLU A CA 1
ATOM 3526 C C . GLU A 1 460 ? 18.380 11.036 -18.737 1.00 93.81 460 GLU A C 1
ATOM 3528 O O . GLU A 1 460 ? 17.848 11.686 -19.644 1.00 93.81 460 GLU A O 1
ATOM 3533 N N . PRO A 1 461 ? 18.608 11.598 -17.535 1.00 91.75 461 PRO A N 1
ATOM 3534 C CA . PRO A 1 461 ? 18.474 13.029 -17.302 1.00 91.75 461 PRO A CA 1
ATOM 3535 C C . PRO A 1 461 ? 19.341 13.827 -18.267 1.00 91.75 461 PRO A C 1
ATOM 3537 O O . PRO A 1 461 ? 20.530 13.545 -18.434 1.00 91.75 461 PRO A O 1
ATOM 3540 N N . VAL A 1 462 ? 18.754 14.864 -18.866 1.00 90.25 462 VAL A N 1
ATOM 3541 C CA . VAL A 1 462 ? 19.504 15.821 -19.677 1.00 90.25 462 VAL A CA 1
ATOM 3542 C C . VAL A 1 462 ? 20.626 16.398 -18.824 1.00 90.25 462 VAL A C 1
ATOM 3544 O O . VAL A 1 462 ? 20.404 17.049 -17.803 1.00 90.25 462 VAL A O 1
ATOM 3547 N N . SER A 1 463 ? 21.850 16.139 -19.257 1.00 84.62 463 SER A N 1
ATOM 3548 C CA . SER A 1 463 ? 23.065 16.595 -18.605 1.00 84.62 463 SER A CA 1
ATOM 3549 C C . SER A 1 463 ? 24.123 16.842 -19.664 1.00 84.62 463 SER A C 1
ATOM 3551 O O . SER A 1 463 ? 24.109 16.232 -20.734 1.00 84.62 463 SER A O 1
ATOM 3553 N N . ARG A 1 464 ? 25.050 17.758 -19.374 1.00 77.50 464 ARG A N 1
ATOM 3554 C CA . ARG A 1 464 ? 26.192 17.985 -20.254 1.00 77.50 464 ARG A CA 1
ATOM 3555 C C . ARG A 1 464 ? 27.160 16.804 -20.097 1.00 77.50 464 ARG A C 1
ATOM 3557 O O . ARG A 1 464 ? 27.704 16.649 -19.002 1.00 77.50 464 ARG A O 1
ATOM 3564 N N . PRO A 1 465 ? 27.404 16.004 -21.149 1.00 76.88 465 PRO A N 1
ATOM 3565 C CA . PRO A 1 465 ? 28.361 14.907 -21.076 1.00 76.88 465 PRO A CA 1
ATOM 3566 C C . PRO A 1 465 ? 29.767 15.455 -20.808 1.00 76.88 465 PRO A C 1
ATOM 3568 O O . PRO A 1 465 ? 30.143 16.487 -21.374 1.00 76.88 465 PRO A O 1
ATOM 3571 N N . SER A 1 466 ? 30.542 14.787 -19.951 1.00 79.38 466 SER A N 1
ATOM 3572 C CA . SER A 1 466 ? 31.953 15.133 -19.756 1.00 79.38 466 SER A CA 1
ATOM 3573 C C . SER A 1 466 ? 32.780 14.737 -20.984 1.00 79.38 466 SER A C 1
ATOM 3575 O O . SER A 1 466 ? 32.417 13.820 -21.723 1.00 79.38 466 SER A O 1
ATOM 3577 N N . GLU A 1 467 ? 33.916 15.403 -21.201 1.00 77.00 467 GLU A N 1
ATOM 3578 C CA . GLU A 1 467 ? 34.852 15.008 -22.267 1.00 77.00 467 GLU A CA 1
ATOM 3579 C C . GLU A 1 467 ? 35.338 13.564 -22.072 1.00 77.00 467 GLU A C 1
ATOM 3581 O O . GLU A 1 467 ? 35.401 12.801 -23.029 1.00 77.00 467 GLU A O 1
ATOM 3586 N N . GLU A 1 468 ? 35.579 13.159 -20.822 1.00 83.19 468 GLU A N 1
ATOM 3587 C CA . GLU A 1 468 ? 35.944 11.787 -20.452 1.00 83.19 468 GLU A CA 1
ATOM 3588 C C . GLU A 1 468 ? 34.851 10.764 -20.799 1.00 83.19 468 GLU A C 1
ATOM 3590 O O . GLU A 1 468 ? 35.147 9.679 -21.293 1.00 83.19 468 GLU A O 1
ATOM 3595 N N . PHE A 1 469 ? 33.574 11.107 -20.606 1.00 85.19 469 PHE A N 1
ATOM 3596 C CA . PHE A 1 469 ? 32.480 10.245 -21.047 1.00 85.19 469 PHE A CA 1
ATOM 3597 C C . PHE A 1 469 ? 32.515 10.056 -22.565 1.00 85.19 469 PHE A C 1
ATOM 3599 O O . PHE A 1 469 ? 32.405 8.932 -23.048 1.00 85.19 469 PHE A O 1
ATOM 3606 N N . ALA A 1 470 ? 32.698 11.140 -23.324 1.00 82.50 470 ALA A N 1
ATOM 3607 C CA . ALA A 1 470 ? 32.694 11.078 -24.780 1.00 82.50 470 ALA A CA 1
ATOM 3608 C C . ALA A 1 470 ? 33.855 10.234 -25.334 1.00 82.50 470 ALA A C 1
ATOM 3610 O O . ALA A 1 470 ? 33.648 9.474 -26.280 1.00 82.50 470 ALA A O 1
ATOM 3611 N N . THR A 1 471 ? 35.050 10.318 -24.738 1.00 83.25 471 THR A N 1
ATOM 3612 C CA . THR A 1 471 ? 36.209 9.519 -25.173 1.00 83.25 471 THR A CA 1
ATOM 3613 C C . THR A 1 471 ? 36.063 8.030 -24.867 1.00 83.25 471 THR A C 1
ATOM 3615 O O . THR A 1 471 ? 36.590 7.210 -25.615 1.00 83.25 471 THR A O 1
ATOM 3618 N N . VAL A 1 472 ? 35.339 7.666 -23.804 1.00 88.00 472 VAL A N 1
ATOM 3619 C CA . VAL A 1 472 ? 35.088 6.265 -23.429 1.00 88.00 472 VAL A CA 1
ATOM 3620 C C . VAL A 1 472 ? 33.884 5.676 -24.173 1.00 88.00 472 VAL A C 1
ATOM 3622 O O . VAL A 1 472 ? 33.899 4.508 -24.556 1.00 88.00 472 VAL A O 1
ATOM 3625 N N . ALA A 1 473 ? 32.824 6.458 -24.383 1.00 87.06 473 ALA A N 1
ATOM 3626 C CA . ALA A 1 473 ? 31.558 5.963 -24.923 1.00 87.06 473 ALA A CA 1
ATOM 3627 C C . ALA A 1 473 ? 31.558 5.787 -26.453 1.00 87.06 473 ALA A C 1
ATOM 3629 O O . ALA A 1 473 ? 30.798 4.959 -26.977 1.00 87.06 473 ALA A O 1
ATOM 3630 N N . PHE A 1 474 ? 32.383 6.556 -27.177 1.00 91.69 474 PHE A N 1
ATOM 3631 C CA . PHE A 1 474 ? 32.297 6.673 -28.634 1.00 91.69 474 PHE A CA 1
ATOM 3632 C C . PHE A 1 474 ? 33.584 6.285 -29.354 1.00 91.69 474 PHE A C 1
ATOM 3634 O O . PHE A 1 474 ? 34.695 6.619 -28.954 1.00 91.69 474 PHE A O 1
ATOM 3641 N N . THR A 1 475 ? 33.416 5.588 -30.472 1.00 91.75 475 THR A N 1
ATOM 3642 C CA . THR A 1 475 ? 34.491 5.323 -31.433 1.00 91.75 475 THR A CA 1
ATOM 3643 C C . THR A 1 475 ? 34.839 6.587 -32.236 1.00 91.75 475 THR A C 1
ATOM 3645 O O . THR A 1 475 ? 34.018 7.503 -32.326 1.00 91.75 475 THR A O 1
ATOM 3648 N N . PRO A 1 476 ? 36.005 6.645 -32.913 1.00 91.75 476 PRO A N 1
ATOM 3649 C CA . PRO A 1 476 ? 36.339 7.765 -33.798 1.00 91.75 476 PRO A CA 1
ATOM 3650 C C . PRO A 1 476 ? 35.302 8.017 -34.905 1.00 91.75 476 PRO A C 1
ATOM 3652 O O . PRO A 1 476 ? 35.065 9.162 -35.280 1.00 91.75 476 PRO A O 1
ATOM 3655 N N . GLN A 1 477 ? 34.653 6.960 -35.406 1.00 91.81 477 GLN A N 1
ATOM 3656 C CA . GLN A 1 477 ? 33.574 7.078 -36.389 1.00 91.81 477 GLN A CA 1
ATOM 3657 C C . GLN A 1 477 ? 32.341 7.766 -35.788 1.00 91.81 477 GLN A C 1
ATOM 3659 O O . GLN A 1 477 ? 31.796 8.687 -36.389 1.00 91.81 477 GLN A O 1
ATOM 3664 N N . GLU A 1 478 ? 31.922 7.352 -34.592 1.00 93.62 478 GLU A N 1
ATOM 3665 C CA . GLU A 1 478 ? 30.792 7.956 -33.877 1.00 93.62 478 GLU A CA 1
ATOM 3666 C C . GLU A 1 478 ? 31.082 9.409 -33.483 1.00 93.62 478 GLU A C 1
ATOM 3668 O O . GLU A 1 478 ? 30.212 10.265 -33.620 1.00 93.62 478 GLU A O 1
ATOM 3673 N N . ALA A 1 479 ? 32.318 9.713 -33.077 1.00 90.69 479 ALA A N 1
ATOM 3674 C CA . ALA A 1 479 ? 32.763 11.082 -32.839 1.00 90.69 479 ALA A CA 1
ATOM 3675 C C . ALA A 1 479 ? 32.678 11.938 -34.116 1.00 90.69 479 ALA A C 1
ATOM 3677 O O . ALA A 1 479 ? 32.242 13.085 -34.056 1.00 90.69 479 ALA A O 1
ATOM 3678 N N . GLY A 1 480 ? 33.023 11.370 -35.278 1.00 91.19 480 GLY A N 1
ATOM 3679 C CA . GLY A 1 480 ? 32.843 12.020 -36.578 1.00 91.19 480 GLY A CA 1
ATOM 3680 C C . GLY A 1 480 ? 31.373 12.268 -36.933 1.00 91.19 480 GLY A C 1
ATOM 3681 O O . GLY A 1 480 ? 31.046 13.340 -37.436 1.00 91.19 480 GLY A O 1
ATOM 3682 N N . LEU A 1 481 ? 30.477 11.319 -36.628 1.00 91.81 481 LEU A N 1
ATOM 3683 C CA . LEU A 1 481 ? 29.029 11.502 -36.797 1.00 91.81 481 LEU A CA 1
ATOM 3684 C C . LEU A 1 481 ? 28.500 12.627 -35.907 1.00 91.81 481 LEU A C 1
ATOM 3686 O O . LEU A 1 481 ? 27.744 13.460 -36.390 1.00 91.81 481 LEU A O 1
ATOM 3690 N N . LEU A 1 482 ? 28.912 12.671 -34.637 1.00 89.50 482 LEU A N 1
ATOM 3691 C CA . LEU A 1 482 ? 28.525 13.732 -33.706 1.00 89.50 482 LEU A CA 1
ATOM 3692 C C . LEU A 1 482 ? 29.046 15.099 -34.170 1.00 89.50 482 LEU A C 1
ATOM 3694 O O . LEU A 1 482 ? 28.264 16.037 -34.243 1.00 89.50 482 LEU A O 1
ATOM 3698 N N . ALA A 1 483 ? 30.315 15.192 -34.578 1.00 86.69 483 ALA A N 1
ATOM 3699 C CA . ALA A 1 483 ? 30.900 16.429 -35.100 1.00 86.69 483 ALA A CA 1
ATOM 3700 C C . ALA A 1 483 ? 30.236 16.908 -36.405 1.00 86.69 483 ALA A C 1
ATOM 3702 O O . ALA A 1 483 ? 30.171 18.104 -36.669 1.00 86.69 483 ALA A O 1
ATOM 3703 N N . ALA A 1 484 ? 29.711 16.002 -37.235 1.00 85.69 484 ALA A N 1
ATOM 3704 C CA . ALA A 1 484 ? 28.987 16.370 -38.454 1.00 85.69 484 ALA A CA 1
ATOM 3705 C C . ALA A 1 484 ? 27.600 16.984 -38.180 1.00 85.69 484 ALA A C 1
ATOM 3707 O O . ALA A 1 484 ? 27.037 17.633 -39.062 1.00 85.69 484 ALA A O 1
ATOM 3708 N N . LEU A 1 485 ? 27.056 16.810 -36.971 1.00 81.81 485 LEU A N 1
ATOM 3709 C CA . LEU A 1 485 ? 25.840 17.497 -36.527 1.00 81.81 485 LEU A CA 1
ATOM 3710 C C . LEU A 1 485 ? 26.124 18.958 -36.129 1.00 81.81 485 LEU A C 1
ATOM 3712 O O . LEU A 1 485 ? 25.182 19.746 -36.021 1.00 81.81 485 LEU A O 1
ATOM 3716 N N . ASP A 1 486 ? 27.402 19.340 -35.985 1.00 59.06 486 ASP A N 1
ATOM 3717 C CA . ASP A 1 486 ? 27.864 20.636 -35.470 1.00 59.06 486 ASP A CA 1
ATOM 3718 C C . ASP A 1 486 ? 27.819 21.771 -36.507 1.00 59.06 486 ASP A C 1
ATOM 3720 O O . ASP A 1 486 ? 28.741 22.575 -36.641 1.00 59.06 486 ASP A O 1
ATOM 3724 N N . GLY A 1 487 ? 26.652 21.959 -37.126 1.00 51.75 487 GLY A N 1
ATOM 3725 C CA . GLY A 1 487 ? 26.165 23.293 -37.508 1.00 51.75 487 GLY A CA 1
ATOM 3726 C C . GLY A 1 487 ? 25.723 24.136 -36.296 1.00 51.75 487 GLY A C 1
ATOM 3727 O O . GLY A 1 487 ? 24.933 25.064 -36.446 1.00 51.75 487 GLY A O 1
ATOM 3728 N N . GLY A 1 488 ? 26.208 23.784 -35.101 1.00 43.97 488 GLY A N 1
ATOM 3729 C CA . GLY A 1 488 ? 25.845 24.318 -33.797 1.00 43.97 488 GLY A CA 1
ATOM 3730 C C . GLY A 1 488 ? 25.607 23.177 -32.809 1.00 43.97 488 GLY A C 1
ATOM 3731 O O . GLY A 1 488 ? 24.516 22.611 -32.789 1.00 43.97 488 GLY A O 1
ATOM 3732 N N . LEU A 1 489 ? 26.596 22.880 -31.952 1.00 50.53 489 LEU A N 1
ATOM 3733 C CA . LEU A 1 489 ? 26.377 22.232 -30.649 1.00 50.53 489 LEU A CA 1
ATOM 3734 C C . LEU A 1 489 ? 25.499 23.155 -29.803 1.00 50.53 489 LEU A C 1
ATOM 3736 O O . LEU A 1 489 ? 25.959 23.784 -28.849 1.00 50.53 489 LEU A O 1
ATOM 3740 N N . ASP A 1 490 ? 24.232 23.285 -30.169 1.00 51.31 490 ASP A N 1
ATOM 3741 C CA . ASP A 1 490 ? 23.280 23.918 -29.293 1.00 51.31 490 ASP A CA 1
ATOM 3742 C C . ASP A 1 490 ? 23.124 22.952 -28.121 1.00 51.31 490 ASP A C 1
ATOM 3744 O O . ASP A 1 490 ? 22.671 21.810 -28.283 1.00 51.31 490 ASP A O 1
ATOM 3748 N N . ALA A 1 491 ? 23.562 23.390 -26.938 1.00 56.28 491 ALA A N 1
ATOM 3749 C CA . ALA A 1 491 ? 23.562 22.599 -25.707 1.00 56.28 491 ALA A CA 1
ATOM 3750 C C . ALA A 1 491 ? 22.173 22.007 -25.377 1.00 56.28 491 ALA A C 1
ATOM 3752 O O . ALA A 1 491 ? 22.063 21.095 -24.560 1.00 56.28 491 ALA A O 1
ATOM 3753 N N . GLY A 1 492 ? 21.116 22.489 -26.040 1.00 60.12 492 GLY A N 1
ATOM 3754 C CA . GLY A 1 492 ? 19.761 21.960 -25.963 1.00 60.12 492 GLY A CA 1
ATOM 3755 C C . GLY A 1 492 ? 19.540 20.588 -26.616 1.00 60.12 492 GLY A C 1
ATOM 3756 O O . GLY A 1 492 ? 18.630 19.887 -26.188 1.00 60.12 492 GLY A O 1
ATOM 3757 N N . THR A 1 493 ? 20.341 20.147 -27.598 1.00 74.94 493 THR A N 1
ATOM 3758 C CA . THR A 1 493 ? 20.019 18.933 -28.392 1.00 74.94 493 THR A CA 1
ATOM 3759 C C . THR A 1 493 ? 20.521 17.606 -27.805 1.00 74.94 493 THR A C 1
ATOM 3761 O O . THR A 1 493 ? 19.975 16.555 -28.143 1.00 74.94 493 THR A O 1
ATOM 3764 N N . ASN A 1 494 ? 21.524 17.639 -26.916 1.00 86.31 494 ASN A N 1
ATOM 3765 C CA . ASN A 1 494 ? 22.060 16.492 -26.158 1.00 86.31 494 ASN A CA 1
ATOM 3766 C C . ASN A 1 494 ? 22.414 15.242 -26.993 1.00 86.31 494 ASN A C 1
ATOM 3768 O O . ASN A 1 494 ? 22.282 14.111 -26.525 1.00 86.31 494 ASN A O 1
ATOM 3772 N N . TRP A 1 495 ? 22.897 15.429 -28.224 1.00 90.00 495 TRP A N 1
ATOM 3773 C CA . TRP A 1 495 ? 23.192 14.333 -29.154 1.00 90.00 495 TRP A CA 1
ATOM 3774 C C . TRP A 1 495 ? 24.146 13.245 -28.656 1.00 90.00 495 TRP A C 1
ATOM 3776 O O . TRP A 1 495 ? 23.850 12.079 -28.916 1.00 90.00 495 TRP A O 1
ATOM 3786 N N . PRO A 1 496 ? 25.224 13.544 -27.909 1.00 91.88 496 PRO A N 1
ATOM 3787 C CA . PRO A 1 496 ? 26.055 12.475 -27.369 1.00 91.88 496 PRO A CA 1
ATOM 3788 C C . PRO A 1 496 ? 25.260 11.573 -26.412 1.00 91.88 496 PRO A C 1
ATOM 3790 O O . PRO A 1 496 ? 25.301 10.352 -26.530 1.00 91.88 496 PRO A O 1
ATOM 3793 N N . LEU A 1 497 ? 24.445 12.151 -25.525 1.00 92.06 497 LEU A N 1
ATOM 3794 C CA . LEU A 1 497 ? 23.608 11.369 -24.613 1.00 92.06 497 LEU A CA 1
ATOM 3795 C C . LEU A 1 497 ? 22.488 10.622 -25.360 1.00 92.06 497 LEU A C 1
ATOM 3797 O O . LEU A 1 497 ? 22.190 9.479 -25.027 1.00 92.06 497 LEU A O 1
ATOM 3801 N N . ARG A 1 498 ? 21.914 11.212 -26.422 1.00 94.19 498 ARG A N 1
ATOM 3802 C CA . ARG A 1 498 ? 20.954 10.525 -27.312 1.00 94.19 498 ARG A CA 1
ATOM 3803 C C . ARG A 1 498 ? 21.584 9.318 -27.996 1.00 94.19 498 ARG A C 1
ATOM 3805 O O . ARG A 1 498 ? 20.957 8.265 -28.055 1.00 94.19 498 ARG A O 1
ATOM 3812 N N . LEU A 1 499 ? 22.818 9.454 -28.479 1.00 95.06 499 LEU A N 1
ATOM 3813 C CA . LEU A 1 499 ? 23.561 8.366 -29.108 1.00 95.06 499 LEU A CA 1
ATOM 3814 C C . LEU A 1 499 ? 23.857 7.236 -28.115 1.00 95.06 499 LEU A C 1
ATOM 3816 O O . LEU A 1 499 ? 23.709 6.066 -28.456 1.00 95.06 499 LEU A O 1
ATOM 3820 N N . TRP A 1 500 ? 24.217 7.583 -26.879 1.00 95.12 500 TRP A N 1
ATOM 3821 C CA . TRP A 1 500 ? 24.375 6.618 -25.792 1.00 95.12 500 TRP A CA 1
ATOM 3822 C C . TRP A 1 500 ? 23.077 5.857 -25.502 1.00 95.12 500 TRP A C 1
ATOM 3824 O O . TRP A 1 500 ? 23.052 4.630 -25.590 1.00 95.12 500 TRP A O 1
ATOM 3834 N N . CYS A 1 501 ? 21.977 6.580 -25.272 1.00 95.88 501 CYS A N 1
ATOM 3835 C CA . CYS A 1 501 ? 20.675 5.968 -25.007 1.00 95.88 501 CYS A CA 1
ATOM 3836 C C . CYS A 1 501 ? 20.228 5.077 -26.177 1.00 95.88 501 CYS A C 1
ATOM 3838 O O . CYS A 1 501 ? 19.672 4.001 -25.971 1.00 95.88 501 CYS A O 1
ATOM 3840 N N . ALA A 1 502 ? 20.500 5.487 -27.423 1.00 96.88 502 ALA A N 1
ATOM 3841 C CA . ALA A 1 502 ? 20.216 4.686 -28.612 1.00 96.88 502 ALA A CA 1
ATOM 3842 C C . ALA A 1 502 ? 20.933 3.328 -28.584 1.00 96.88 502 ALA A C 1
ATOM 3844 O O . ALA A 1 502 ? 20.318 2.305 -28.893 1.00 96.88 502 ALA A O 1
ATOM 3845 N N . LYS A 1 503 ? 22.210 3.309 -28.185 1.00 96.56 503 LYS A N 1
ATOM 3846 C CA . LYS A 1 503 ? 23.020 2.088 -28.062 1.00 96.56 503 LYS A CA 1
ATOM 3847 C C . LYS A 1 503 ? 22.481 1.172 -26.965 1.00 96.56 503 LYS A C 1
ATOM 3849 O O . LYS A 1 503 ? 22.293 -0.017 -27.214 1.00 96.56 503 LYS A O 1
ATOM 3854 N N . GLU A 1 504 ? 22.155 1.718 -25.797 1.00 96.56 504 GLU A N 1
ATOM 3855 C CA . GLU A 1 504 ? 21.558 0.963 -24.686 1.00 96.56 504 GLU A CA 1
ATOM 3856 C C . GLU A 1 504 ? 20.185 0.380 -25.050 1.00 96.56 504 GLU A C 1
ATOM 3858 O O . GLU A 1 504 ? 19.928 -0.813 -24.856 1.00 96.56 504 GLU A O 1
ATOM 3863 N N . ALA A 1 505 ? 19.308 1.187 -25.656 1.00 97.06 505 ALA A N 1
ATOM 3864 C CA . ALA A 1 505 ? 18.006 0.729 -26.128 1.00 97.06 505 ALA A CA 1
ATOM 3865 C C . ALA A 1 505 ? 18.156 -0.382 -27.180 1.00 97.06 505 ALA A C 1
ATOM 3867 O O . ALA A 1 505 ? 17.492 -1.411 -27.081 1.00 97.06 505 ALA A O 1
ATOM 3868 N N . ALA A 1 506 ? 19.056 -0.245 -28.155 1.00 96.19 506 ALA A N 1
ATOM 3869 C CA . ALA A 1 506 ? 19.288 -1.297 -29.144 1.00 96.19 506 ALA A CA 1
ATOM 3870 C C . ALA A 1 506 ? 19.851 -2.586 -28.518 1.00 96.19 506 ALA A C 1
ATOM 3872 O O . ALA A 1 506 ? 19.395 -3.676 -28.861 1.00 96.19 506 ALA A O 1
ATOM 3873 N N . GLY A 1 507 ? 20.772 -2.483 -27.555 1.00 94.75 507 GLY A N 1
ATOM 3874 C CA . GLY A 1 507 ? 21.299 -3.640 -26.825 1.00 94.75 507 GLY A CA 1
ATOM 3875 C C . GLY A 1 507 ? 20.212 -4.391 -26.049 1.00 94.75 507 GLY A C 1
ATOM 3876 O O . GLY A 1 507 ? 20.149 -5.625 -26.075 1.00 94.75 507 GLY A O 1
ATOM 3877 N N . LYS A 1 508 ? 19.296 -3.651 -25.411 1.00 95.06 508 LYS A N 1
ATOM 3878 C CA . LYS A 1 508 ? 18.109 -4.208 -24.743 1.00 95.06 508 LYS A CA 1
ATOM 3879 C C . LYS A 1 508 ? 17.143 -4.859 -25.736 1.00 95.06 508 LYS A C 1
ATOM 3881 O O . LYS A 1 508 ? 16.699 -5.975 -25.485 1.00 95.06 508 LYS A O 1
ATOM 3886 N N . ALA A 1 509 ? 16.893 -4.232 -26.889 1.00 94.25 509 ALA A N 1
ATOM 3887 C CA . ALA A 1 509 ? 16.048 -4.798 -27.944 1.00 94.25 509 ALA A CA 1
ATOM 3888 C C . ALA A 1 509 ? 16.603 -6.109 -28.522 1.00 94.25 509 ALA A C 1
ATOM 3890 O O . ALA A 1 509 ? 15.835 -6.961 -28.951 1.00 94.25 509 ALA A O 1
ATOM 3891 N N . LEU A 1 510 ? 17.922 -6.300 -28.491 1.00 93.06 510 LEU A N 1
ATOM 3892 C CA . LEU A 1 510 ? 18.579 -7.551 -28.876 1.00 93.06 510 LEU A CA 1
ATOM 3893 C C . LEU A 1 510 ? 18.578 -8.618 -27.765 1.00 93.06 510 LEU A C 1
ATOM 3895 O O . LEU A 1 510 ? 19.043 -9.733 -27.993 1.00 93.06 510 LEU A O 1
ATOM 3899 N N . GLY A 1 511 ? 18.098 -8.294 -26.559 1.00 90.31 511 GLY A N 1
ATOM 3900 C CA . GLY A 1 511 ? 18.097 -9.198 -25.404 1.00 90.31 511 GLY A CA 1
ATOM 3901 C C . GLY A 1 511 ? 19.486 -9.451 -24.808 1.00 90.31 511 GLY A C 1
ATOM 3902 O O . GLY A 1 511 ? 19.690 -10.448 -24.120 1.00 90.31 511 GLY A O 1
ATOM 3903 N N . ARG A 1 512 ? 20.468 -8.586 -25.099 1.00 90.19 512 ARG A N 1
ATOM 3904 C CA . ARG A 1 512 ? 21.873 -8.761 -24.678 1.00 90.19 512 ARG A CA 1
ATOM 3905 C C . ARG A 1 512 ? 22.398 -7.640 -23.786 1.00 90.19 512 ARG A C 1
ATOM 3907 O O . ARG A 1 512 ? 23.444 -7.807 -23.166 1.00 90.19 512 ARG A O 1
ATOM 3914 N N . GLY A 1 513 ? 21.687 -6.513 -23.724 1.00 90.06 513 GLY A N 1
ATOM 3915 C CA . GLY A 1 513 ? 22.212 -5.287 -23.130 1.00 90.06 513 GLY A CA 1
ATOM 3916 C C . GLY A 1 513 ? 23.433 -4.778 -23.898 1.00 90.06 513 GLY A C 1
ATOM 3917 O O . GLY A 1 513 ? 23.640 -5.136 -25.061 1.00 90.06 513 GLY A O 1
ATOM 3918 N N . LEU A 1 514 ? 24.242 -3.947 -23.244 1.00 90.31 514 LEU A N 1
ATOM 3919 C CA . LEU A 1 514 ? 25.472 -3.400 -23.806 1.00 90.31 514 LEU A CA 1
ATOM 3920 C C . LEU A 1 514 ? 26.691 -3.943 -23.025 1.00 90.31 514 LEU A C 1
ATOM 3922 O O . LEU A 1 514 ? 27.050 -3.381 -21.994 1.00 90.31 514 LEU A O 1
ATOM 3926 N N . PRO A 1 515 ? 27.356 -5.027 -23.487 1.00 86.69 515 PRO A N 1
ATOM 3927 C CA . PRO A 1 515 ? 28.521 -5.612 -22.798 1.00 86.69 515 PRO A CA 1
ATOM 3928 C C . PRO A 1 515 ? 29.707 -4.650 -22.633 1.00 86.69 515 PRO A C 1
ATOM 3930 O O . PRO A 1 515 ? 30.576 -4.849 -21.788 1.00 86.69 515 PRO A O 1
ATOM 3933 N N . GLY A 1 516 ? 29.748 -3.612 -23.462 1.00 87.69 516 GLY A N 1
ATOM 3934 C CA . GLY A 1 516 ? 30.718 -2.532 -23.417 1.00 87.69 516 GLY A CA 1
ATOM 3935 C C . GLY A 1 516 ? 30.347 -1.451 -24.431 1.00 87.69 516 GLY A C 1
ATOM 3936 O O . GLY A 1 516 ? 29.627 -1.752 -25.392 1.00 87.69 516 GLY A O 1
ATOM 3937 N N . PRO A 1 517 ? 30.859 -0.220 -24.271 1.00 87.69 517 PRO A N 1
ATOM 3938 C CA . PRO A 1 517 ? 30.413 0.953 -25.023 1.00 87.69 517 PRO A CA 1
ATOM 3939 C C . PRO A 1 517 ? 30.524 0.792 -26.543 1.00 87.69 517 PRO A C 1
ATOM 3941 O O . PRO A 1 517 ? 29.735 1.373 -27.273 1.00 87.69 517 PRO A O 1
ATOM 3944 N N . HIS A 1 518 ? 31.447 -0.027 -27.049 1.00 91.50 518 HIS A N 1
ATOM 3945 C CA . HIS A 1 518 ? 31.665 -0.218 -28.491 1.00 91.50 518 HIS A CA 1
ATOM 3946 C C . HIS A 1 518 ? 30.997 -1.476 -29.066 1.00 91.50 518 HIS A C 1
ATOM 3948 O O . HIS A 1 518 ? 31.249 -1.842 -30.210 1.00 91.50 518 HIS A O 1
ATOM 3954 N N . SER A 1 519 ? 30.155 -2.154 -28.283 1.00 92.25 519 SER A N 1
ATOM 3955 C CA . SER A 1 519 ? 29.497 -3.397 -28.716 1.00 92.25 519 SER A CA 1
ATOM 3956 C C . SER A 1 519 ? 28.362 -3.160 -29.723 1.00 92.25 519 SER A C 1
ATOM 3958 O O . SER A 1 519 ? 27.898 -4.086 -30.383 1.00 92.25 519 SER A O 1
ATOM 3960 N N . LEU A 1 520 ? 27.924 -1.909 -29.848 1.00 94.12 520 LEU A N 1
ATOM 3961 C CA . LEU A 1 520 ? 27.032 -1.411 -30.887 1.00 94.12 520 LEU A CA 1
ATOM 3962 C C . LEU A 1 520 ? 27.651 -0.132 -31.444 1.00 94.12 520 LEU A C 1
ATOM 3964 O O . LEU A 1 520 ? 27.956 0.780 -30.676 1.00 94.12 520 LEU A O 1
ATOM 3968 N N . ALA A 1 521 ? 27.845 -0.075 -32.757 1.00 94.00 521 ALA A N 1
ATOM 3969 C CA . ALA A 1 521 ? 28.407 1.084 -33.437 1.00 94.00 521 ALA A CA 1
ATOM 3970 C C . ALA A 1 521 ? 27.313 1.821 -34.206 1.00 94.00 521 ALA A C 1
ATOM 3972 O O . ALA A 1 521 ? 26.555 1.203 -34.961 1.00 94.00 521 ALA A O 1
ATOM 3973 N N . ALA A 1 522 ? 27.233 3.141 -34.038 1.00 95.62 522 ALA A N 1
ATOM 3974 C CA . ALA A 1 522 ? 26.353 3.951 -34.869 1.00 95.62 522 ALA A CA 1
ATOM 3975 C C . ALA A 1 522 ? 26.935 4.140 -36.270 1.00 95.62 522 ALA A C 1
ATOM 3977 O O . ALA A 1 522 ? 28.064 4.602 -36.435 1.00 95.62 522 ALA A O 1
ATOM 3978 N N . VAL A 1 523 ? 26.140 3.793 -37.282 1.00 95.50 523 VAL A N 1
ATOM 3979 C CA . VAL A 1 523 ? 26.530 3.898 -38.696 1.00 95.50 523 VAL A CA 1
ATOM 3980 C C . VAL A 1 523 ? 25.989 5.164 -39.353 1.00 95.50 523 VAL A C 1
ATOM 3982 O O . VAL A 1 523 ? 26.617 5.696 -40.264 1.00 95.50 523 VAL A O 1
ATOM 3985 N N . SER A 1 524 ? 24.852 5.679 -38.878 1.00 94.69 524 SER A N 1
ATOM 3986 C CA . SER A 1 524 ? 24.287 6.950 -39.339 1.00 94.69 524 SER A CA 1
ATOM 3987 C C . SER A 1 524 ? 23.371 7.571 -38.289 1.00 94.69 524 SER A C 1
ATOM 3989 O O . SER A 1 524 ? 22.662 6.848 -37.584 1.00 94.69 524 SER A O 1
ATOM 3991 N N . VAL A 1 525 ? 23.315 8.902 -38.265 1.00 94.50 525 VAL A N 1
ATOM 3992 C CA . VAL A 1 525 ? 22.388 9.684 -37.438 1.00 94.50 525 VAL A CA 1
ATOM 3993 C C . VAL A 1 525 ? 21.545 10.581 -38.343 1.00 94.50 525 VAL A C 1
ATOM 3995 O O . VAL A 1 525 ? 22.086 11.393 -39.088 1.00 94.50 525 VAL A O 1
ATOM 3998 N N . ASP A 1 526 ? 20.224 10.446 -38.261 1.00 92.00 526 ASP A N 1
ATOM 3999 C CA . ASP A 1 526 ? 19.266 11.410 -38.802 1.00 92.00 526 ASP A CA 1
ATOM 4000 C C . ASP A 1 526 ? 18.774 12.283 -37.650 1.00 92.00 526 ASP A C 1
ATOM 4002 O O . ASP A 1 526 ? 17.931 11.877 -36.839 1.00 92.00 526 ASP A O 1
ATOM 4006 N N . ALA A 1 527 ? 19.329 13.490 -37.560 1.00 89.25 527 ALA A N 1
ATOM 4007 C CA . ALA A 1 527 ? 19.029 14.369 -36.448 1.00 89.25 527 ALA A CA 1
ATOM 4008 C C . ALA A 1 527 ? 17.628 14.989 -36.499 1.00 89.25 527 ALA A C 1
ATOM 4010 O O . ALA A 1 527 ? 17.047 15.261 -35.447 1.00 89.25 527 ALA A O 1
A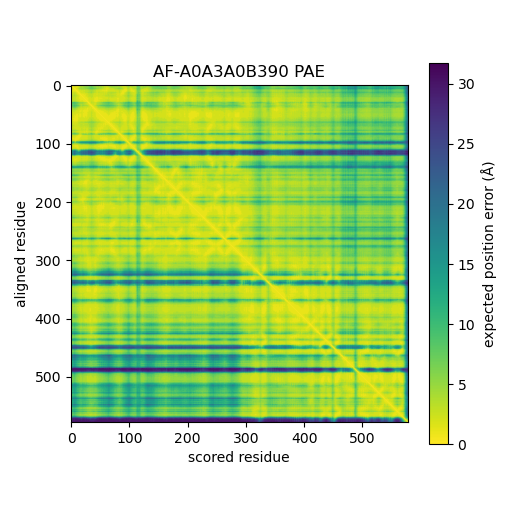TOM 4011 N N . ALA A 1 528 ? 17.070 15.165 -37.698 1.00 86.81 528 ALA A N 1
ATOM 4012 C CA . ALA A 1 528 ? 15.737 15.726 -37.879 1.00 86.81 528 ALA A CA 1
ATOM 4013 C C . ALA A 1 528 ? 14.657 14.743 -37.411 1.00 86.81 528 ALA A C 1
ATOM 4015 O O . ALA A 1 528 ? 13.675 15.148 -36.794 1.00 86.81 528 ALA A O 1
ATOM 4016 N N . GLN A 1 529 ? 14.864 13.448 -37.660 1.00 87.56 529 GLN A N 1
ATOM 4017 C CA . GLN A 1 529 ? 13.956 12.381 -37.229 1.00 87.56 529 GLN A CA 1
ATOM 4018 C C . GLN A 1 529 ? 14.317 11.781 -35.866 1.00 87.56 529 GLN A C 1
ATOM 4020 O O . GLN A 1 529 ? 13.611 10.906 -35.367 1.00 87.56 529 GLN A O 1
ATOM 4025 N N . GLY A 1 530 ? 15.438 12.197 -35.272 1.00 91.12 530 GLY A N 1
ATOM 4026 C CA . GLY A 1 530 ? 15.922 11.622 -34.022 1.00 91.12 530 GLY A CA 1
ATOM 4027 C C . GLY A 1 530 ? 16.360 10.161 -34.141 1.00 91.12 530 GLY A C 1
ATOM 4028 O O . GLY A 1 530 ? 16.356 9.449 -33.139 1.00 91.12 530 GLY A O 1
ATOM 4029 N N . ARG A 1 531 ? 16.709 9.686 -35.339 1.00 94.12 531 ARG A N 1
ATOM 4030 C CA . ARG A 1 531 ? 16.924 8.265 -35.632 1.00 94.12 531 ARG A CA 1
ATOM 4031 C C . ARG A 1 531 ? 18.411 7.933 -35.719 1.00 94.12 531 ARG A C 1
ATOM 4033 O O . ARG A 1 531 ? 19.168 8.618 -36.399 1.00 94.12 531 ARG A O 1
ATOM 4040 N N . VAL A 1 532 ? 18.819 6.841 -35.083 1.00 96.06 532 VAL A N 1
ATOM 4041 C CA . VAL A 1 532 ? 20.188 6.313 -35.117 1.00 96.06 532 VAL A CA 1
ATOM 4042 C C . VAL A 1 532 ? 20.157 4.899 -35.684 1.00 96.06 532 VAL A C 1
ATOM 4044 O O . VAL A 1 532 ? 19.402 4.056 -35.204 1.00 96.06 532 VAL A O 1
ATOM 4047 N N . GLN A 1 533 ? 20.973 4.633 -36.702 1.00 96.81 533 GLN A N 1
ATOM 4048 C CA . GLN A 1 533 ? 21.202 3.277 -37.205 1.00 96.81 533 GLN A CA 1
ATOM 4049 C C . GLN A 1 533 ? 22.405 2.670 -36.495 1.00 96.81 533 GLN A C 1
ATOM 4051 O O . GLN A 1 533 ? 23.457 3.306 -36.418 1.00 96.81 533 GLN A O 1
ATOM 4056 N N . LEU A 1 534 ? 22.250 1.448 -35.997 1.00 96.38 534 LEU A N 1
ATOM 4057 C CA . LEU A 1 534 ? 23.223 0.754 -35.161 1.00 96.38 534 LEU A CA 1
ATOM 4058 C C . LEU A 1 534 ? 23.515 -0.637 -35.719 1.00 96.38 534 LEU A C 1
ATOM 4060 O O . LEU A 1 534 ? 22.602 -1.339 -36.161 1.00 96.38 534 LEU A O 1
ATOM 4064 N N . GLN A 1 535 ? 24.781 -1.042 -35.652 1.00 95.38 535 GLN A N 1
ATOM 4065 C CA . GLN A 1 535 ? 25.227 -2.388 -36.008 1.00 95.38 535 GLN A CA 1
ATOM 4066 C C . GLN A 1 535 ? 25.972 -3.043 -34.836 1.00 95.38 535 GLN A C 1
ATOM 4068 O O . GLN A 1 535 ? 26.818 -2.389 -34.215 1.00 95.38 535 GLN A O 1
ATOM 4073 N N . PRO A 1 536 ? 25.670 -4.314 -34.505 1.00 93.94 536 PRO A N 1
ATOM 4074 C CA . PRO A 1 536 ? 26.422 -5.080 -33.517 1.00 93.94 536 PRO A CA 1
ATOM 4075 C C . PRO A 1 536 ? 27.894 -5.221 -33.909 1.00 93.94 536 PRO A C 1
ATOM 4077 O O . PRO A 1 536 ? 28.220 -5.421 -35.078 1.00 93.94 536 PRO A O 1
ATOM 4080 N N . GLY A 1 537 ? 28.781 -5.162 -32.920 1.00 90.56 537 GLY A N 1
ATOM 4081 C CA . GLY A 1 537 ? 30.220 -5.317 -33.099 1.00 90.56 537 GLY A CA 1
ATOM 4082 C C . GLY A 1 537 ? 30.912 -5.845 -31.844 1.00 90.56 537 GLY A C 1
ATOM 4083 O O . GLY A 1 537 ? 30.300 -5.972 -30.781 1.00 90.56 537 GLY A O 1
ATOM 4084 N N . GLY A 1 538 ? 32.204 -6.159 -31.974 1.00 87.31 538 GLY A N 1
ATOM 4085 C CA . GLY A 1 538 ? 33.070 -6.570 -30.864 1.00 87.31 538 GLY A CA 1
ATOM 4086 C C . GLY A 1 538 ? 32.459 -7.660 -29.978 1.00 87.31 538 GLY A C 1
ATOM 4087 O O . GLY A 1 538 ? 31.902 -8.638 -30.476 1.00 87.31 538 GLY A O 1
ATOM 4088 N N . ALA A 1 539 ? 32.494 -7.433 -28.662 1.00 88.00 539 ALA A N 1
ATOM 4089 C CA . ALA A 1 539 ? 32.057 -8.394 -27.650 1.00 88.00 539 ALA A CA 1
ATOM 4090 C C . ALA A 1 539 ? 30.606 -8.889 -27.823 1.00 88.00 539 ALA A C 1
ATOM 4092 O O . ALA A 1 539 ? 30.289 -10.007 -27.418 1.00 88.00 539 ALA A O 1
ATOM 4093 N N . LEU A 1 540 ? 29.717 -8.089 -28.428 1.00 89.56 540 LEU A N 1
ATOM 4094 C CA . LEU A 1 540 ? 28.340 -8.515 -28.688 1.00 89.56 540 LEU A CA 1
ATOM 4095 C C . LEU A 1 540 ? 28.264 -9.541 -29.825 1.00 89.56 540 LEU A C 1
ATOM 4097 O O . LEU A 1 540 ? 27.517 -10.507 -29.699 1.00 89.56 540 LEU A O 1
ATOM 4101 N N . LEU A 1 541 ? 29.046 -9.380 -30.897 1.00 91.44 541 LEU A N 1
ATOM 4102 C CA . LEU A 1 541 ? 29.122 -10.389 -31.960 1.00 91.44 541 LEU A CA 1
ATOM 4103 C C . LEU A 1 541 ? 29.873 -11.641 -31.510 1.00 91.44 541 LEU A C 1
ATOM 4105 O O . LEU A 1 541 ? 29.469 -12.738 -31.887 1.00 91.44 541 LEU A O 1
ATOM 4109 N N . ASP A 1 542 ? 30.895 -11.495 -30.664 1.00 89.56 542 ASP A N 1
ATOM 4110 C CA . ASP A 1 542 ? 31.606 -12.640 -30.086 1.00 89.56 542 ASP A CA 1
ATOM 4111 C C . ASP A 1 542 ? 30.652 -13.523 -29.262 1.00 89.56 542 ASP A C 1
ATOM 4113 O O . ASP A 1 542 ? 30.674 -14.750 -29.362 1.00 89.56 542 ASP A O 1
ATOM 4117 N N . ALA A 1 543 ? 29.768 -12.898 -28.476 1.00 87.25 543 ALA A N 1
ATOM 4118 C CA . ALA A 1 543 ? 28.771 -13.595 -27.665 1.00 87.25 543 ALA A CA 1
ATOM 4119 C C . ALA A 1 543 ? 27.532 -14.053 -28.460 1.00 87.25 543 ALA A C 1
ATOM 4121 O O . ALA A 1 543 ? 26.858 -15.006 -28.060 1.00 87.25 543 ALA A O 1
ATOM 4122 N N . ALA A 1 544 ? 27.202 -13.379 -29.565 1.00 88.75 544 ALA A N 1
ATOM 4123 C CA . ALA A 1 544 ? 26.014 -13.644 -30.372 1.00 88.75 544 ALA A CA 1
ATOM 4124 C C . ALA A 1 544 ? 26.292 -13.513 -31.888 1.00 88.75 544 ALA A C 1
ATOM 4126 O O . ALA A 1 544 ? 25.795 -12.584 -32.530 1.00 88.75 544 ALA A O 1
ATOM 4127 N N . PRO A 1 545 ? 27.002 -14.481 -32.507 1.00 90.44 545 PRO A N 1
ATOM 4128 C CA . PRO A 1 545 ? 27.402 -14.393 -33.919 1.00 90.44 545 PRO A CA 1
ATOM 4129 C C . PRO A 1 545 ? 26.236 -14.320 -34.914 1.00 90.44 545 PRO A C 1
ATOM 4131 O O . PRO A 1 545 ? 26.384 -13.786 -36.009 1.00 90.44 545 PRO A O 1
ATOM 4134 N N . HIS A 1 546 ? 25.056 -14.820 -34.532 1.00 88.50 546 HIS A N 1
ATOM 4135 C CA . HIS A 1 546 ? 23.830 -14.748 -35.337 1.00 88.50 546 HIS A CA 1
ATOM 4136 C C . HIS A 1 546 ? 23.329 -13.312 -35.567 1.00 88.50 546 HIS A C 1
ATOM 4138 O O . HIS A 1 546 ? 22.468 -13.104 -36.414 1.00 88.50 546 HIS A O 1
ATOM 4144 N N . LEU A 1 547 ? 23.857 -12.326 -34.831 1.00 89.62 547 LEU A N 1
ATOM 4145 C CA . LEU A 1 547 ? 23.546 -10.908 -35.014 1.00 89.62 547 LEU A CA 1
ATOM 4146 C C . LEU A 1 547 ? 24.426 -10.228 -36.078 1.00 89.62 547 LEU A C 1
ATOM 4148 O O . LEU A 1 547 ? 24.266 -9.034 -36.339 1.00 89.62 547 LEU A O 1
ATOM 4152 N N . ALA A 1 548 ? 25.361 -10.955 -36.697 1.00 89.56 548 ALA A N 1
ATOM 4153 C CA . ALA A 1 548 ? 26.208 -10.415 -37.753 1.00 89.56 548 ALA A CA 1
ATOM 4154 C C . ALA A 1 548 ? 25.365 -9.923 -38.941 1.00 89.56 548 ALA A C 1
ATOM 4156 O O . ALA A 1 548 ? 24.510 -10.638 -39.458 1.00 89.56 548 ALA A O 1
ATOM 4157 N N . GLY A 1 549 ? 25.611 -8.684 -39.375 1.00 87.31 549 GLY A N 1
ATOM 4158 C CA . GLY A 1 549 ? 24.873 -8.048 -40.472 1.00 87.31 549 GLY A CA 1
ATOM 4159 C C . GLY A 1 549 ? 23.505 -7.474 -40.085 1.00 87.31 549 GLY A C 1
ATOM 4160 O O . GLY A 1 549 ? 22.891 -6.786 -40.901 1.00 87.31 549 GLY A O 1
ATOM 4161 N N . VAL A 1 550 ? 23.034 -7.683 -38.849 1.00 89.75 550 VAL A N 1
ATOM 4162 C CA . VAL A 1 550 ? 21.805 -7.046 -38.361 1.00 89.75 550 VAL A CA 1
ATOM 4163 C C . VAL A 1 550 ? 22.026 -5.538 -38.253 1.00 89.75 550 VAL A C 1
ATOM 4165 O O . VAL A 1 550 ? 23.012 -5.077 -37.684 1.00 89.75 550 VAL A O 1
ATOM 4168 N N . THR A 1 551 ? 21.085 -4.757 -38.781 1.00 91.44 551 THR A N 1
ATOM 4169 C CA . THR A 1 551 ? 21.032 -3.301 -38.593 1.00 91.44 551 THR A CA 1
ATOM 4170 C C . THR A 1 551 ? 19.748 -2.948 -37.853 1.00 91.44 551 THR A C 1
ATOM 4172 O O . THR A 1 551 ? 18.666 -3.375 -38.256 1.00 91.44 551 THR A O 1
ATOM 4175 N N . LEU A 1 552 ? 19.862 -2.182 -36.767 1.00 92.31 552 LEU A N 1
ATOM 4176 C CA . LEU A 1 552 ? 18.727 -1.733 -35.960 1.00 92.31 552 LEU A CA 1
ATOM 4177 C C . LEU A 1 552 ? 18.588 -0.219 -36.024 1.00 92.31 552 LEU A C 1
ATOM 4179 O O . LEU A 1 552 ? 19.579 0.505 -35.974 1.00 92.31 552 LEU A O 1
ATOM 4183 N N . ALA A 1 553 ? 17.343 0.249 -36.042 1.00 93.50 553 ALA A N 1
ATOM 4184 C CA . ALA A 1 553 ? 17.031 1.652 -35.836 1.00 93.50 553 ALA A CA 1
ATOM 4185 C C . ALA A 1 553 ? 16.617 1.882 -34.379 1.00 93.50 553 ALA A C 1
ATOM 4187 O O . ALA A 1 553 ? 15.676 1.256 -33.886 1.00 93.50 553 ALA A O 1
ATOM 4188 N N . ALA A 1 554 ? 17.297 2.812 -33.718 1.00 96.00 554 ALA A N 1
ATOM 4189 C CA . ALA A 1 554 ? 16.855 3.404 -32.467 1.00 96.00 554 ALA A CA 1
ATOM 4190 C C . ALA A 1 554 ? 16.284 4.801 -32.738 1.00 96.00 554 ALA A C 1
ATOM 4192 O O . ALA A 1 554 ? 16.817 5.561 -33.549 1.00 96.00 554 ALA A O 1
ATOM 4193 N N . HIS A 1 555 ? 15.198 5.138 -32.057 1.00 96.06 555 HIS A N 1
ATOM 4194 C CA . HIS A 1 555 ? 14.538 6.434 -32.128 1.00 96.06 555 HIS A CA 1
ATOM 4195 C C . HIS A 1 555 ? 14.748 7.155 -30.810 1.00 96.06 555 HIS A C 1
ATOM 4197 O O . HIS A 1 555 ? 14.529 6.575 -29.750 1.00 96.06 555 HIS A O 1
ATOM 4203 N N . THR A 1 556 ? 15.196 8.401 -30.874 1.00 95.06 556 THR A N 1
ATOM 4204 C CA . THR A 1 556 ? 15.586 9.186 -29.707 1.00 95.06 556 THR A CA 1
ATOM 4205 C C . THR A 1 556 ? 14.825 10.497 -29.664 1.00 95.06 556 THR A C 1
ATOM 4207 O O . THR A 1 556 ? 14.610 11.124 -30.702 1.00 95.06 556 THR A O 1
ATOM 4210 N N . ALA A 1 557 ? 14.480 10.956 -28.468 1.00 92.38 557 ALA A N 1
ATOM 4211 C CA . ALA A 1 557 ? 13.752 12.200 -28.259 1.00 92.38 557 ALA A CA 1
ATOM 4212 C C . ALA A 1 557 ? 14.195 12.897 -26.967 1.00 92.38 557 ALA A C 1
ATOM 4214 O O . ALA A 1 557 ? 14.865 12.304 -26.118 1.00 92.38 557 ALA A O 1
ATOM 4215 N N . LEU A 1 558 ? 13.801 14.163 -26.844 1.00 91.50 558 LEU A N 1
ATOM 4216 C CA . LEU A 1 558 ? 13.870 14.929 -25.606 1.00 91.50 558 LEU A CA 1
ATOM 4217 C C . LEU A 1 558 ? 12.446 15.163 -25.110 1.00 91.50 558 LEU A C 1
ATOM 4219 O O . LEU A 1 558 ? 11.636 15.728 -25.840 1.00 91.50 558 LEU A O 1
ATOM 4223 N N . ASP A 1 559 ? 12.148 14.766 -23.877 1.00 91.50 559 ASP A N 1
ATOM 4224 C CA . ASP A 1 559 ? 10.864 15.056 -23.231 1.00 91.50 559 ASP A CA 1
ATOM 4225 C C . ASP A 1 559 ? 11.078 15.348 -21.748 1.00 91.50 559 ASP A C 1
ATOM 4227 O O . ASP A 1 559 ? 11.773 14.606 -21.061 1.00 91.50 559 ASP A O 1
ATOM 4231 N N . ALA A 1 560 ? 10.483 16.435 -21.251 1.00 87.38 560 ALA A N 1
ATOM 4232 C CA . ALA A 1 560 ? 10.489 16.799 -19.830 1.00 87.38 560 ALA A CA 1
ATOM 4233 C C . ALA A 1 560 ? 11.881 16.771 -19.147 1.00 87.38 560 ALA A C 1
ATOM 4235 O O . ALA A 1 560 ? 12.004 16.371 -17.992 1.00 87.38 560 ALA A O 1
ATOM 4236 N N . GLY A 1 561 ? 12.937 17.194 -19.853 1.00 89.56 561 GLY A N 1
ATOM 4237 C CA . GLY A 1 561 ? 14.308 17.182 -19.323 1.00 89.56 561 GLY A CA 1
ATOM 4238 C C . GLY A 1 561 ? 14.977 15.802 -19.321 1.00 89.56 561 GLY A C 1
ATOM 4239 O O . GLY A 1 561 ? 15.985 15.618 -18.643 1.00 89.56 561 GLY A O 1
ATOM 4240 N N . LEU A 1 562 ? 14.442 14.844 -20.080 1.00 92.44 562 LEU A N 1
ATOM 4241 C CA . LEU A 1 562 ? 14.997 13.506 -20.270 1.00 92.44 562 LEU A CA 1
ATOM 4242 C C . LEU A 1 562 ? 15.400 13.295 -21.727 1.00 92.44 562 LEU A C 1
ATOM 4244 O O . LEU A 1 562 ? 14.666 13.670 -22.641 1.00 92.44 562 LEU A O 1
ATOM 4248 N N . VAL A 1 563 ? 16.546 12.652 -21.926 1.00 94.31 563 VAL A N 1
ATOM 4249 C CA . VAL A 1 563 ? 16.881 11.953 -23.164 1.00 94.31 563 VAL A CA 1
ATOM 4250 C C . VAL A 1 563 ? 16.256 10.572 -23.100 1.00 94.31 563 VAL A C 1
ATOM 4252 O O . VAL A 1 563 ? 16.412 9.861 -22.109 1.00 94.31 563 VAL A O 1
ATOM 4255 N N . ILE A 1 564 ? 15.551 10.191 -24.159 1.00 95.25 564 ILE A N 1
ATOM 4256 C CA . ILE A 1 564 ? 14.907 8.883 -24.262 1.00 95.25 564 ILE A CA 1
ATOM 4257 C C . ILE A 1 564 ? 15.324 8.240 -25.567 1.00 95.25 564 ILE A C 1
ATOM 4259 O O . ILE A 1 564 ? 15.424 8.925 -26.587 1.00 95.25 564 ILE A O 1
ATOM 4263 N N . ALA A 1 565 ? 15.509 6.927 -25.545 1.00 97.00 565 ALA A N 1
ATOM 4264 C CA . ALA A 1 565 ? 15.646 6.125 -26.743 1.00 97.00 565 ALA A CA 1
ATOM 4265 C C . ALA A 1 565 ? 14.758 4.885 -26.683 1.00 97.00 565 ALA A C 1
ATOM 4267 O O . ALA A 1 565 ? 14.641 4.250 -25.636 1.00 97.00 565 ALA A O 1
ATOM 4268 N N . VAL A 1 566 ? 14.177 4.514 -27.821 1.00 97.25 566 VAL A N 1
ATOM 4269 C CA . VAL A 1 566 ? 13.487 3.237 -28.015 1.00 97.25 566 VAL A CA 1
ATOM 4270 C C . VAL A 1 566 ? 14.036 2.515 -29.236 1.00 97.25 566 VAL A C 1
ATOM 4272 O O . VAL A 1 566 ? 14.407 3.141 -30.228 1.00 97.25 566 VAL A O 1
ATOM 4275 N N . ALA A 1 567 ? 14.080 1.190 -29.179 1.00 95.19 567 ALA A N 1
ATOM 4276 C CA . ALA A 1 567 ? 14.498 0.352 -30.294 1.00 95.19 567 ALA A CA 1
ATOM 4277 C C . ALA A 1 567 ? 13.619 -0.897 -30.383 1.00 95.19 567 ALA A C 1
ATOM 4279 O O . ALA A 1 567 ? 13.132 -1.408 -29.372 1.00 95.19 567 ALA A O 1
ATOM 4280 N N . PHE A 1 568 ? 13.447 -1.398 -31.603 1.00 91.62 568 PHE A N 1
ATOM 4281 C CA . PHE A 1 568 ? 12.666 -2.595 -31.894 1.00 91.62 568 PHE A CA 1
ATOM 4282 C C . PHE A 1 568 ? 13.509 -3.545 -32.738 1.00 91.62 568 PHE A C 1
ATOM 4284 O O . PHE A 1 568 ? 14.106 -3.138 -33.735 1.00 91.62 568 PHE A O 1
ATOM 4291 N N . HIS A 1 569 ? 13.530 -4.816 -32.357 1.00 88.81 569 HIS A N 1
ATOM 4292 C CA . HIS A 1 569 ? 14.170 -5.881 -33.112 1.00 88.81 569 HIS A CA 1
ATOM 4293 C C . HIS A 1 569 ? 13.114 -6.896 -33.546 1.00 88.81 569 HIS A C 1
ATOM 4295 O O . HIS A 1 569 ? 12.262 -7.292 -32.753 1.00 88.81 569 HIS A O 1
ATOM 4301 N N . HIS A 1 570 ? 13.164 -7.316 -34.806 1.00 79.69 570 HIS A N 1
ATOM 4302 C CA . HIS A 1 570 ? 12.318 -8.377 -35.337 1.00 79.69 570 HIS A CA 1
ATOM 4303 C C . HIS A 1 570 ? 13.226 -9.351 -36.077 1.00 79.69 570 HIS A C 1
ATOM 4305 O O . HIS A 1 570 ? 13.860 -8.958 -37.055 1.00 79.69 570 HIS A O 1
ATOM 4311 N N . ASN A 1 571 ? 13.274 -10.609 -35.643 1.00 67.44 571 ASN A N 1
ATOM 4312 C CA . ASN A 1 571 ? 13.843 -11.659 -36.478 1.00 67.44 571 ASN A CA 1
ATOM 4313 C C . ASN A 1 571 ? 12.786 -12.089 -37.486 1.00 67.44 571 ASN A C 1
ATOM 4315 O O . ASN A 1 571 ? 11.838 -12.805 -37.162 1.00 67.44 571 ASN A O 1
ATOM 4319 N N . SER A 1 572 ? 12.947 -11.640 -38.723 1.00 51.28 572 SER A N 1
ATOM 4320 C CA . SER A 1 572 ? 12.285 -12.252 -39.863 1.00 51.28 572 SER A CA 1
ATOM 4321 C C . SER A 1 572 ? 12.933 -13.615 -40.112 1.00 51.28 572 SER A C 1
ATOM 4323 O O . SER A 1 572 ? 13.905 -13.716 -40.857 1.00 51.28 572 SER A O 1
ATOM 4325 N N . HIS A 1 573 ? 12.385 -14.684 -39.535 1.00 40.72 573 HIS A N 1
ATOM 4326 C CA . HIS A 1 573 ? 12.450 -15.985 -40.201 1.00 40.72 573 HIS A CA 1
ATOM 4327 C C . HIS A 1 573 ? 11.469 -15.960 -41.384 1.00 40.72 573 HIS A C 1
ATOM 4329 O O . HIS A 1 573 ? 10.466 -16.665 -41.397 1.00 40.72 573 HIS A O 1
ATOM 4335 N N . GLU A 1 574 ? 11.726 -15.107 -42.378 1.00 33.69 574 GLU A N 1
ATOM 4336 C CA . GLU A 1 574 ? 11.190 -15.357 -43.710 1.00 33.69 574 GLU A CA 1
ATOM 4337 C C . GLU A 1 574 ? 12.101 -16.408 -44.333 1.00 33.69 574 GLU A C 1
ATOM 4339 O O . GLU A 1 574 ? 13.263 -16.149 -44.651 1.00 33.69 574 GLU A O 1
ATOM 4344 N N . ASN A 1 575 ? 11.580 -17.632 -44.430 1.00 30.45 575 ASN A N 1
ATOM 4345 C CA . ASN A 1 575 ? 12.150 -18.677 -45.262 1.00 30.45 575 ASN A CA 1
ATOM 4346 C C . ASN A 1 575 ? 12.447 -18.088 -46.644 1.00 30.45 575 ASN A C 1
ATOM 4348 O O . ASN A 1 575 ? 11.536 -17.818 -47.426 1.00 30.45 575 ASN A O 1
ATOM 4352 N N . SER A 1 576 ? 13.732 -17.942 -46.954 1.00 28.31 576 SER A N 1
ATOM 4353 C CA . SER A 1 576 ? 14.222 -17.831 -48.321 1.00 28.31 576 SER A CA 1
ATOM 4354 C C . SER A 1 576 ? 14.038 -19.188 -49.005 1.00 28.31 576 SER A C 1
ATOM 4356 O O . SER A 1 576 ? 14.954 -19.993 -49.146 1.00 28.31 576 SER A O 1
ATOM 4358 N N . HIS A 1 577 ? 12.804 -19.455 -49.416 1.00 33.19 577 HIS A N 1
ATOM 4359 C CA . HIS A 1 577 ? 12.510 -20.390 -50.489 1.00 33.19 577 HIS A CA 1
ATOM 4360 C C . HIS A 1 577 ? 11.835 -19.608 -51.610 1.00 33.19 577 HIS A C 1
ATOM 4362 O O . HIS A 1 577 ? 10.613 -19.491 -51.663 1.00 33.19 577 HIS A O 1
ATOM 4368 N N . ALA A 1 578 ? 12.676 -19.062 -52.485 1.00 29.16 578 ALA A N 1
ATOM 4369 C CA . ALA A 1 578 ? 12.360 -18.767 -53.872 1.00 29.16 578 ALA A CA 1
ATOM 4370 C C . ALA A 1 578 ? 13.552 -19.213 -54.720 1.00 29.16 578 ALA A C 1
ATOM 4372 O O . ALA A 1 578 ? 14.692 -18.858 -54.335 1.00 29.16 578 ALA A O 1
#

Radius of gyration: 29.46 Å; Cα contacts (8 Å, |Δi|>4): 1322; chains: 1; bounding box: 68×47×98 Å

pLDDT: mean 90.92, std 10.94, range [28.31, 98.69]

Foldseek 3Di:
DWDDDALFKTKDKDKAFCQFQVQQQFQALAAPLWPVDNPQGFKGWDAVLVVVLVQQVVNCRNCVQWAFFKKAKKFAPAIDIPLPDIWMKIKIWGWDPDPDFTKIKIFIDGDDPPVCVVPGDTRMITMITIHRAHDADDDDDPDDAAPKDAAPFAAPCLQQPQDRGDDQQPFFHGFGIHHPFWTKTKGAGAQCQVSTPVDRRDDTRRQSSRVVVLVSRQLSRLCRPDPWLSHKGWGIFRMKGFRDDDDDGGFIWIKIWGKDDDPPQKIWIWIFTAGPVRGTGMITHGTMIHGDGDDPQLVVCSHCQLVGAQWDWDCPQCVLPDDDPQKDKTKTKHADCVSVPPCVVVSLSSLCSSAAAPVVSVVLVPDDDDPVVSVQVSVQLSQQLVRVQVRCCVPPVDRTGNHQWDFDADPQRATATDHPCVVVVQWGKAKEWEDEPRMIMMMIMIGHNPKLKYKFKYKYFLDDDDPVNLVFQADPVVVVQVVVVPVPPPSVLSVVVLVQRQQQGVCSRNVNGDPGNVQKHWPHADSVQQKTKIAGDDPVCVVPVVSHPPIWIKHWDDDPRMIMIMTMDIDPPPPPDD

Mean predicted aligned error: 6.59 Å